Protein AF-0000000082401068 (afdb_homodimer)

Radius of gyration: 38.5 Å; Cα contacts (8 Å, |Δi|>4): 594; chains: 2; bounding box: 70×134×100 Å

Solvent-accessible surface area (backbone atoms only — not comparable to full-atom values): 27134 Å² total; per-residue (Å²): 139,81,83,80,78,80,73,71,72,65,64,67,57,54,58,69,64,36,60,66,52,50,52,50,50,50,52,50,52,51,51,51,53,50,50,51,54,50,52,51,48,51,52,52,49,56,57,44,52,57,49,47,51,54,48,50,53,49,48,51,51,48,52,51,50,50,47,47,50,44,25,52,51,43,53,51,42,49,31,51,45,46,28,52,36,42,68,71,28,89,73,52,63,52,47,62,55,63,82,66,74,65,81,75,68,78,58,72,72,69,27,43,51,21,53,51,51,60,76,41,41,83,50,23,82,82,54,90,66,56,69,42,37,38,55,36,46,48,92,46,42,65,62,48,26,62,72,69,72,50,68,54,14,24,81,85,68,44,71,50,73,95,50,73,60,42,22,29,20,72,43,36,21,71,92,48,46,84,50,52,35,22,20,44,57,64,36,71,66,49,28,56,33,50,56,50,8,30,44,70,69,38,77,29,69,42,70,75,40,75,37,82,99,42,98,43,76,38,66,54,77,34,63,46,22,42,70,59,92,67,61,90,81,56,50,48,68,56,34,49,69,38,42,47,45,134,88,77,80,77,78,75,76,71,64,66,69,57,53,59,70,65,36,60,66,52,51,52,50,49,50,52,52,50,50,50,50,53,49,48,50,53,51,53,51,48,50,54,52,49,56,55,45,53,55,50,48,52,53,46,51,52,50,48,51,51,48,51,50,51,49,47,47,50,44,25,52,51,43,53,50,46,49,31,51,46,45,28,51,34,43,68,69,28,88,71,53,62,54,47,61,56,64,82,66,77,65,82,74,68,77,60,71,72,70,26,44,52,22,54,52,50,58,75,42,39,82,51,22,81,82,55,91,66,57,69,43,38,37,56,37,46,48,91,46,42,66,62,49,27,62,73,69,71,49,69,54,13,23,82,86,69,42,71,51,71,96,49,72,60,43,24,30,21,75,44,36,20,70,90,49,46,83,49,52,35,22,20,43,55,64,35,71,66,50,28,55,33,50,56,50,8,30,45,68,70,38,78,30,68,43,71,76,39,74,38,83,100,45,96,43,75,38,68,54,79,36,63,48,22,41,68,58,93,70,62,92,82,55,49,47,67,56,33,49,69,38,42,47,46

Nearest PDB structures (foldseek):
  3t4s-assembly1_A  TM=9.508E-01  e=3.987E-25  Arabidopsis thaliana
  3t4q-assembly1_A  TM=9.457E-01  e=3.083E-25  Arabidopsis thaliana
  3t4t-assembly1_B  TM=9.454E-01  e=5.498E-25  Arabidopsis thaliana
  6k62-assembly1_A  TM=7.705E-01  e=4.295E-07  Xanthomonas campestris pv. campestris str. 8004
  3t4s-assembly1_A  TM=9.515E-01  e=4.215E-25  Arabidopsis thaliana

InterPro domains:
  IPR006189 CHASE domain [PF03924] (109-245)
  IPR006189 CHASE domain [PS50839] (109-245)
  IPR006189 CHASE domain [SM01079] (104-243)
  IPR042240 CHASE domain superfamily [G3DSA:3.30.450.350] (109-245)
  IPR050956 Two-component system histidine kinase [PTHR43719] (40-238)

Foldseek 3Di:
DDDPPPPPVPVVVVCVVPPVSVVVVVVVVVVVVVVVVVVVVVVVVVVVVVVVVVVVVVVVVVVVVVLVVLQQVVVVVVLVVCLVQVQVDVPHNFDFQQPDPPPPDPPRSPGNQQVVCVVVVVSRVPDPKDWFWFKDAQVCQVVVCVVNVHAQAELVGHGDDDDRIWTATRGIHPVVCVRGSYTLCNDPQSVVQALVQLQQQGKDKGDWDQDRPDPDTDMDIDGFRFNDDDDNPDHSVRSNVRTGD/DDDPPPPPVPPVVVCVVPPVVVVVVVVVVVVVVVVVVVVVVVVVVVVVVVVVVVVVVVVVVVVVVVLVVLQQVVVVVVLVVCLVQVQVDVPHNFDFQQVDPPPPDPPRSPGNQQVVCVVVVVSRVPDPKDWFWFKDALVCQVVVCVVNVHAQAELVGHGDDDDGIWTATRGIHPVVCVRGSYTLCNDPQSVVQALVQLQQQGKDKGDWDQDRPDPDTDMDIDGFRFNDDDDNPDHSVRSNVRTGD

Organism: Colocasia esculenta (NCBI:txid4460)

Structure (mmCIF, N/CA/C/O backbone):
data_AF-0000000082401068-model_v1
#
loop_
_entity.id
_entity.type
_entity.pdbx_description
1 polymer 'histidine kinase'
#
loop_
_atom_site.group_PDB
_atom_site.id
_atom_site.type_symbol
_atom_site.label_atom_id
_atom_site.label_alt_id
_atom_site.label_comp_id
_atom_site.label_asym_id
_atom_site.label_entity_id
_atom_site.label_seq_id
_atom_site.pdbx_PDB_ins_code
_atom_site.Cartn_x
_atom_site.Cartn_y
_atom_site.Cartn_z
_atom_site.occupancy
_atom_site.B_iso_or_equiv
_atom_site.auth_seq_id
_atom_site.auth_comp_id
_atom_site.auth_asym_id
_atom_site.auth_atom_id
_atom_site.pdbx_PDB_model_num
ATOM 1 N N . MET A 1 1 ? -35.719 100.375 8.047 1 31.64 1 MET A N 1
ATOM 2 C CA . MET A 1 1 ? -36 99.25 8.961 1 31.64 1 MET A CA 1
ATOM 3 C C . MET A 1 1 ? -34.844 98.312 9.039 1 31.64 1 MET A C 1
ATOM 5 O O . MET A 1 1 ? -34.562 97.562 8.078 1 31.64 1 MET A O 1
ATOM 9 N N . GLY A 1 2 ? -33.688 98.5 9.844 1 35.31 2 GLY A N 1
ATOM 10 C CA . GLY A 1 2 ? -32.344 98 9.945 1 35.31 2 GLY A CA 1
ATOM 11 C C . GLY A 1 2 ? -32.281 96.625 10.609 1 35.31 2 GLY A C 1
ATOM 12 O O . GLY A 1 2 ? -33.031 96.375 11.547 1 35.31 2 GLY A O 1
ATOM 13 N N . ALA A 1 3 ? -31.859 95.562 9.875 1 41.66 3 ALA A N 1
ATOM 14 C CA . ALA A 1 3 ? -31.672 94.188 10.195 1 41.66 3 ALA A CA 1
ATOM 15 C C . ALA A 1 3 ? -30.75 94 11.398 1 41.66 3 ALA A C 1
ATOM 17 O O . ALA A 1 3 ? -29.625 94.5 11.398 1 41.66 3 ALA A O 1
ATOM 18 N N . ALA A 1 4 ? -31.312 93.875 12.648 1 42.62 4 ALA A N 1
ATOM 19 C CA . ALA A 1 4 ? -30.609 93.562 13.883 1 42.62 4 ALA A CA 1
ATOM 20 C C . ALA A 1 4 ? -29.906 92.188 13.781 1 42.62 4 ALA A C 1
ATOM 22 O O . ALA A 1 4 ? -30.531 91.188 13.492 1 42.62 4 ALA A O 1
ATOM 23 N N . ALA A 1 5 ? -28.641 92.188 13.305 1 47.41 5 ALA A N 1
ATOM 24 C CA . ALA A 1 5 ? -27.75 91 13.32 1 47.41 5 ALA A CA 1
ATOM 25 C C . ALA A 1 5 ? -27.641 90.438 14.719 1 47.41 5 ALA A C 1
ATOM 27 O O . ALA A 1 5 ? -27.328 91.125 15.68 1 47.41 5 ALA A O 1
ATOM 28 N N . THR A 1 6 ? -28.516 89.375 15.086 1 42.06 6 THR A N 1
ATOM 29 C CA . THR A 1 6 ? -28.594 88.625 16.312 1 42.06 6 THR A CA 1
ATOM 30 C C . THR A 1 6 ? -27.219 88.062 16.672 1 42.06 6 THR A C 1
ATOM 32 O O . THR A 1 6 ? -26.531 87.5 15.805 1 42.06 6 THR A O 1
ATOM 35 N N . GLY A 1 7 ? -26.422 88.625 17.625 1 40.12 7 GLY A N 1
ATOM 36 C CA . GLY A 1 7 ? -25.141 88.312 18.266 1 40.12 7 GLY A CA 1
ATOM 37 C C . GLY A 1 7 ? -25.078 86.938 18.875 1 40.12 7 GLY A C 1
ATOM 38 O O . GLY A 1 7 ? -24.891 86.812 20.078 1 40.12 7 GLY A O 1
ATOM 39 N N . THR A 1 8 ? -25.766 85.938 18.297 1 46.69 8 THR A N 1
ATOM 40 C CA . THR A 1 8 ? -25.812 84.625 18.922 1 46.69 8 THR A CA 1
ATOM 41 C C . THR A 1 8 ? -24.406 84.062 19.062 1 46.69 8 THR A C 1
ATOM 43 O O . THR A 1 8 ? -24.219 82.938 19.547 1 46.69 8 THR A O 1
ATOM 46 N N . GLY A 1 9 ? -23.422 84.812 18.547 1 45.97 9 GLY A N 1
ATOM 47 C CA . GLY A 1 9 ? -22.125 84.188 18.531 1 45.97 9 GLY A CA 1
ATOM 48 C C . GLY A 1 9 ? -21.484 84.062 19.891 1 45.97 9 GLY A C 1
ATOM 49 O O . GLY A 1 9 ? -20.375 83.562 20.031 1 45.97 9 GLY A O 1
ATOM 50 N N . GLY A 1 10 ? -22 84.75 20.891 1 45.88 10 GLY A N 1
ATOM 51 C CA . GLY A 1 10 ? -21.234 85 22.109 1 45.88 10 GLY A CA 1
ATOM 52 C C . GLY A 1 10 ? -21.25 83.75 23.031 1 45.88 10 GLY A C 1
ATOM 53 O O . GLY A 1 10 ? -20.531 83.75 24.031 1 45.88 10 GLY A O 1
ATOM 54 N N . ARG A 1 11 ? -22.375 82.938 23 1 48.03 11 ARG A N 1
ATOM 55 C CA . ARG A 1 11 ? -22.547 81.938 24.047 1 48.03 11 ARG A CA 1
ATOM 56 C C . ARG A 1 11 ? -21.656 80.75 23.797 1 48.03 11 ARG A C 1
ATOM 58 O O . ARG A 1 11 ? -21.422 79.938 24.703 1 48.03 11 ARG A O 1
ATOM 65 N N . VAL A 1 12 ? -21.375 80.5 22.578 1 48.81 12 VAL A N 1
ATOM 66 C CA . VAL A 1 12 ? -20.609 79.312 22.281 1 48.81 12 VAL A CA 1
ATOM 67 C C . VAL A 1 12 ? -19.219 79.438 22.891 1 48.81 12 VAL A C 1
ATOM 69 O O . VAL A 1 12 ? -18.562 78.438 23.172 1 48.81 12 VAL A O 1
ATOM 72 N N . ARG A 1 13 ? -18.734 80.562 23.047 1 50.41 13 ARG A N 1
ATOM 73 C CA . ARG A 1 13 ? -17.359 80.812 23.469 1 50.41 13 ARG A CA 1
ATOM 74 C C . ARG A 1 13 ? -17.172 80.562 24.953 1 50.41 13 ARG A C 1
ATOM 76 O O . ARG A 1 13 ? -16.062 80.312 25.406 1 50.41 13 ARG A O 1
ATOM 83 N N . ARG A 1 14 ? -18.219 80.75 25.75 1 53.47 14 ARG A N 1
ATOM 84 C CA . ARG A 1 14 ? -18 80.688 27.188 1 53.47 14 ARG A CA 1
ATOM 85 C C . ARG A 1 14 ? -17.922 79.25 27.656 1 53.47 14 ARG A C 1
ATOM 87 O O . ARG A 1 14 ? -17.203 78.938 28.609 1 53.47 14 ARG A O 1
ATOM 94 N N . TRP A 1 15 ? -18.781 78.438 27.078 1 50.56 15 TRP A N 1
ATOM 95 C CA . TRP A 1 15 ? -18.797 77.062 27.547 1 50.56 15 TRP A CA 1
ATOM 96 C C . TRP A 1 15 ? -17.469 76.375 27.234 1 50.56 15 TRP A C 1
ATOM 98 O O . TRP A 1 15 ? -16.984 75.562 28.016 1 50.56 15 TRP A O 1
ATOM 108 N N . ALA A 1 16 ? -16.922 76.688 26.156 1 53.34 16 ALA A N 1
ATOM 109 C CA . ALA A 1 16 ? -15.617 76.188 25.75 1 53.34 16 ALA A CA 1
ATOM 110 C C . ALA A 1 16 ? -14.531 76.688 26.719 1 53.34 16 ALA A C 1
ATOM 112 O O . ALA A 1 16 ? -13.453 76.062 26.797 1 53.34 16 ALA A O 1
ATOM 113 N N . GLN A 1 17 ? -14.781 77.75 27.344 1 59.31 17 GLN A N 1
ATOM 114 C CA . GLN A 1 17 ? -13.773 78.375 28.219 1 59.31 17 GLN A CA 1
ATOM 115 C C . GLN A 1 17 ? -13.781 77.688 29.594 1 59.31 17 GLN A C 1
ATOM 117 O O . GLN A 1 17 ? -12.93 78 30.438 1 59.31 17 GLN A O 1
ATOM 122 N N . ASN A 1 18 ? -14.867 76.875 29.891 1 63.38 18 ASN A N 1
ATOM 123 C CA . ASN A 1 18 ? -14.82 76.25 31.203 1 63.38 18 ASN A CA 1
ATOM 124 C C . ASN A 1 18 ? -13.953 75 31.203 1 63.38 18 ASN A C 1
ATOM 126 O O . ASN A 1 18 ? -14.125 74.125 30.359 1 63.38 18 ASN A O 1
ATOM 130 N N . ARG A 1 19 ? -12.852 75.062 31.812 1 69.38 19 ARG A N 1
ATOM 131 C CA . ARG A 1 19 ? -11.797 74.062 31.984 1 69.38 19 ARG A CA 1
ATOM 132 C C . ARG A 1 19 ? -12.383 72.688 32.25 1 69.38 19 ARG A C 1
ATOM 134 O O . ARG A 1 19 ? -11.867 71.625 31.75 1 69.38 19 ARG A O 1
ATOM 141 N N . THR A 1 20 ? -13.5 72.625 32.969 1 70.88 20 THR A N 1
ATOM 142 C CA . THR A 1 20 ? -14.141 71.375 33.281 1 70.88 20 THR A CA 1
ATOM 143 C C . THR A 1 20 ? -14.734 70.75 32.031 1 70.88 20 THR A C 1
ATOM 145 O O . THR A 1 20 ? -14.672 69.5 31.875 1 70.88 20 THR A O 1
ATOM 148 N N . VAL A 1 21 ? -15.227 71.562 31.172 1 71.56 21 VAL A N 1
ATOM 149 C CA . VAL A 1 21 ? -15.859 71.062 29.969 1 71.56 21 VAL A CA 1
ATOM 150 C C . VAL A 1 21 ? -14.797 70.5 29.016 1 71.56 21 VAL A C 1
ATOM 152 O O . VAL A 1 21 ? -15 69.5 28.344 1 71.56 21 VAL A O 1
ATOM 155 N N . GLN A 1 22 ? -13.594 71.062 29.078 1 72.88 22 GLN A N 1
ATOM 156 C CA . GLN A 1 22 ? -12.508 70.625 28.219 1 72.88 22 GLN A CA 1
ATOM 157 C C . GLN A 1 22 ? -11.969 69.25 28.672 1 72.88 22 GLN A C 1
ATOM 159 O O . GLN A 1 22 ? -11.711 68.375 27.859 1 72.88 22 GLN A O 1
ATOM 164 N N . VAL A 1 23 ? -11.898 69.188 29.953 1 72.38 23 VAL A N 1
ATOM 165 C CA . VAL A 1 23 ? -11.43 67.938 30.516 1 72.38 23 VAL A CA 1
ATOM 166 C C . VAL A 1 23 ? -12.445 66.812 30.219 1 72.38 23 VAL A C 1
ATOM 168 O O . VAL A 1 23 ? -12.078 65.688 29.844 1 72.38 23 VAL A O 1
ATOM 171 N N . ALA A 1 24 ? -13.711 67.25 30.406 1 73.38 24 ALA A N 1
ATOM 172 C CA . ALA A 1 24 ? -14.773 66.25 30.156 1 73.38 24 ALA A CA 1
ATOM 173 C C . ALA A 1 24 ? -14.797 65.812 28.703 1 73.38 24 ALA A C 1
ATOM 175 O O . ALA A 1 24 ? -15.008 64.688 28.391 1 73.38 24 ALA A O 1
ATOM 176 N N . ALA A 1 25 ? -14.445 66.812 27.828 1 75.5 25 ALA A N 1
ATOM 177 C CA . ALA A 1 25 ? -14.438 66.5 26.406 1 75.5 25 ALA A CA 1
ATOM 178 C C . ALA A 1 25 ? -13.289 65.562 26.047 1 75.5 25 ALA A C 1
ATOM 180 O O . ALA A 1 25 ? -13.453 64.625 25.234 1 75.5 25 ALA A O 1
ATOM 181 N N . TRP A 1 26 ? -12.164 65.625 26.688 1 73.62 26 TRP A N 1
ATOM 182 C CA . TRP A 1 26 ? -10.992 64.812 26.438 1 73.62 26 TRP A CA 1
ATOM 183 C C . TRP A 1 26 ? -11.195 63.406 26.953 1 73.62 26 TRP A C 1
ATOM 185 O O . TRP A 1 26 ? -10.82 62.438 26.297 1 73.62 26 TRP A O 1
ATOM 195 N N . VAL A 1 27 ? -11.844 63.312 28.125 1 74.06 27 VAL A N 1
ATOM 196 C CA . VAL A 1 27 ? -12.125 62 28.703 1 74.06 27 VAL A CA 1
ATOM 197 C C . VAL A 1 27 ? -13.117 61.25 27.828 1 74.06 27 VAL A C 1
ATOM 199 O O . VAL A 1 27 ? -12.945 60.062 27.578 1 74.06 27 VAL A O 1
ATOM 202 N N . ALA A 1 28 ? -14.047 62.094 27.391 1 77.25 28 ALA A N 1
ATOM 203 C CA . ALA A 1 28 ? -15.055 61.469 26.547 1 77.25 28 ALA A CA 1
ATOM 204 C C . ALA A 1 28 ? -14.438 61 25.234 1 77.25 28 ALA A C 1
ATOM 206 O O . ALA A 1 28 ? -14.742 59.875 24.766 1 77.25 28 ALA A O 1
ATOM 207 N N . ALA A 1 29 ? -13.492 61.75 24.734 1 77.06 29 ALA A N 1
ATOM 208 C CA . ALA A 1 29 ? -12.828 61.406 23.484 1 77.06 29 ALA A CA 1
ATOM 209 C C . ALA A 1 29 ? -11.953 60.156 23.656 1 77.06 29 ALA A C 1
ATOM 211 O O . ALA A 1 29 ? -11.953 59.281 22.812 1 77.06 29 ALA A O 1
ATOM 212 N N . SER A 1 30 ? -11.312 60 24.75 1 74.56 30 SER A N 1
ATOM 213 C CA . SER A 1 30 ? -10.453 58.875 25.031 1 74.56 30 SER A CA 1
ATOM 214 C C . SER A 1 30 ? -11.266 57.594 25.234 1 74.56 30 SER A C 1
ATOM 216 O O . SER A 1 30 ? -10.883 56.531 24.766 1 74.56 30 SER A O 1
ATOM 218 N N . ALA A 1 31 ? -12.406 57.781 25.906 1 75.56 31 ALA A N 1
ATOM 219 C CA . ALA A 1 31 ? -13.289 56.656 26.141 1 75.56 31 ALA A CA 1
ATOM 220 C C . ALA A 1 31 ? -13.875 56.125 24.828 1 75.56 31 ALA A C 1
ATOM 222 O O . ALA A 1 31 ? -14.008 54.906 24.656 1 75.56 31 ALA A O 1
ATOM 223 N N . LEU A 1 32 ? -14.078 57.062 24 1 78.12 32 LEU A N 1
ATOM 224 C CA . LEU A 1 32 ? -14.641 56.688 22.703 1 78.12 32 LEU A CA 1
ATOM 225 C C . LEU A 1 32 ? -13.617 55.906 21.891 1 78.12 32 LEU A C 1
ATOM 227 O O . LEU A 1 32 ? -13.961 54.906 21.25 1 78.12 32 LEU A O 1
ATOM 231 N N . VAL A 1 33 ? -12.359 56.312 21.984 1 75.62 33 VAL A N 1
ATOM 232 C CA . VAL A 1 33 ? -11.289 55.656 21.266 1 75.62 33 VAL A CA 1
ATOM 233 C C . VAL A 1 33 ? -11.07 54.25 21.828 1 75.62 33 VAL A C 1
ATOM 235 O O . VAL A 1 33 ? -10.914 53.281 21.062 1 75.62 33 VAL A O 1
ATOM 238 N N . TRP A 1 34 ? -11.258 54.125 23.172 1 75.12 34 TRP A N 1
ATOM 239 C CA . TRP A 1 34 ? -11.094 52.844 23.828 1 75.12 34 TRP A CA 1
ATOM 240 C C . TRP A 1 34 ? -12.219 51.875 23.438 1 75.12 34 TRP A C 1
ATOM 242 O O . TRP A 1 34 ? -11.969 50.719 23.141 1 75.12 34 TRP A O 1
ATOM 252 N N . ALA A 1 35 ? -13.281 52.406 23.391 1 77.56 35 ALA A N 1
ATOM 253 C CA . ALA A 1 35 ? -14.43 51.594 23.031 1 77.56 35 ALA A CA 1
ATOM 254 C C . ALA A 1 35 ? -14.336 51.125 21.594 1 77.56 35 ALA A C 1
ATOM 256 O O . ALA A 1 35 ? -14.641 49.969 21.297 1 77.56 35 ALA A O 1
ATOM 257 N N . ALA A 1 36 ? -13.773 51.938 20.797 1 79.56 36 ALA A N 1
ATOM 258 C CA . ALA A 1 36 ? -13.641 51.594 19.391 1 79.56 36 ALA A CA 1
ATOM 259 C C . ALA A 1 36 ? -12.602 50.5 19.188 1 79.56 36 ALA A C 1
ATOM 261 O O . ALA A 1 36 ? -12.828 49.531 18.438 1 79.56 36 ALA A O 1
ATOM 262 N N . VAL A 1 37 ? -11.531 50.531 19.953 1 75.88 37 VAL A N 1
ATOM 263 C CA . VAL A 1 37 ? -10.461 49.562 19.844 1 75.88 37 VAL A CA 1
ATOM 264 C C . VAL A 1 37 ? -10.938 48.219 20.406 1 75.88 37 VAL A C 1
ATOM 266 O O . VAL A 1 37 ? -10.68 47.156 19.812 1 75.88 37 VAL A O 1
ATOM 269 N N . HIS A 1 38 ? -11.711 48.344 21.531 1 73.56 38 HIS A N 1
ATOM 270 C CA . HIS A 1 38 ? -12.234 47.125 22.156 1 73.56 38 HIS A CA 1
ATOM 271 C C . HIS A 1 38 ? -13.234 46.438 21.25 1 73.56 38 HIS A C 1
ATOM 273 O O . HIS A 1 38 ? -13.188 45.219 21.094 1 73.56 38 HIS A O 1
ATOM 279 N N . LEU A 1 39 ? -14.016 47.25 20.672 1 75.56 39 LEU A N 1
ATOM 280 C CA . LEU A 1 39 ? -15.023 46.688 19.781 1 75.56 39 LEU A CA 1
ATOM 281 C C . LEU A 1 39 ? -14.383 46.062 18.547 1 75.56 39 LEU A C 1
ATOM 283 O O . LEU A 1 39 ? -14.789 45 18.094 1 75.56 39 LEU A O 1
ATOM 287 N N . GLY A 1 40 ? -13.336 46.625 18.109 1 76.12 40 GLY A N 1
ATOM 288 C CA . GLY A 1 40 ? -12.602 46.094 16.984 1 76.12 40 GLY A CA 1
ATOM 289 C C . GLY A 1 40 ? -11.891 44.812 17.266 1 76.12 40 GLY A C 1
ATOM 290 O O . GLY A 1 40 ? -11.93 43.875 16.469 1 76.12 40 GLY A O 1
ATOM 291 N N . MET A 1 41 ? -11.406 44.656 18.469 1 72.75 41 MET A N 1
ATOM 292 C CA . MET A 1 41 ? -10.68 43.438 18.875 1 72.75 41 MET A CA 1
ATOM 293 C C . MET A 1 41 ? -11.633 42.281 19.094 1 72.75 41 MET A C 1
ATOM 295 O O . MET A 1 41 ? -11.32 41.156 18.766 1 72.75 41 MET A O 1
ATOM 299 N N . ARG A 1 42 ? -12.711 42.688 19.703 1 69.19 42 ARG A N 1
ATOM 300 C CA . ARG A 1 42 ? -13.727 41.656 19.938 1 69.19 42 ARG A CA 1
ATOM 301 C C . ARG A 1 42 ? -14.234 41.094 18.625 1 69.19 42 ARG A C 1
ATOM 303 O O . ARG A 1 42 ? -14.422 39.875 18.484 1 69.19 42 ARG A O 1
ATOM 310 N N . ARG A 1 43 ? -14.359 41.969 17.719 1 70.5 43 ARG A N 1
ATOM 311 C CA . ARG A 1 43 ? -14.805 41.531 16.406 1 70.5 43 ARG A CA 1
ATOM 312 C C . ARG A 1 43 ? -13.75 40.656 15.734 1 70.5 43 ARG A C 1
ATOM 314 O O . ARG A 1 43 ? -14.078 39.625 15.133 1 70.5 43 ARG A O 1
ATOM 321 N N . TYR A 1 44 ? -12.633 41.031 16.031 1 70.69 44 TYR A N 1
ATOM 322 C CA . TYR A 1 44 ? -11.516 40.281 15.461 1 70.69 44 TYR A CA 1
ATOM 323 C C . TYR A 1 44 ? -11.398 38.906 16.078 1 70.69 44 TYR A C 1
ATOM 325 O O . TYR A 1 44 ? -11.188 37.906 15.367 1 70.69 44 TYR A O 1
ATOM 333 N N . HIS A 1 45 ? -11.703 38.719 17.375 1 69.5 45 HIS A N 1
ATOM 334 C CA . HIS A 1 45 ? -11.57 37.438 18.078 1 69.5 45 HIS A CA 1
ATOM 335 C C . HIS A 1 45 ? -12.719 36.5 17.734 1 69.5 45 HIS A C 1
ATOM 337 O O . HIS A 1 45 ? -12.508 35.281 17.578 1 69.5 45 HIS A O 1
ATOM 343 N N . MET A 1 46 ? -13.859 37.094 17.703 1 68.81 46 MET A N 1
ATOM 344 C CA . MET A 1 46 ? -15.008 36.25 17.359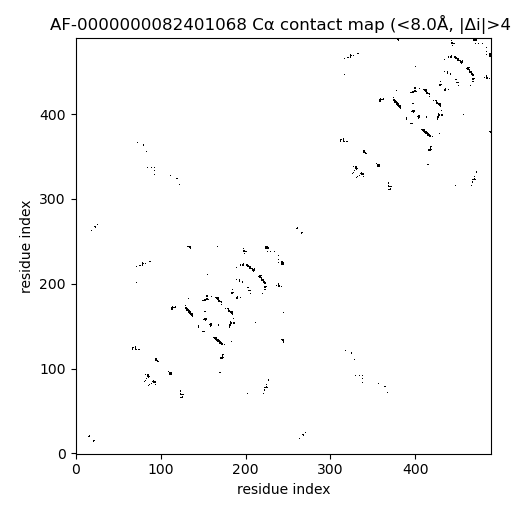 1 68.81 46 MET A CA 1
ATOM 345 C C . MET A 1 46 ? -14.867 35.688 15.938 1 68.81 46 MET A C 1
ATOM 347 O O . MET A 1 46 ? -15.203 34.531 15.688 1 68.81 46 MET A O 1
ATOM 351 N N . GLU A 1 47 ? -14.391 36.375 15.031 1 72.31 47 GLU A N 1
ATOM 352 C CA . GLU A 1 47 ? -14.102 35.906 13.68 1 72.31 47 GLU A CA 1
ATOM 353 C C . GLU A 1 47 ? -13 34.844 13.695 1 72.31 47 GLU A C 1
ATOM 355 O O . GLU A 1 47 ? -13.047 33.875 12.914 1 72.31 47 GLU A O 1
ATOM 360 N N . SER A 1 48 ? -12.344 34.844 14.773 1 75.81 48 SER A N 1
ATOM 361 C CA . SER A 1 48 ? -11.227 33.906 14.898 1 75.81 48 SER A CA 1
ATOM 362 C C . SER A 1 48 ? -11.711 32.531 15.336 1 75.81 48 SER A C 1
ATOM 364 O O . SER A 1 48 ? -11.211 31.516 14.852 1 75.81 48 SER A O 1
ATOM 366 N N . SER A 1 49 ? -12.805 32.438 16.219 1 74.44 49 SER A N 1
ATOM 367 C CA . SER A 1 49 ? -13.328 31.141 16.656 1 74.44 49 SER A CA 1
ATOM 368 C C . SER A 1 49 ? -13.953 30.375 15.508 1 74.44 49 SER A C 1
ATOM 370 O O . SER A 1 49 ? -13.781 29.156 15.398 1 74.44 49 SER A O 1
ATOM 372 N N . GLU A 1 50 ? -14.758 31.109 14.727 1 76.12 50 GLU A N 1
ATOM 373 C CA . GLU A 1 50 ? -15.344 30.469 13.547 1 76.12 50 GLU A CA 1
ATOM 374 C C . GLU A 1 50 ? -14.266 29.953 12.602 1 76.12 50 GLU A C 1
ATOM 376 O O . GLU A 1 50 ? -14.383 28.844 12.055 1 76.12 50 GLU A O 1
ATOM 381 N N . ARG A 1 51 ? -13.273 30.641 12.484 1 79.69 51 ARG A N 1
ATOM 382 C CA . ARG A 1 51 ? -12.156 30.219 11.633 1 79.69 51 ARG A CA 1
ATOM 383 C C . ARG A 1 51 ? -11.469 28.984 12.203 1 79.69 51 ARG A C 1
ATOM 385 O O . ARG A 1 51 ? -11.039 28.109 11.453 1 79.69 51 ARG A O 1
ATOM 392 N N . GLN A 1 52 ? -11.578 28.906 13.508 1 79.88 52 GLN A N 1
ATOM 393 C CA . GLN A 1 52 ? -10.945 27.75 14.141 1 79.88 52 GLN A CA 1
ATOM 394 C C . GLN A 1 52 ? -11.758 26.469 13.891 1 79.88 52 GLN A C 1
ATOM 396 O O . GLN A 1 52 ? -11.18 25.406 13.641 1 79.88 52 GLN A O 1
ATOM 401 N N . LEU A 1 53 ? -13.094 26.641 14.008 1 80.62 53 LEU A N 1
ATOM 402 C CA . LEU A 1 53 ? -13.938 25.469 13.742 1 80.62 53 LEU A CA 1
ATOM 403 C C . LEU A 1 53 ? -13.797 25.016 12.289 1 80.62 53 LEU A C 1
ATOM 405 O O . LEU A 1 53 ? -13.656 23.828 12.023 1 80.62 53 LEU A O 1
ATOM 409 N N . VAL A 1 54 ? -13.906 26 11.43 1 82.12 54 VAL A N 1
ATOM 410 C CA . VAL A 1 54 ? -13.758 25.688 10.016 1 82.12 54 VAL A CA 1
ATOM 411 C C . VAL A 1 54 ? -12.406 25.016 9.781 1 82.12 54 VAL A C 1
ATOM 413 O O . VAL A 1 54 ? -12.312 24.047 9.023 1 82.12 54 VAL A O 1
ATOM 416 N N . SER A 1 55 ? -11.414 25.406 10.492 1 84.25 55 SER A N 1
ATOM 417 C CA . SER A 1 55 ? -10.078 24.828 10.367 1 84.25 55 SER A CA 1
ATOM 418 C C . SER A 1 55 ? -10.039 23.391 10.875 1 84.25 55 SER A C 1
ATOM 420 O O . SER A 1 55 ? -9.438 22.516 10.25 1 84.25 55 SER A O 1
ATOM 422 N N . MET A 1 56 ? -10.742 23.125 11.977 1 84.06 56 MET A N 1
ATOM 423 C CA . MET A 1 56 ? -10.805 21.781 12.516 1 84.06 56 MET A CA 1
ATOM 424 C C . MET A 1 56 ? -11.531 20.844 11.562 1 84.06 56 MET A C 1
ATOM 426 O O . MET A 1 56 ? -11.102 19.703 11.359 1 84.06 56 MET A O 1
ATOM 430 N N . CYS A 1 57 ? -12.609 21.391 11.086 1 85.94 57 CYS A N 1
ATOM 431 C CA . CYS A 1 57 ? -13.359 20.578 10.141 1 85.94 57 CYS A CA 1
ATOM 432 C C . CYS A 1 57 ? -12.539 20.297 8.891 1 85.94 57 CYS A C 1
ATOM 434 O O . CYS A 1 57 ? -12.555 19.172 8.367 1 85.94 57 CYS A O 1
ATOM 436 N N . GLU A 1 58 ? -11.844 21.203 8.492 1 84.5 58 GLU A N 1
ATOM 437 C CA . GLU A 1 58 ? -10.992 21.047 7.32 1 84.5 58 GLU A CA 1
ATOM 438 C C . GLU A 1 58 ? -9.867 20.047 7.598 1 84.5 58 GLU A C 1
ATOM 440 O O . GLU A 1 58 ? -9.508 19.25 6.734 1 84.5 58 GLU A O 1
ATOM 445 N N . GLU A 1 59 ? -9.438 20.078 8.797 1 82.12 59 GLU A N 1
ATOM 446 C CA . GLU A 1 59 ? -8.375 19.156 9.188 1 82.12 59 GLU A CA 1
ATOM 447 C C . GLU A 1 59 ? -8.867 17.703 9.211 1 82.12 59 GLU A C 1
ATOM 449 O O . GLU A 1 59 ? -8.188 16.812 8.711 1 82.12 59 GLU A O 1
ATOM 454 N N . ARG A 1 60 ? -9.984 17.531 9.742 1 84.62 60 ARG A N 1
ATOM 455 C CA . ARG A 1 60 ? -10.547 16.188 9.789 1 84.62 60 ARG A CA 1
ATOM 456 C C . ARG A 1 60 ? -10.891 15.68 8.391 1 84.62 60 ARG A C 1
ATOM 458 O O . ARG A 1 60 ? -10.672 14.516 8.078 1 84.62 60 ARG A O 1
ATOM 465 N N . ALA A 1 61 ? -11.438 16.578 7.676 1 87.12 61 ALA A N 1
ATOM 466 C CA . ALA A 1 61 ? -11.758 16.219 6.297 1 87.12 61 ALA A CA 1
ATOM 467 C C . ALA A 1 61 ? -10.5 15.797 5.539 1 87.12 61 ALA A C 1
ATOM 469 O O . ALA A 1 61 ? -10.516 14.828 4.777 1 87.12 61 ALA A O 1
ATOM 470 N N . ARG A 1 62 ? -9.461 16.516 5.801 1 84.56 62 ARG A N 1
ATOM 471 C CA . ARG A 1 62 ? -8.195 16.188 5.145 1 84.56 62 ARG A CA 1
ATOM 472 C C . ARG A 1 62 ? -7.66 14.844 5.605 1 84.56 62 ARG A C 1
ATOM 474 O O . ARG A 1 62 ? -7.16 14.055 4.797 1 84.56 62 ARG A O 1
ATOM 481 N N . MET A 1 63 ? -7.801 14.586 6.875 1 83.69 63 MET A N 1
ATOM 482 C CA . MET A 1 63 ? -7.367 13.305 7.418 1 83.69 63 MET A CA 1
ATOM 483 C C . MET A 1 63 ? -8.156 12.156 6.793 1 83.69 63 MET A C 1
ATOM 485 O O . MET A 1 63 ? -7.578 11.125 6.438 1 83.69 63 MET A O 1
ATOM 489 N N . LEU A 1 64 ? -9.383 12.359 6.66 1 86 64 LEU A N 1
ATOM 490 C CA . LEU A 1 64 ? -10.227 11.336 6.051 1 86 64 LEU A CA 1
ATOM 491 C C . LEU A 1 64 ? -9.867 11.141 4.582 1 86 64 LEU A C 1
ATOM 493 O O . LEU A 1 64 ? -9.805 10 4.105 1 86 64 LEU A O 1
ATOM 497 N N . GLN A 1 65 ? -9.594 12.234 3.941 1 86.06 65 GLN A N 1
ATOM 498 C CA . GLN A 1 65 ? -9.195 12.164 2.539 1 86.06 65 GLN A CA 1
ATOM 499 C C . GLN A 1 65 ? -7.875 11.414 2.377 1 86.06 65 GLN A C 1
ATOM 501 O O . GLN A 1 65 ? -7.723 10.617 1.447 1 86.06 65 GLN A O 1
ATOM 506 N N . ASP A 1 66 ? -7.035 11.672 3.311 1 86.19 66 ASP A N 1
ATOM 507 C CA . ASP A 1 66 ? -5.742 10.992 3.273 1 86.19 66 ASP A CA 1
ATOM 508 C C . ASP A 1 66 ? -5.898 9.492 3.486 1 86.19 66 ASP A C 1
ATOM 510 O O . ASP A 1 66 ? -5.293 8.688 2.773 1 86.19 66 ASP A O 1
ATOM 514 N N . GLN A 1 67 ? -6.715 9.172 4.422 1 86.31 67 GLN A N 1
ATOM 515 C CA . GLN A 1 67 ? -6.953 7.762 4.703 1 86.31 67 GLN A CA 1
ATOM 516 C C . GLN A 1 67 ? -7.629 7.07 3.523 1 86.31 67 GLN A C 1
ATOM 518 O O . GLN A 1 67 ? -7.332 5.914 3.223 1 86.31 67 GLN A O 1
ATOM 523 N N . PHE A 1 68 ? -8.453 7.781 2.918 1 89.5 68 PHE A N 1
ATOM 524 C CA . PHE A 1 68 ? -9.125 7.242 1.74 1 89.5 68 PHE A CA 1
ATOM 525 C C . PHE A 1 68 ? -8.141 7.043 0.597 1 89.5 68 PHE A C 1
ATOM 527 O O . PHE A 1 68 ? -8.156 6.008 -0.073 1 89.5 68 PHE A O 1
ATOM 534 N N . ALA A 1 69 ? -7.309 7.98 0.45 1 89.12 69 ALA A N 1
ATOM 535 C CA . ALA A 1 69 ? -6.316 7.895 -0.618 1 89.12 69 ALA A CA 1
ATOM 536 C C . ALA A 1 69 ? -5.402 6.691 -0.423 1 89.12 69 ALA A C 1
ATOM 538 O O . ALA A 1 69 ? -5.09 5.977 -1.379 1 89.12 69 ALA A O 1
ATOM 539 N N . VAL A 1 70 ? -5.051 6.465 0.803 1 90.44 70 VAL A N 1
ATOM 540 C CA . VAL A 1 70 ? -4.199 5.324 1.129 1 90.44 70 VAL A CA 1
ATOM 541 C C . VAL A 1 70 ? -4.93 4.023 0.82 1 90.44 70 VAL A C 1
ATOM 543 O O . VAL A 1 70 ? -4.363 3.113 0.211 1 90.44 70 VAL A O 1
ATOM 546 N N . SER A 1 71 ? -6.129 3.971 1.159 1 93.5 71 SER A N 1
ATOM 547 C CA . SER A 1 71 ? -6.926 2.771 0.923 1 93.5 71 SER A CA 1
ATOM 548 C C . SER A 1 71 ? -7.129 2.525 -0.569 1 93.5 71 SER A C 1
ATOM 550 O O . SER A 1 71 ? -7.035 1.388 -1.034 1 93.5 71 SER A O 1
ATOM 552 N N . VAL A 1 72 ? -7.387 3.617 -1.297 1 93.81 72 VAL A N 1
ATOM 553 C CA . VAL A 1 72 ? -7.566 3.514 -2.74 1 93.81 72 VAL A CA 1
ATOM 554 C C . VAL A 1 72 ? -6.281 2.998 -3.385 1 93.81 72 VAL A C 1
ATOM 556 O O . VAL A 1 72 ? -6.316 2.111 -4.238 1 93.81 72 VAL A O 1
ATOM 559 N N . ASN A 1 73 ? -5.164 3.486 -2.951 1 93.88 73 ASN A N 1
ATOM 560 C CA . ASN A 1 73 ? -3.871 3.061 -3.482 1 93.88 73 ASN A CA 1
ATOM 561 C C . ASN A 1 73 ? -3.617 1.58 -3.217 1 93.88 73 ASN A C 1
ATOM 563 O O . ASN A 1 73 ? -3.104 0.869 -4.082 1 93.88 73 ASN A O 1
ATOM 567 N N . HIS A 1 74 ? -4.008 1.172 -2.086 1 95.44 74 HIS A N 1
ATOM 568 C CA . HIS A 1 74 ? -3.795 -0.239 -1.777 1 95.44 74 HIS A CA 1
ATOM 569 C C . HIS A 1 74 ? -4.699 -1.128 -2.625 1 95.44 74 HIS A C 1
ATOM 571 O O . HIS A 1 74 ? -4.281 -2.195 -3.078 1 95.44 74 HIS A O 1
ATOM 577 N N . VAL A 1 75 ? -5.934 -0.763 -2.814 1 95.88 75 VAL A N 1
ATOM 578 C CA . VAL A 1 75 ? -6.828 -1.53 -3.676 1 95.88 75 VAL A CA 1
ATOM 579 C C . VAL A 1 75 ? -6.262 -1.584 -5.094 1 95.88 75 VAL A C 1
ATOM 581 O O . VAL A 1 75 ? -6.324 -2.621 -5.754 1 95.88 75 VAL A O 1
ATOM 584 N N . HIS A 1 76 ? -5.734 -0.478 -5.512 1 94.56 76 HIS A N 1
ATOM 585 C CA . HIS A 1 76 ? -5.055 -0.457 -6.801 1 94.56 76 HIS A CA 1
ATOM 586 C C . HIS A 1 76 ? -3.902 -1.457 -6.832 1 94.56 76 HIS A C 1
ATOM 588 O O . HIS A 1 76 ? -3.752 -2.207 -7.797 1 94.56 76 HIS A O 1
ATOM 594 N N . ALA A 1 77 ? -3.137 -1.482 -5.785 1 95.19 77 ALA A N 1
ATOM 595 C CA . ALA A 1 77 ? -2.029 -2.432 -5.691 1 95.19 77 ALA A CA 1
ATOM 596 C C . ALA A 1 77 ? -2.539 -3.871 -5.703 1 95.19 77 ALA A C 1
ATOM 598 O O . ALA A 1 77 ? -1.895 -4.758 -6.266 1 95.19 77 ALA A O 1
ATOM 599 N N . LEU A 1 78 ? -3.643 -4.125 -5.082 1 95.94 78 LEU A N 1
ATOM 600 C CA . LEU A 1 78 ? -4.238 -5.457 -5.086 1 95.94 78 LEU A CA 1
ATOM 601 C C . LEU A 1 78 ? -4.699 -5.844 -6.488 1 95.94 78 LEU A C 1
ATOM 603 O O . LEU A 1 78 ? -4.633 -7.016 -6.867 1 95.94 78 LEU A O 1
ATOM 607 N N . ALA A 1 79 ? -5.199 -4.832 -7.234 1 95 79 ALA A N 1
ATOM 608 C CA . ALA A 1 79 ? -5.551 -5.094 -8.633 1 95 79 ALA A CA 1
ATOM 609 C C . ALA A 1 79 ? -4.336 -5.562 -9.422 1 95 79 ALA A C 1
ATOM 611 O O . ALA A 1 79 ? -4.43 -6.508 -10.211 1 95 79 ALA A O 1
ATOM 612 N N . ILE A 1 80 ? -3.246 -4.953 -9.211 1 93.94 80 ILE A N 1
ATOM 613 C CA . ILE A 1 80 ? -2.004 -5.332 -9.875 1 93.94 80 ILE A CA 1
ATOM 614 C C . ILE A 1 80 ? -1.576 -6.723 -9.414 1 93.94 80 ILE A C 1
ATOM 616 O O . ILE A 1 80 ? -1.082 -7.523 -10.211 1 93.94 80 ILE A O 1
ATOM 620 N N . LEU A 1 81 ? -1.795 -6.996 -8.133 1 95.12 81 LEU A N 1
ATOM 621 C CA . LEU A 1 81 ? -1.483 -8.312 -7.594 1 95.12 81 LEU A CA 1
ATOM 622 C C . LEU A 1 81 ? -2.268 -9.398 -8.32 1 95.12 81 LEU A C 1
ATOM 624 O O . LEU A 1 81 ? -1.695 -10.406 -8.742 1 95.12 81 LEU A O 1
ATOM 628 N N . VAL A 1 82 ? -3.559 -9.195 -8.5 1 94.12 82 VAL A N 1
ATOM 629 C CA . VAL A 1 82 ? -4.414 -10.172 -9.156 1 94.12 82 VAL A CA 1
ATOM 630 C C . VAL A 1 82 ? -3.988 -10.336 -10.617 1 94.12 82 VAL A C 1
ATOM 632 O O . VAL A 1 82 ? -3.873 -11.461 -11.117 1 94.12 82 VAL A O 1
ATOM 635 N N . SER A 1 83 ? -3.74 -9.203 -11.273 1 92.5 83 SER A N 1
ATOM 636 C CA . SER A 1 83 ? -3.289 -9.258 -12.656 1 92.5 83 SER A CA 1
ATOM 637 C C . SER A 1 83 ? -1.985 -10.039 -12.781 1 92.5 83 SER A C 1
ATOM 639 O O . SER A 1 83 ? -1.858 -10.914 -13.641 1 92.5 83 SER A O 1
ATOM 641 N N . THR A 1 84 ? -1.084 -9.836 -11.891 1 91.31 84 THR A N 1
ATOM 642 C CA . THR A 1 84 ? 0.258 -10.406 -11.953 1 91.31 84 THR A CA 1
ATOM 643 C C . THR A 1 84 ? 0.237 -11.883 -11.57 1 91.31 84 THR A C 1
ATOM 645 O O . THR A 1 84 ? 0.811 -12.719 -12.273 1 91.31 84 THR A O 1
ATOM 648 N N . PHE A 1 85 ? -0.491 -12.281 -10.508 1 92.81 85 PHE A N 1
ATOM 649 C CA . PHE A 1 85 ? -0.314 -13.602 -9.914 1 92.81 85 PHE A CA 1
ATOM 650 C C . PHE A 1 85 ? -1.478 -14.516 -10.281 1 92.81 85 PHE A C 1
ATOM 652 O O . PHE A 1 85 ? -1.397 -15.734 -10.094 1 92.81 85 PHE A O 1
ATOM 659 N N . HIS A 1 86 ? -2.539 -13.969 -10.773 1 91.25 86 HIS A N 1
ATOM 660 C CA . HIS A 1 86 ? -3.658 -14.812 -11.18 1 91.25 86 HIS A CA 1
ATOM 661 C C . HIS A 1 86 ? -3.732 -14.93 -12.695 1 91.25 86 HIS A C 1
ATOM 663 O O . HIS A 1 86 ? -3.9 -16.031 -13.227 1 91.25 86 HIS A O 1
ATOM 669 N N . PHE A 1 87 ? -3.48 -13.852 -13.391 1 89.19 87 PHE A N 1
ATOM 670 C CA . PHE A 1 87 ? -3.721 -13.875 -14.828 1 89.19 87 PHE A CA 1
ATOM 671 C C . PHE A 1 87 ? -2.418 -14.07 -15.594 1 89.19 87 PHE A C 1
ATOM 673 O O . PHE A 1 87 ? -2.395 -14.727 -16.641 1 89.19 87 PHE A O 1
ATOM 680 N N . HIS A 1 88 ? -1.298 -13.539 -15.094 1 87.19 88 HIS A N 1
ATOM 681 C CA . HIS A 1 88 ? -0.039 -13.633 -15.82 1 87.19 88 HIS A CA 1
ATOM 682 C C . HIS A 1 88 ? 0.751 -14.867 -15.391 1 87.19 88 HIS A C 1
ATOM 684 O O . HIS A 1 88 ? 1.823 -15.141 -15.938 1 87.19 88 HIS A O 1
ATOM 690 N N . LYS A 1 89 ? 0.24 -15.562 -14.43 1 87.44 89 LYS A N 1
ATOM 691 C CA . LYS A 1 89 ? 0.869 -16.812 -14.023 1 87.44 89 LYS A CA 1
ATOM 692 C C . LYS A 1 89 ? 0.008 -18.016 -14.414 1 87.44 89 LYS A C 1
ATOM 694 O O . LYS A 1 89 ? -1.197 -18.031 -14.156 1 87.44 89 LYS A O 1
ATOM 699 N N . GLN A 1 90 ? 0.611 -19.078 -15.031 1 84.44 90 GLN A N 1
ATOM 700 C CA . GLN A 1 90 ? -0.085 -20.297 -15.406 1 84.44 90 GLN A CA 1
ATOM 701 C C . GLN A 1 90 ? 0.633 -21.531 -14.852 1 84.44 90 GLN A C 1
ATOM 703 O O . GLN A 1 90 ? 1.768 -21.812 -15.242 1 84.44 90 GLN A O 1
ATOM 708 N N . PRO A 1 91 ? 0.002 -22.266 -13.906 1 86 91 PRO A N 1
ATOM 709 C CA . PRO A 1 91 ? -1.324 -21.984 -13.344 1 86 91 PRO A CA 1
ATOM 710 C C . PRO A 1 91 ? -1.332 -20.797 -12.398 1 86 91 PRO A C 1
ATOM 712 O O . PRO A 1 91 ? -0.27 -20.297 -12.016 1 86 91 PRO A O 1
ATOM 715 N N . SER A 1 92 ? -2.527 -20.297 -12.078 1 89.94 92 SER A N 1
ATOM 716 C CA . SER A 1 92 ? -2.676 -19.188 -11.148 1 89.94 92 SER A CA 1
ATOM 717 C C . SER A 1 92 ? -1.926 -19.453 -9.844 1 89.94 92 SER A C 1
ATOM 719 O O . SER A 1 92 ? -1.952 -20.562 -9.32 1 89.94 92 SER A O 1
ATOM 721 N N . ALA A 1 93 ? -1.279 -18.375 -9.383 1 91.81 93 ALA A N 1
ATOM 722 C CA . ALA A 1 93 ? -0.558 -18.484 -8.125 1 91.81 93 ALA A CA 1
ATOM 723 C C . ALA A 1 93 ? -1.462 -18.156 -6.941 1 91.81 93 ALA A C 1
ATOM 725 O O . ALA A 1 93 ? -1.043 -18.234 -5.785 1 91.81 93 ALA A O 1
ATOM 726 N N . ILE A 1 94 ? -2.629 -17.703 -7.211 1 91.56 94 ILE A N 1
ATOM 727 C CA . ILE A 1 94 ? -3.596 -17.406 -6.156 1 91.56 94 ILE A CA 1
ATOM 728 C C . ILE A 1 94 ? -4.547 -18.594 -5.984 1 91.56 94 ILE A C 1
ATOM 730 O O . ILE A 1 94 ? -5.375 -18.859 -6.855 1 91.56 94 ILE A O 1
ATOM 734 N N . ASP A 1 95 ? -4.324 -19.266 -4.832 1 82 95 ASP A N 1
ATOM 735 C CA . ASP A 1 95 ? -5.117 -20.453 -4.527 1 82 95 ASP A CA 1
ATOM 736 C C . ASP A 1 95 ? -6.531 -20.062 -4.098 1 82 95 ASP A C 1
ATOM 738 O O . ASP A 1 95 ? -6.727 -19.078 -3.393 1 82 95 ASP A O 1
ATOM 742 N N . GLN A 1 96 ? -7.449 -20.75 -4.707 1 69.12 96 GLN A N 1
ATOM 743 C CA . GLN A 1 96 ? -8.836 -20.578 -4.293 1 69.12 96 GLN A CA 1
ATOM 744 C C . GLN A 1 96 ? -9.258 -21.656 -3.295 1 69.12 96 GLN A C 1
ATOM 746 O O . GLN A 1 96 ? -8.758 -22.781 -3.344 1 69.12 96 GLN A O 1
ATOM 751 N N . GLU A 1 97 ? -9.648 -21.188 -2.062 1 58.75 97 GLU A N 1
ATOM 752 C CA . GLU A 1 97 ? -10.188 -22.203 -1.177 1 58.75 97 GLU A CA 1
ATOM 753 C C . GLU A 1 97 ? -11.148 -23.125 -1.922 1 58.75 97 GLU A C 1
ATOM 755 O O . GLU A 1 97 ? -11.984 -22.672 -2.701 1 58.75 97 GLU A O 1
ATOM 760 N N . MET A 1 98 ? -10.609 -24.312 -2.203 1 49.5 98 MET A N 1
ATOM 761 C CA . MET A 1 98 ? -11.625 -25.234 -2.709 1 49.5 98 MET A CA 1
ATOM 762 C C . MET A 1 98 ? -12.773 -25.375 -1.721 1 49.5 98 MET A C 1
ATOM 764 O O . MET A 1 98 ? -12.562 -25.359 -0.507 1 49.5 98 MET A O 1
ATOM 768 N N . PHE A 1 99 ? -13.953 -24.859 -2.154 1 47 99 PHE A N 1
ATOM 769 C CA . PHE A 1 99 ? -15.172 -25.016 -1.379 1 47 99 PHE A CA 1
ATOM 770 C C . PHE A 1 99 ? -15.164 -26.328 -0.607 1 47 99 PHE A C 1
ATOM 772 O O . PHE A 1 99 ? -15.703 -26.422 0.496 1 47 99 PHE A O 1
ATOM 779 N N . GLU A 1 100 ? -14.859 -27.438 -1.268 1 44.84 100 GLU A N 1
ATOM 780 C CA . GLU A 1 100 ? -15.047 -28.688 -0.532 1 44.84 100 GLU A CA 1
ATOM 781 C C . GLU A 1 100 ? -13.945 -28.891 0.504 1 44.84 100 GLU A C 1
ATOM 783 O O . GLU A 1 100 ? -12.758 -28.766 0.186 1 44.84 100 GLU A O 1
ATOM 788 N N . PRO A 1 101 ? -14.336 -28.75 1.773 1 42.16 101 PRO A N 1
ATOM 789 C CA . PRO A 1 101 ? -13.406 -29.141 2.836 1 42.16 101 PRO A CA 1
ATOM 790 C C . PRO A 1 101 ? -12.617 -30.406 2.488 1 42.16 101 PRO A C 1
ATOM 792 O O . PRO A 1 101 ? -13.203 -31.453 2.236 1 42.16 101 PRO A O 1
ATOM 795 N N . LEU A 1 102 ? -11.828 -30.5 1.542 1 39.22 102 LEU A N 1
ATOM 796 C CA . LEU A 1 102 ? -11.203 -31.812 1.529 1 39.22 102 LEU A CA 1
ATOM 797 C C . LEU A 1 102 ? -10.727 -32.188 2.924 1 39.22 102 LEU A C 1
ATOM 799 O O . LEU A 1 102 ? -10.078 -31.406 3.607 1 39.22 102 LEU A O 1
ATOM 803 N N . PRO A 1 103 ? -11.328 -33.312 3.529 1 40.38 103 PRO A N 1
ATOM 804 C CA . PRO A 1 103 ? -10.992 -33.875 4.848 1 40.38 103 PRO A CA 1
ATOM 805 C C . PRO A 1 103 ? -9.5 -33.781 5.156 1 40.38 103 PRO A C 1
ATOM 807 O O . PRO A 1 103 ? -9.109 -33.531 6.305 1 40.38 103 PRO A O 1
ATOM 810 N N . GLN A 1 104 ? -8.68 -34.594 4.371 1 34.72 104 GLN A N 1
ATOM 811 C CA . GLN A 1 104 ? -7.414 -35.125 4.859 1 34.72 104 GLN A CA 1
ATOM 812 C C . GLN A 1 104 ? -6.402 -34 5.098 1 34.72 104 GLN A C 1
ATOM 814 O O . GLN A 1 104 ? -5.395 -34.188 5.781 1 34.72 104 GLN A O 1
ATOM 819 N N . ARG A 1 105 ? -6.059 -33.281 3.959 1 38.16 105 ARG A N 1
ATOM 820 C CA . ARG A 1 105 ? -4.793 -32.625 4.293 1 38.16 105 ARG A CA 1
ATOM 821 C C . ARG A 1 105 ? -4.996 -31.531 5.328 1 38.16 105 ARG A C 1
ATOM 823 O O . ARG A 1 105 ? -5.902 -30.703 5.195 1 38.16 105 ARG A O 1
ATOM 830 N N . GLY A 1 106 ? -4.98 -31.672 6.531 1 36.25 106 GLY A N 1
ATOM 831 C CA . GLY A 1 106 ? -4.863 -30.906 7.758 1 36.25 106 GLY A CA 1
ATOM 832 C C . GLY A 1 106 ? -4.488 -29.453 7.523 1 36.25 106 GLY A C 1
ATOM 833 O O . GLY A 1 106 ? -4.234 -28.703 8.477 1 36.25 106 GLY A O 1
ATOM 834 N N . ILE A 1 107 ? -3.787 -29.219 6.484 1 38.47 107 ILE A N 1
ATOM 835 C CA . ILE A 1 107 ? -3.348 -27.828 6.383 1 38.47 107 ILE A CA 1
ATOM 836 C C . ILE A 1 107 ? -4.477 -26.984 5.809 1 38.47 107 ILE A C 1
ATOM 838 O O . ILE A 1 107 ? -4.992 -27.266 4.727 1 38.47 107 ILE A O 1
ATOM 842 N N . PRO A 1 108 ? -5.336 -26.422 6.539 1 41.34 108 PRO A N 1
ATOM 843 C CA . PRO A 1 108 ? -6.367 -25.547 5.98 1 41.34 108 PRO A CA 1
ATOM 844 C C . PRO A 1 108 ? -5.949 -24.906 4.66 1 41.34 108 PRO A C 1
ATOM 846 O O . PRO A 1 108 ? -4.82 -24.422 4.531 1 41.34 108 PRO A O 1
ATOM 849 N N . SER A 1 109 ? -6.188 -25.547 3.557 1 45.66 109 SER A N 1
ATOM 850 C CA . SER A 1 109 ? -5.992 -24.891 2.271 1 45.66 109 SER A CA 1
ATOM 851 C C . SER A 1 109 ? -6.148 -23.375 2.4 1 45.66 109 SER A C 1
ATOM 853 O O . SER A 1 109 ? -7.234 -22.891 2.725 1 45.66 109 SER A O 1
ATOM 855 N N . GLN A 1 110 ? -5.246 -22.719 3.074 1 54.25 110 GLN A N 1
ATOM 856 C CA . GLN A 1 110 ? -5.215 -21.281 3.332 1 54.25 110 GLN A CA 1
ATOM 857 C C . GLN A 1 110 ? -5.297 -20.484 2.031 1 54.25 110 GLN A C 1
ATOM 859 O O . GLN A 1 110 ? -4.496 -20.703 1.117 1 54.25 110 GLN A O 1
ATOM 864 N N . ALA A 1 111 ? -6.551 -19.812 1.549 1 81.19 111 ALA A N 1
ATOM 865 C CA . ALA A 1 111 ? -6.789 -19 0.355 1 81.19 111 ALA A CA 1
ATOM 866 C C . ALA A 1 111 ? -5.785 -17.859 0.26 1 81.19 111 ALA A C 1
ATOM 868 O O . ALA A 1 111 ? -5.68 -17.031 1.174 1 81.19 111 ALA A O 1
ATOM 869 N N . THR A 1 112 ? -4.809 -18.016 -0.647 1 91.25 112 THR A N 1
ATOM 870 C CA . THR A 1 112 ? -3.723 -17.062 -0.883 1 91.25 112 THR A CA 1
ATOM 871 C C . THR A 1 112 ? -4.23 -15.625 -0.801 1 91.25 112 THR A C 1
ATOM 873 O O . THR A 1 112 ? -3.666 -14.805 -0.075 1 91.25 112 THR A O 1
ATOM 876 N N . PHE A 1 113 ? -5.34 -15.43 -1.386 1 94.5 113 PHE A N 1
ATOM 877 C CA . PHE A 1 113 ? -5.883 -14.078 -1.43 1 94.5 113 PHE A CA 1
ATOM 878 C C . PHE A 1 113 ? -6.395 -13.656 -0.057 1 94.5 113 PHE A C 1
ATOM 880 O O . PHE A 1 113 ? -6.125 -12.539 0.392 1 94.5 113 PHE A O 1
ATOM 887 N N . ALA A 1 114 ? -7.098 -14.469 0.578 1 92.62 114 ALA A N 1
ATOM 888 C CA . ALA A 1 114 ? -7.645 -14.18 1.899 1 92.62 114 ALA A CA 1
ATOM 889 C C . ALA A 1 114 ? -6.531 -13.891 2.904 1 92.62 114 ALA A C 1
ATOM 891 O O . ALA A 1 114 ? -6.59 -12.906 3.643 1 92.62 114 ALA A O 1
ATOM 892 N N . ASP A 1 115 ? -5.551 -14.656 2.912 1 90.19 115 ASP A N 1
ATOM 893 C CA . ASP A 1 115 ? -4.441 -14.5 3.85 1 90.19 115 ASP A CA 1
ATOM 894 C C . ASP A 1 115 ? -3.658 -13.227 3.564 1 90.19 115 ASP A C 1
ATOM 896 O O . ASP A 1 115 ? -3.363 -12.453 4.48 1 90.19 115 ASP A O 1
ATOM 900 N N . TYR A 1 116 ? -3.344 -13.062 2.314 1 93.56 116 TYR A N 1
ATOM 901 C CA . TYR A 1 116 ? -2.564 -11.883 1.94 1 93.56 116 TYR A CA 1
ATOM 902 C C . TYR A 1 116 ? -3.309 -10.602 2.293 1 93.56 116 TYR A C 1
ATOM 904 O O . TYR A 1 116 ? -2.721 -9.664 2.832 1 93.56 116 TYR A O 1
ATOM 912 N N . THR A 1 117 ? -4.582 -10.555 1.945 1 94.94 117 THR A N 1
ATOM 913 C CA . THR A 1 117 ? -5.363 -9.352 2.197 1 94.94 117 THR A CA 1
ATOM 914 C C . THR A 1 117 ? -5.57 -9.141 3.695 1 94.94 117 THR A C 1
ATOM 916 O O . THR A 1 117 ? -5.633 -8 4.164 1 94.94 117 THR A O 1
ATOM 919 N N . ALA A 1 118 ? -5.629 -10.156 4.426 1 92.19 118 ALA A N 1
ATOM 920 C CA . ALA A 1 118 ? -5.727 -10.023 5.879 1 92.19 118 ALA A CA 1
ATOM 921 C C . ALA A 1 118 ? -4.434 -9.453 6.461 1 92.19 118 ALA A C 1
ATOM 923 O O . ALA A 1 118 ? -4.469 -8.547 7.297 1 92.19 118 ALA A O 1
ATOM 924 N N . MET A 1 119 ? -3.336 -9.93 5.961 1 92 119 MET A N 1
ATOM 925 C CA . MET A 1 119 ? -2.031 -9.547 6.492 1 92 119 MET A CA 1
ATOM 926 C C . MET A 1 119 ? -1.666 -8.133 6.062 1 92 119 MET A C 1
ATOM 928 O O . MET A 1 119 ? -0.816 -7.488 6.684 1 92 119 MET A O 1
ATOM 932 N N . THR A 1 120 ? -2.35 -7.637 5.016 1 94.38 120 THR A N 1
ATOM 933 C CA . THR A 1 120 ? -2.051 -6.289 4.543 1 94.38 120 THR A CA 1
ATOM 934 C C . THR A 1 120 ? -3.207 -5.344 4.848 1 94.38 120 THR A C 1
ATOM 936 O O . THR A 1 120 ? -3.324 -4.281 4.23 1 94.38 120 THR A O 1
ATOM 939 N N . ALA A 1 121 ? -4.055 -5.715 5.789 1 93.81 121 ALA A N 1
ATOM 940 C CA . ALA A 1 121 ? -5.238 -4.926 6.129 1 93.81 121 ALA A CA 1
ATOM 941 C C . ALA A 1 121 ? -4.848 -3.551 6.66 1 93.81 121 ALA A C 1
ATOM 943 O O . ALA A 1 121 ? -5.598 -2.586 6.512 1 93.81 121 ALA A O 1
ATOM 944 N N . PHE A 1 122 ? -3.621 -3.404 7.168 1 91.12 122 PHE A N 1
ATOM 945 C CA . PHE A 1 122 ? -3.145 -2.146 7.727 1 91.12 122 PHE A CA 1
ATOM 946 C C . PHE A 1 122 ? -3.031 -1.079 6.645 1 91.12 122 PHE A C 1
ATOM 948 O O . PHE A 1 122 ? -3.021 0.117 6.945 1 91.12 122 PHE A O 1
ATOM 955 N N . GLU A 1 123 ? -3.037 -1.441 5.379 1 93.12 123 GLU A N 1
ATOM 956 C CA . GLU A 1 123 ? -2.916 -0.515 4.258 1 93.12 123 GLU A CA 1
ATOM 957 C C . GLU A 1 123 ? -4.277 0.04 3.85 1 93.12 123 GLU A C 1
ATOM 959 O O . GLU A 1 123 ? -4.363 0.947 3.02 1 93.12 123 GLU A O 1
ATOM 964 N N . ARG A 1 124 ? -5.305 -0.517 4.426 1 92.56 124 ARG A N 1
ATOM 965 C CA . ARG A 1 124 ? -6.656 -0.073 4.098 1 92.56 124 ARG A CA 1
ATOM 966 C C . ARG A 1 124 ? -7.48 0.15 5.359 1 92.56 124 ARG A C 1
ATOM 968 O O . ARG A 1 124 ? -8.492 -0.519 5.574 1 92.56 124 ARG A O 1
ATOM 975 N N . PRO A 1 125 ? -7.152 1.162 6.102 1 88.31 125 PRO A N 1
ATOM 976 C CA . PRO A 1 125 ? -7.789 1.353 7.41 1 88.31 125 PRO A CA 1
ATOM 977 C C . PRO A 1 125 ? -9.281 1.648 7.305 1 88.31 125 PRO A C 1
ATOM 979 O O . PRO A 1 125 ? -10.023 1.446 8.266 1 88.31 125 PRO A O 1
ATOM 982 N N . MET A 1 126 ? -9.727 2.035 6.109 1 86.38 126 MET A N 1
ATOM 983 C CA . MET A 1 126 ? -11.125 2.445 5.973 1 86.38 126 MET A CA 1
ATOM 984 C C . MET A 1 126 ? -11.977 1.306 5.426 1 86.38 126 MET A C 1
ATOM 986 O O . MET A 1 126 ? -13.195 1.417 5.355 1 86.38 126 MET A O 1
ATOM 990 N N . LEU A 1 127 ? -11.32 0.24 4.996 1 90.94 127 LEU A N 1
ATOM 991 C CA . LEU A 1 127 ? -12.055 -0.831 4.332 1 90.94 127 LEU A CA 1
ATOM 992 C C . LEU A 1 127 ? -12.148 -2.059 5.23 1 90.94 127 LEU A C 1
ATOM 994 O O . LEU A 1 127 ? -11.156 -2.477 5.828 1 90.94 127 LEU A O 1
ATOM 998 N N . SER A 1 128 ? -13.32 -2.596 5.332 1 87.75 128 SER A N 1
ATOM 999 C CA . SER A 1 128 ? -13.57 -3.752 6.188 1 87.75 128 SER A CA 1
ATOM 1000 C C . SER A 1 128 ? -13.219 -5.055 5.473 1 87.75 128 SER A C 1
ATOM 1002 O O . SER A 1 128 ? -12.945 -6.066 6.121 1 87.75 128 SER A O 1
ATOM 1004 N N . GLY A 1 129 ? -13.281 -5.078 4.211 1 92.31 129 GLY A N 1
ATOM 1005 C CA . GLY A 1 129 ? -12.977 -6.262 3.42 1 92.31 129 GLY A CA 1
ATOM 1006 C C . GLY A 1 129 ? -12.68 -5.945 1.967 1 92.31 129 GLY A C 1
ATOM 1007 O O . GLY A 1 129 ? -12.977 -4.848 1.49 1 92.31 129 GLY A O 1
ATOM 1008 N N . VAL A 1 130 ? -12.055 -6.93 1.338 1 95.69 130 VAL A N 1
ATOM 1009 C CA . VAL A 1 130 ? -11.734 -6.789 -0.08 1 95.69 130 VAL A CA 1
ATOM 1010 C C . VAL A 1 130 ? -12.039 -8.094 -0.809 1 95.69 130 VAL A C 1
ATOM 1012 O O . VAL A 1 130 ? -11.859 -9.18 -0.249 1 95.69 130 VAL A O 1
ATOM 1015 N N . ALA A 1 131 ? -12.539 -7.93 -2.016 1 95.81 131 ALA A N 1
ATOM 1016 C CA . ALA A 1 131 ? -12.859 -9.086 -2.852 1 95.81 131 ALA A CA 1
ATOM 1017 C C . ALA A 1 131 ? -12.523 -8.812 -4.316 1 95.81 131 ALA A C 1
ATOM 1019 O O . ALA A 1 131 ? -12.344 -7.656 -4.711 1 95.81 131 ALA A O 1
ATOM 1020 N N . TYR A 1 132 ? -12.344 -9.844 -5.043 1 96.88 132 TYR A N 1
ATOM 1021 C CA . TYR A 1 132 ? -12.133 -9.758 -6.484 1 96.88 132 TYR A CA 1
ATOM 1022 C C . TYR A 1 132 ? -13.273 -10.445 -7.238 1 96.88 132 TYR A C 1
ATOM 1024 O O . TYR A 1 132 ? -13.547 -11.625 -7.016 1 96.88 132 TYR A O 1
ATOM 1032 N N . ALA A 1 133 ? -13.914 -9.641 -8.07 1 97.31 133 ALA A N 1
ATOM 1033 C CA . ALA A 1 133 ? -14.953 -10.148 -8.961 1 97.31 133 ALA A CA 1
ATOM 1034 C C . ALA A 1 133 ? -14.43 -10.266 -10.391 1 97.31 133 ALA A C 1
ATOM 1036 O O . ALA A 1 133 ? -13.93 -9.289 -10.953 1 97.31 133 ALA A O 1
ATOM 1037 N N . GLN A 1 134 ? -14.641 -11.375 -10.977 1 96.94 134 GLN A N 1
ATOM 1038 C CA . GLN A 1 134 ? -14.094 -11.625 -12.305 1 96.94 134 GLN A CA 1
ATOM 1039 C C . GLN A 1 134 ? -15.141 -11.383 -13.391 1 96.94 134 GLN A C 1
ATOM 1041 O O . GLN A 1 134 ? -16.297 -11.781 -13.234 1 96.94 134 GLN A O 1
ATOM 1046 N N . ARG A 1 135 ? -14.703 -10.688 -14.398 1 97.5 135 ARG A N 1
ATOM 1047 C CA . ARG A 1 135 ? -15.586 -10.516 -15.547 1 97.5 135 ARG A CA 1
ATOM 1048 C C . ARG A 1 135 ? -15.742 -11.82 -16.328 1 97.5 135 ARG A C 1
ATOM 1050 O O . ARG A 1 135 ? -14.75 -12.43 -16.734 1 97.5 135 ARG A O 1
ATOM 1057 N N . VAL A 1 136 ? -16.984 -12.266 -16.484 1 97.56 136 VAL A N 1
ATOM 1058 C CA . VAL A 1 136 ? -17.312 -13.477 -17.219 1 97.56 136 VAL A CA 1
ATOM 1059 C C . VAL A 1 136 ? -18.328 -13.156 -18.297 1 97.56 136 VAL A C 1
ATOM 1061 O O . VAL A 1 136 ? -19.438 -12.688 -18 1 97.56 136 VAL A O 1
ATOM 1064 N N . VAL A 1 137 ? -17.953 -13.391 -19.516 1 96.94 137 VAL A N 1
ATOM 1065 C CA . VAL A 1 137 ? -18.922 -13.203 -20.594 1 96.94 137 VAL A CA 1
ATOM 1066 C C . VAL A 1 137 ? -19.844 -14.414 -20.672 1 96.94 137 VAL A C 1
ATOM 1068 O O . VAL A 1 137 ? -19.469 -15.531 -20.328 1 96.94 137 VAL A O 1
ATOM 1071 N N . HIS A 1 138 ? -21.016 -14.172 -21.203 1 96.75 138 HIS A N 1
ATOM 1072 C CA . HIS A 1 138 ? -22.047 -15.203 -21.203 1 96.75 138 HIS A CA 1
ATOM 1073 C C . HIS A 1 138 ? -21.578 -16.469 -21.906 1 96.75 138 HIS A C 1
ATOM 1075 O O . HIS A 1 138 ? -21.859 -17.578 -21.453 1 96.75 138 HIS A O 1
ATOM 1081 N N . SER A 1 139 ? -20.828 -16.359 -22.906 1 96.94 139 SER A N 1
ATOM 1082 C CA . SER A 1 139 ? -20.375 -17.5 -23.688 1 96.94 139 SER A CA 1
ATOM 1083 C C . SER A 1 139 ? -19.422 -18.391 -22.891 1 96.94 139 SER A C 1
ATOM 1085 O O . SER A 1 139 ? -19.266 -19.562 -23.203 1 96.94 139 SER A O 1
ATOM 1087 N N . GLU A 1 140 ? -18.844 -17.859 -21.828 1 97.06 140 GLU A N 1
ATOM 1088 C CA . GLU A 1 140 ? -17.875 -18.594 -21.047 1 97.06 140 GLU A CA 1
ATOM 1089 C C . GLU A 1 140 ? -18.453 -19.016 -19.688 1 97.06 140 GLU A C 1
ATOM 1091 O O . GLU A 1 140 ? -17.766 -19.625 -18.875 1 97.06 140 GLU A O 1
ATOM 1096 N N . ARG A 1 141 ? -19.688 -18.703 -19.453 1 97.75 141 ARG A N 1
ATOM 1097 C CA . ARG A 1 141 ? -20.312 -18.906 -18.141 1 97.75 141 ARG A CA 1
ATOM 1098 C C . ARG A 1 141 ? -20.25 -20.375 -17.734 1 97.75 141 ARG A C 1
ATOM 1100 O O . ARG A 1 141 ? -19.828 -20.703 -16.625 1 97.75 141 ARG A O 1
ATOM 1107 N N . LEU A 1 142 ? -20.625 -21.281 -18.625 1 97.06 142 LEU A N 1
ATOM 1108 C CA . LEU A 1 142 ? -20.688 -22.703 -18.297 1 97.06 142 LEU A CA 1
ATOM 1109 C C . LEU A 1 142 ? -19.312 -23.266 -18 1 97.06 142 LEU A C 1
ATOM 1111 O O . LEU A 1 142 ? -19.125 -23.984 -17.016 1 97.06 142 LEU A O 1
ATOM 1115 N N . LYS A 1 143 ? -18.391 -22.922 -18.812 1 97.19 143 LYS A N 1
ATOM 1116 C CA . LYS A 1 143 ? -17.016 -23.359 -18.578 1 97.19 143 LYS A CA 1
ATOM 1117 C C . LYS A 1 143 ? -16.484 -22.828 -17.25 1 97.19 143 LYS A C 1
ATOM 1119 O O . LYS A 1 143 ? -15.836 -23.547 -16.5 1 97.19 143 LYS A O 1
ATOM 1124 N N . PHE A 1 144 ? -16.797 -21.609 -16.984 1 96.12 144 PHE A N 1
ATOM 1125 C CA . PHE A 1 144 ? -16.375 -20.953 -15.75 1 96.12 144 PHE A CA 1
ATOM 1126 C C . PHE A 1 144 ? -16.984 -21.641 -14.539 1 96.12 144 PHE A C 1
ATOM 1128 O O . PHE A 1 144 ? -16.281 -21.984 -13.586 1 96.12 144 PHE A O 1
ATOM 1135 N N . GLU A 1 145 ? -18.281 -21.875 -14.602 1 96.31 145 GLU A N 1
ATOM 1136 C CA . GLU A 1 145 ? -18.984 -22.516 -13.492 1 96.31 145 GLU A CA 1
ATOM 1137 C C . GLU A 1 145 ? -18.453 -23.922 -13.258 1 96.31 145 GLU A C 1
ATOM 1139 O O . GLU A 1 145 ? -18.328 -24.359 -12.117 1 96.31 145 GLU A O 1
ATOM 1144 N N . ASP A 1 146 ? -18.125 -24.594 -14.328 1 95.06 146 ASP A N 1
ATOM 1145 C CA . ASP A 1 146 ? -17.562 -25.938 -14.219 1 95.06 146 ASP A CA 1
ATOM 1146 C C . ASP A 1 146 ? -16.203 -25.906 -13.547 1 95.06 146 ASP A C 1
ATOM 1148 O O . ASP A 1 146 ? -15.906 -26.734 -12.688 1 95.06 146 ASP A O 1
ATOM 1152 N N . GLN A 1 147 ? -15.445 -24.922 -13.906 1 91 147 GLN A N 1
ATOM 1153 C CA . GLN A 1 147 ? -14.102 -24.797 -13.359 1 91 147 GLN A CA 1
ATOM 1154 C C . GLN A 1 147 ? -14.141 -24.422 -11.883 1 91 147 GLN A C 1
ATOM 1156 O O . GLN A 1 147 ? -13.312 -24.891 -11.094 1 91 147 GLN A O 1
ATOM 1161 N N . GLN A 1 148 ? -15.109 -23.609 -11.602 1 90.69 148 GLN A N 1
ATOM 1162 C CA . GLN A 1 148 ? -15.203 -23.141 -10.227 1 90.69 148 GLN A CA 1
ATOM 1163 C C . GLN A 1 148 ? -15.883 -24.172 -9.328 1 90.69 148 GLN A C 1
ATOM 1165 O O . GLN A 1 148 ? -15.641 -24.203 -8.117 1 90.69 148 GLN A O 1
ATOM 1170 N N . GLY A 1 149 ? -16.781 -24.953 -9.891 1 90.94 149 GLY A N 1
ATOM 1171 C CA . GLY A 1 149 ? -17.516 -25.953 -9.133 1 90.94 149 GLY A CA 1
ATOM 1172 C C . GLY A 1 149 ? -18.766 -25.391 -8.477 1 90.94 149 GLY A C 1
ATOM 1173 O O . GLY A 1 149 ? -19.297 -25.984 -7.543 1 90.94 149 GLY A O 1
ATOM 1174 N N . TRP A 1 150 ? -19.094 -24.188 -8.812 1 92.69 150 TRP A N 1
ATOM 1175 C CA . TRP A 1 150 ? -20.312 -23.562 -8.32 1 92.69 150 TRP A CA 1
ATOM 1176 C C . TRP A 1 150 ? -20.969 -22.719 -9.414 1 92.69 150 TRP A C 1
ATOM 1178 O O . TRP A 1 150 ? -20.344 -22.422 -10.43 1 92.69 150 TRP A O 1
ATOM 1188 N N . VAL A 1 151 ? -22.234 -22.375 -9.156 1 96.56 151 VAL A N 1
ATOM 1189 C CA . VAL A 1 151 ? -23 -21.578 -10.109 1 96.56 151 VAL A CA 1
ATOM 1190 C C . VAL A 1 151 ? -23.016 -20.109 -9.688 1 96.56 151 VAL A C 1
ATOM 1192 O O . VAL A 1 151 ? -23.078 -19.812 -8.492 1 96.56 151 VAL A O 1
ATOM 1195 N N . ILE A 1 152 ? -22.969 -19.297 -10.664 1 97.38 152 ILE A N 1
ATOM 1196 C CA . ILE A 1 152 ? -23.047 -17.875 -10.406 1 97.38 152 ILE A CA 1
ATOM 1197 C C . ILE A 1 152 ? -24.438 -17.516 -9.859 1 97.38 152 ILE A C 1
ATOM 1199 O O . ILE A 1 152 ? -25.453 -17.859 -10.469 1 97.38 152 ILE A O 1
ATOM 1203 N N . LYS A 1 153 ? -24.453 -16.781 -8.727 1 97.5 153 LYS A N 1
ATOM 1204 C CA . LYS A 1 153 ? -25.719 -16.453 -8.078 1 97.5 153 LYS A CA 1
ATOM 1205 C C . LYS A 1 153 ? -25.906 -14.938 -7.973 1 97.5 153 LYS A C 1
ATOM 1207 O O . LYS A 1 153 ? -24.938 -14.195 -7.883 1 97.5 153 LYS A O 1
ATOM 1212 N N . THR A 1 154 ? -27.125 -14.562 -7.961 1 96.38 154 THR A N 1
ATOM 1213 C CA . THR A 1 154 ? -27.453 -13.164 -7.707 1 96.38 154 THR A CA 1
ATOM 1214 C C . THR A 1 154 ? -27.266 -12.828 -6.23 1 96.38 154 THR A C 1
ATOM 1216 O O . THR A 1 154 ? -27.031 -13.719 -5.41 1 96.38 154 THR A O 1
ATOM 1219 N N . MET A 1 155 ? -27.422 -11.594 -5.918 1 90.44 155 MET A N 1
ATOM 1220 C CA . MET A 1 155 ? -27.281 -11.141 -4.539 1 90.44 155 MET A CA 1
ATOM 1221 C C . MET A 1 155 ? -28.406 -11.711 -3.668 1 90.44 155 MET A C 1
ATOM 1223 O O . MET A 1 155 ? -28.281 -11.734 -2.441 1 90.44 155 MET A O 1
ATOM 1227 N N . LYS A 1 156 ? -29.422 -12.18 -4.273 1 89.75 156 LYS A N 1
ATOM 1228 C CA . LYS A 1 156 ? -30.547 -12.773 -3.555 1 89.75 156 LYS A CA 1
ATOM 1229 C C . LYS A 1 156 ? -30.344 -14.273 -3.359 1 89.75 156 LYS A C 1
ATOM 1231 O O . LYS A 1 156 ? -31.156 -14.938 -2.73 1 89.75 156 LYS A O 1
ATOM 1236 N N . GLY A 1 157 ? -29.281 -14.828 -3.982 1 91.25 157 GLY A N 1
ATOM 1237 C CA . GLY A 1 157 ? -28.938 -16.219 -3.75 1 91.25 157 GLY A CA 1
ATOM 1238 C C . GLY A 1 157 ? -29.438 -17.156 -4.84 1 91.25 157 GLY A C 1
ATOM 1239 O O . GLY A 1 157 ? -29.172 -18.344 -4.82 1 91.25 157 GLY A O 1
ATOM 1240 N N . GLU A 1 158 ? -30.125 -16.609 -5.789 1 94.62 158 GLU A N 1
ATOM 1241 C CA . GLU A 1 158 ? -30.625 -17.391 -6.914 1 94.62 158 GLU A CA 1
ATOM 1242 C C . GLU A 1 158 ? -29.641 -17.422 -8.07 1 94.62 158 GLU A C 1
ATOM 1244 O O . GLU A 1 158 ? -28.812 -16.516 -8.203 1 94.62 158 GLU A O 1
ATOM 1249 N N . PRO A 1 159 ? -29.688 -18.453 -8.797 1 96.44 159 PRO A N 1
ATOM 1250 C CA . PRO A 1 159 ? -28.828 -18.453 -9.977 1 96.44 159 PRO A CA 1
ATOM 1251 C C . PRO A 1 159 ? -29.016 -17.219 -10.844 1 96.44 159 PRO A C 1
ATOM 1253 O O . PRO A 1 159 ? -30.141 -16.766 -11.055 1 96.44 159 PRO A O 1
ATOM 1256 N N . SER A 1 160 ? -27.95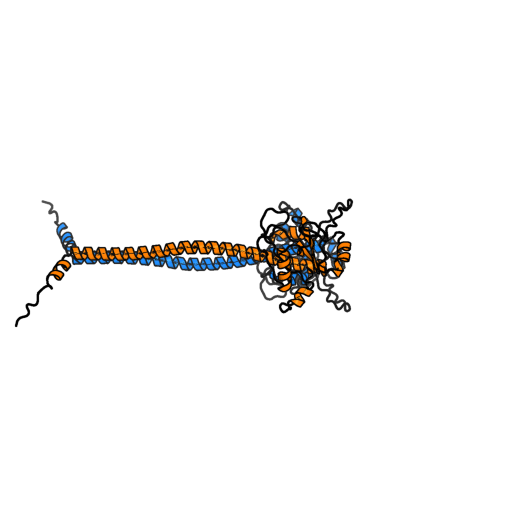3 -16.656 -11.242 1 96.75 160 SER A N 1
ATOM 1257 C CA . SER A 1 160 ? -28.016 -15.445 -12.039 1 96.75 160 SER A CA 1
ATOM 1258 C C . SER A 1 160 ? -28.703 -15.695 -13.375 1 96.75 160 SER A C 1
ATOM 1260 O O . SER A 1 160 ? -28.422 -16.703 -14.047 1 96.75 160 SER A O 1
ATOM 1262 N N . PRO A 1 161 ? -29.625 -14.836 -13.727 1 95.88 161 PRO A N 1
ATOM 1263 C CA . PRO A 1 161 ? -30.25 -14.984 -15.039 1 95.88 161 PRO A CA 1
ATOM 1264 C C . PRO A 1 161 ? -29.266 -14.742 -16.188 1 95.88 161 PRO A C 1
ATOM 1266 O O . PRO A 1 161 ? -28.141 -14.32 -15.961 1 95.88 161 PRO A O 1
ATOM 1269 N N . GLU A 1 162 ? -29.719 -15.086 -17.391 1 95.56 162 GLU A N 1
ATOM 1270 C CA . GLU A 1 162 ? -28.875 -14.875 -18.562 1 95.56 162 GLU A CA 1
ATOM 1271 C C . GLU A 1 162 ? -28.609 -13.391 -18.797 1 95.56 162 GLU A C 1
ATOM 1273 O O . GLU A 1 162 ? -29.547 -12.594 -18.859 1 95.56 162 GLU A O 1
ATOM 1278 N N . GLN A 1 163 ? -27.438 -13.031 -18.75 1 94.62 163 GLN A N 1
ATOM 1279 C CA . GLN A 1 163 ? -26.953 -11.688 -19.031 1 94.62 163 GLN A CA 1
ATOM 1280 C C . GLN A 1 163 ? -25.75 -11.727 -19.969 1 94.62 163 GLN A C 1
ATOM 1282 O O . GLN A 1 163 ? -25.172 -12.797 -20.219 1 94.62 163 GLN A O 1
ATOM 1287 N N . ASP A 1 164 ? -25.375 -10.594 -20.562 1 95.06 164 ASP A N 1
ATOM 1288 C CA . ASP A 1 164 ? -24.234 -10.531 -21.469 1 95.06 164 ASP A CA 1
ATOM 1289 C C . ASP A 1 164 ? -22.922 -10.812 -20.734 1 95.06 164 ASP A C 1
ATOM 1291 O O . ASP A 1 164 ? -22.016 -11.43 -21.281 1 95.06 164 ASP A O 1
ATOM 1295 N N . GLU A 1 165 ? -22.875 -10.227 -19.484 1 96.75 165 GLU A N 1
ATOM 1296 C CA . GLU A 1 165 ? -21.672 -10.398 -18.672 1 96.75 165 GLU A CA 1
ATOM 1297 C C . GLU A 1 165 ? -22.016 -10.523 -17.188 1 96.75 165 GLU A C 1
ATOM 1299 O O . GLU A 1 165 ? -23.062 -10.047 -16.75 1 96.75 165 GLU A O 1
ATOM 1304 N N . TYR A 1 166 ? -21.188 -11.195 -16.484 1 97.94 166 TYR A N 1
ATOM 1305 C CA . TYR A 1 166 ? -21.297 -11.422 -15.055 1 97.94 166 TYR A CA 1
ATOM 1306 C C . TYR A 1 166 ? -20.047 -10.961 -14.328 1 97.94 166 TYR A C 1
ATOM 1308 O O . TYR A 1 166 ? -19 -10.766 -14.953 1 97.94 166 TYR A O 1
ATOM 1316 N N . ALA A 1 167 ? -20.188 -10.727 -13.062 1 97.94 167 ALA A N 1
ATOM 1317 C CA . ALA A 1 167 ? -19.031 -10.398 -12.219 1 97.94 167 ALA A CA 1
ATOM 1318 C C . ALA A 1 167 ? -19.094 -11.164 -10.898 1 97.94 167 ALA A C 1
ATOM 1320 O O . ALA A 1 167 ? -19.219 -10.562 -9.836 1 97.94 167 ALA A O 1
ATOM 1321 N N . PRO A 1 168 ? -18.891 -12.453 -10.992 1 97.25 168 PRO A N 1
ATOM 1322 C CA . PRO A 1 168 ? -18.875 -13.258 -9.766 1 97.25 168 PRO A CA 1
ATOM 1323 C C . PRO A 1 168 ? -17.609 -13.031 -8.93 1 97.25 168 PRO A C 1
ATOM 1325 O O . PRO A 1 168 ? -16.516 -12.867 -9.477 1 97.25 168 PRO A O 1
ATOM 1328 N N . VAL A 1 169 ? -17.812 -13.031 -7.648 1 96.06 169 VAL A N 1
ATOM 1329 C CA . VAL A 1 169 ? -16.688 -12.906 -6.727 1 96.06 169 VAL A CA 1
ATOM 1330 C C . VAL A 1 169 ? -15.969 -14.25 -6.613 1 96.06 169 VAL A C 1
ATOM 1332 O O . VAL A 1 169 ? -16.594 -15.266 -6.273 1 96.06 169 VAL A O 1
ATOM 1335 N N . ILE A 1 170 ? -14.656 -14.266 -6.883 1 94.88 170 ILE A N 1
ATOM 1336 C CA . ILE A 1 170 ? -13.938 -15.539 -6.836 1 94.88 170 ILE A CA 1
ATOM 1337 C C . ILE A 1 170 ? -12.906 -15.508 -5.711 1 94.88 170 ILE A C 1
ATOM 1339 O O . ILE A 1 170 ? -12.508 -16.547 -5.195 1 94.88 170 ILE A O 1
ATOM 1343 N N . PHE A 1 171 ? -12.422 -14.344 -5.344 1 94.94 171 PHE A N 1
ATOM 1344 C CA . PHE A 1 171 ? -11.523 -14.18 -4.207 1 94.94 171 PHE A CA 1
ATOM 1345 C C . PHE A 1 171 ? -12.109 -13.203 -3.193 1 94.94 171 PHE A C 1
ATOM 1347 O O . PHE A 1 171 ? -12.688 -12.18 -3.572 1 94.94 171 PHE A O 1
ATOM 1354 N N . SER A 1 172 ? -11.977 -13.484 -1.948 1 93.5 172 SER A N 1
ATOM 1355 C CA . SER A 1 172 ? -12.438 -12.578 -0.907 1 93.5 172 SER A CA 1
ATOM 1356 C C . SER A 1 172 ? -11.648 -12.773 0.386 1 93.5 172 SER A C 1
ATOM 1358 O O . SER A 1 172 ? -11.102 -13.852 0.625 1 93.5 172 SER A O 1
ATOM 1360 N N . GLN A 1 173 ? -11.547 -11.695 1.053 1 92.38 173 GLN A N 1
ATOM 1361 C CA . GLN A 1 173 ? -11.133 -11.852 2.445 1 92.38 173 GLN A CA 1
ATOM 1362 C C . GLN A 1 173 ? -12.109 -12.742 3.209 1 92.38 173 GLN A C 1
ATOM 1364 O O . GLN A 1 173 ? -13.297 -12.789 2.891 1 92.38 173 GLN A O 1
ATOM 1369 N N . GLU A 1 174 ? -11.594 -13.328 4.238 1 88.69 174 GLU A N 1
ATOM 1370 C CA . GLU A 1 174 ? -12.398 -14.273 5.008 1 88.69 174 GLU A CA 1
ATOM 1371 C C . GLU A 1 174 ? -13.625 -13.602 5.602 1 88.69 174 GLU A C 1
ATOM 1373 O O . GLU A 1 174 ? -14.711 -14.18 5.621 1 88.69 174 GLU A O 1
ATOM 1378 N N . THR A 1 175 ? -13.547 -12.414 6.027 1 86.56 175 THR A N 1
ATOM 1379 C CA . THR A 1 175 ? -14.609 -11.688 6.727 1 86.56 175 THR A CA 1
ATOM 1380 C C . THR A 1 175 ? -15.797 -11.453 5.805 1 86.56 175 THR A C 1
ATOM 1382 O O . THR A 1 175 ? -16.922 -11.25 6.273 1 86.56 175 THR A O 1
ATOM 1385 N N . ILE A 1 176 ? -15.586 -11.492 4.48 1 90 176 ILE A N 1
ATOM 1386 C CA . ILE A 1 176 ? -16.688 -11.266 3.553 1 90 176 ILE A CA 1
ATOM 1387 C C . ILE A 1 176 ? -16.781 -12.43 2.572 1 90 176 ILE A C 1
ATOM 1389 O O . ILE A 1 176 ? -17.156 -12.242 1.412 1 90 176 ILE A O 1
ATOM 1393 N N . SER A 1 177 ? -16.391 -13.562 3.029 1 90.12 177 SER A N 1
ATOM 1394 C CA . SER A 1 177 ? -16.391 -14.742 2.172 1 90.12 177 SER A CA 1
ATOM 1395 C C . SER A 1 177 ? -17.812 -15.133 1.756 1 90.12 177 SER A C 1
ATOM 1397 O O . SER A 1 177 ? -18 -15.891 0.806 1 90.12 177 SER A O 1
ATOM 1399 N N . TYR A 1 178 ? -18.766 -14.508 2.389 1 88.5 178 TYR A N 1
ATOM 1400 C CA . TYR A 1 178 ? -20.156 -14.812 2.094 1 88.5 178 TYR A CA 1
ATOM 1401 C C . TYR A 1 178 ? -20.562 -14.266 0.731 1 88.5 178 TYR A C 1
ATOM 1403 O O . TYR A 1 178 ? -21.594 -14.656 0.179 1 88.5 178 TYR A O 1
ATOM 1411 N N . ILE A 1 179 ? -19.766 -13.422 0.1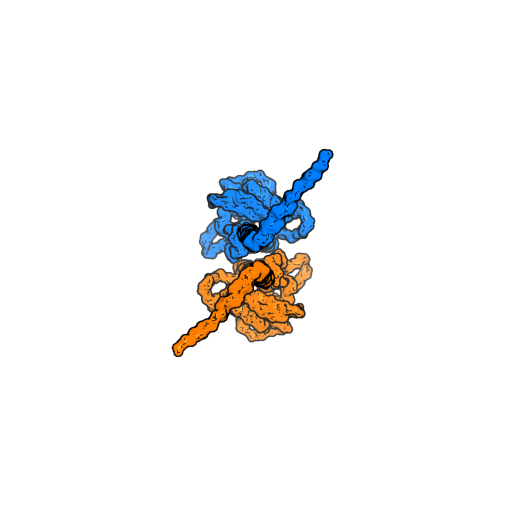25 1 92.38 179 ILE A N 1
ATOM 1412 C CA . ILE A 1 179 ? -20.188 -12.844 -1.15 1 92.38 179 ILE A CA 1
ATOM 1413 C C . ILE A 1 179 ? -19.547 -13.633 -2.299 1 92.38 179 ILE A C 1
ATOM 1415 O O . ILE A 1 179 ? -19.766 -13.305 -3.469 1 92.38 179 ILE A O 1
ATOM 1419 N N . GLU A 1 180 ? -18.812 -14.648 -1.992 1 92.75 180 GLU A N 1
ATOM 1420 C CA . GLU A 1 180 ? -18.234 -15.469 -3.047 1 92.75 180 GLU A CA 1
ATOM 1421 C C . GLU A 1 180 ? -19.312 -16.109 -3.914 1 92.75 180 GLU A C 1
ATOM 1423 O O . GLU A 1 180 ? -20.375 -16.484 -3.412 1 92.75 180 GLU A O 1
ATOM 1428 N N . ALA A 1 181 ? -19.062 -16.141 -5.16 1 95.12 181 ALA A N 1
ATOM 1429 C CA . ALA A 1 181 ? -19.922 -16.734 -6.18 1 95.12 181 ALA A CA 1
ATOM 1430 C C . ALA A 1 181 ? -21.078 -15.781 -6.535 1 95.12 181 ALA A C 1
ATOM 1432 O O . ALA A 1 181 ? -21.812 -16.031 -7.488 1 95.12 181 ALA A O 1
ATOM 1433 N N . LEU A 1 182 ? -21.203 -14.734 -5.766 1 95.94 182 LEU A N 1
ATOM 1434 C CA . LEU A 1 182 ? -22.266 -13.781 -6.074 1 95.94 182 LEU A CA 1
ATOM 1435 C C . LEU A 1 182 ? -21.875 -12.914 -7.27 1 95.94 182 LEU A C 1
ATOM 1437 O O . LEU A 1 182 ? -20.734 -12.469 -7.379 1 95.94 182 LEU A O 1
ATOM 1441 N N . ASP A 1 183 ? -22.828 -12.688 -8.062 1 97.69 183 ASP A N 1
ATOM 1442 C CA . ASP A 1 183 ? -22.688 -11.805 -9.219 1 97.69 183 ASP A CA 1
ATOM 1443 C C . ASP A 1 183 ? -22.875 -10.344 -8.812 1 97.69 183 ASP A C 1
ATOM 1445 O O . ASP A 1 183 ? -24 -9.891 -8.586 1 97.69 183 ASP A O 1
ATOM 1449 N N . MET A 1 184 ? -21.828 -9.602 -8.859 1 95.88 184 MET A N 1
ATOM 1450 C CA . MET A 1 184 ? -21.891 -8.203 -8.422 1 95.88 184 MET A CA 1
ATOM 1451 C C . MET A 1 184 ? -22.656 -7.355 -9.43 1 95.88 184 MET A C 1
ATOM 1453 O O . MET A 1 184 ? -23.125 -6.266 -9.094 1 95.88 184 MET A O 1
ATOM 1457 N N . MET A 1 185 ? -22.844 -7.867 -10.625 1 96.19 185 MET A N 1
ATOM 1458 C CA . MET A 1 185 ? -23.609 -7.168 -11.648 1 96.19 185 MET A CA 1
ATOM 1459 C C . MET A 1 185 ? -25.109 -7.223 -11.336 1 96.19 185 MET A C 1
ATOM 1461 O O . MET A 1 185 ? -25.891 -6.484 -11.93 1 96.19 185 MET A O 1
ATOM 1465 N N . SER A 1 186 ? -25.469 -8.07 -10.43 1 94.81 186 SER A N 1
ATOM 1466 C CA . SER A 1 186 ? -26.891 -8.234 -10.102 1 94.81 186 SER A CA 1
ATOM 1467 C C . SER A 1 186 ? -27.359 -7.145 -9.156 1 94.81 186 SER A C 1
ATOM 1469 O O . SER A 1 186 ? -28.562 -6.938 -8.992 1 94.81 186 SER A O 1
ATOM 1471 N N . GLY A 1 187 ? -26.406 -6.477 -8.477 1 91.12 187 GLY A N 1
ATOM 1472 C CA . GLY A 1 187 ? -26.75 -5.332 -7.648 1 91.12 187 GLY A CA 1
ATOM 1473 C C . GLY A 1 187 ? -26.719 -4.016 -8.406 1 91.12 187 GLY A C 1
ATOM 1474 O O . GLY A 1 187 ? -25.734 -3.711 -9.086 1 91.12 187 GLY A O 1
ATOM 1475 N N . GLU A 1 188 ? -27.734 -3.217 -8.219 1 90.75 188 GLU A N 1
ATOM 1476 C CA . GLU A 1 188 ? -27.844 -1.981 -8.992 1 90.75 188 GLU A CA 1
ATOM 1477 C C . GLU A 1 188 ? -26.672 -1.05 -8.703 1 90.75 188 GLU A C 1
ATOM 1479 O O . GLU A 1 188 ? -26.016 -0.571 -9.633 1 90.75 188 GLU A O 1
ATOM 1484 N N . GLU A 1 189 ? -26.438 -0.754 -7.422 1 91.25 189 GLU A N 1
ATOM 1485 C CA . GLU A 1 189 ? -25.359 0.154 -7.047 1 91.25 189 GLU A CA 1
ATOM 1486 C C . GLU A 1 189 ? -24 -0.388 -7.492 1 91.25 189 GLU A C 1
ATOM 1488 O O . GLU A 1 189 ? -23.156 0.362 -7.992 1 91.25 189 GLU A O 1
ATOM 1493 N N . ASP A 1 190 ? -23.828 -1.653 -7.32 1 94.06 190 ASP A N 1
ATOM 1494 C CA . ASP A 1 190 ? -22.562 -2.289 -7.676 1 94.06 190 ASP A CA 1
ATOM 1495 C C . ASP A 1 190 ? -22.359 -2.289 -9.188 1 94.06 190 ASP A C 1
ATOM 1497 O O . ASP A 1 190 ? -21.25 -2.027 -9.672 1 94.06 190 ASP A O 1
ATOM 1501 N N . ARG A 1 191 ? -23.391 -2.576 -9.859 1 94.94 191 ARG A N 1
ATOM 1502 C CA . ARG A 1 191 ? -23.312 -2.629 -11.312 1 94.94 191 ARG A CA 1
ATOM 1503 C C . ARG A 1 191 ? -22.859 -1.287 -11.891 1 94.94 191 ARG A C 1
ATOM 1505 O O . ARG A 1 191 ? -21.953 -1.23 -12.711 1 94.94 191 ARG A O 1
ATOM 1512 N N . GLU A 1 192 ? -23.516 -0.263 -11.484 1 94.88 192 GLU A N 1
ATOM 1513 C CA . GLU A 1 192 ? -23.172 1.072 -11.953 1 94.88 192 GLU A CA 1
ATOM 1514 C C . GLU A 1 192 ? -21.719 1.4 -11.633 1 94.88 192 GLU A C 1
ATOM 1516 O O . GLU A 1 192 ? -21 1.949 -12.477 1 94.88 192 GLU A O 1
ATOM 1521 N N . ASN A 1 193 ? -21.375 1.04 -10.469 1 95.75 193 ASN A N 1
ATOM 1522 C CA . ASN A 1 193 ? -20 1.275 -10.023 1 95.75 193 ASN A CA 1
ATOM 1523 C C . ASN A 1 193 ? -19 0.52 -10.883 1 95.75 193 ASN A C 1
ATOM 1525 O O . ASN A 1 193 ? -17.969 1.071 -11.266 1 95.75 193 ASN A O 1
ATOM 1529 N N . ILE A 1 194 ? -19.25 -0.739 -11.203 1 96.94 194 ILE A N 1
ATOM 1530 C CA . ILE A 1 194 ? -18.375 -1.592 -12 1 96.94 194 ILE A CA 1
ATOM 1531 C C . ILE A 1 194 ? -18.234 -1.011 -13.406 1 96.94 194 ILE A C 1
ATOM 1533 O O . ILE A 1 194 ? -17.109 -0.878 -13.914 1 96.94 194 ILE A O 1
ATOM 1537 N N . LEU A 1 195 ? -19.344 -0.616 -13.977 1 96.5 195 LEU A N 1
ATOM 1538 C CA . LEU A 1 195 ? -19.344 -0.1 -15.336 1 96.5 195 LEU A CA 1
ATOM 1539 C C . LEU A 1 195 ? -18.578 1.214 -15.422 1 96.5 195 LEU A C 1
ATOM 1541 O O . LEU A 1 195 ? -17.797 1.43 -16.359 1 96.5 195 LEU A O 1
ATOM 1545 N N . ARG A 1 196 ? -18.719 2.023 -14.438 1 96.19 196 ARG A N 1
ATOM 1546 C CA . ARG A 1 196 ? -18.016 3.305 -14.414 1 96.19 196 ARG A CA 1
ATOM 1547 C C . ARG A 1 196 ? -16.531 3.111 -14.188 1 96.19 196 ARG A C 1
ATOM 1549 O O . ARG A 1 196 ? -15.703 3.752 -14.844 1 96.19 196 ARG A O 1
ATOM 1556 N N . ALA A 1 197 ? -16.172 2.25 -13.25 1 96.56 197 ALA A N 1
ATOM 1557 C CA . ALA A 1 197 ? -14.773 2.004 -12.938 1 96.56 197 ALA A CA 1
ATOM 1558 C C . ALA A 1 197 ? -14.023 1.451 -14.148 1 96.56 197 ALA A C 1
ATOM 1560 O O . ALA A 1 197 ? -12.938 1.923 -14.477 1 96.56 197 ALA A O 1
ATOM 1561 N N . ARG A 1 198 ? -14.578 0.498 -14.812 1 95.75 198 ARG A N 1
ATOM 1562 C CA . ARG A 1 198 ? -13.898 -0.131 -15.945 1 95.75 198 ARG A CA 1
ATOM 1563 C C . ARG A 1 198 ? -13.742 0.846 -17.109 1 95.75 198 ARG A C 1
ATOM 1565 O O . ARG A 1 198 ? -12.758 0.779 -17.844 1 95.75 198 ARG A O 1
ATOM 1572 N N . ALA A 1 199 ? -14.68 1.768 -17.25 1 94.81 199 ALA A N 1
ATOM 1573 C CA . ALA A 1 199 ? -14.648 2.734 -18.344 1 94.81 199 ALA A CA 1
ATOM 1574 C C . ALA A 1 199 ? -13.617 3.824 -18.094 1 94.81 199 ALA A C 1
ATOM 1576 O O . ALA A 1 199 ? -12.938 4.277 -19.016 1 94.81 199 ALA A O 1
ATOM 1577 N N . THR A 1 200 ? -13.477 4.223 -16.891 1 93.25 200 THR A N 1
ATOM 1578 C CA . THR A 1 200 ? -12.625 5.355 -16.562 1 93.25 200 THR A CA 1
ATOM 1579 C C . THR A 1 200 ? -11.219 4.887 -16.188 1 93.25 200 THR A C 1
ATOM 1581 O O . THR A 1 200 ? -10.258 5.652 -16.281 1 93.25 200 THR A O 1
ATOM 1584 N N . GLY A 1 201 ? -11.133 3.656 -15.68 1 92.38 201 GLY A N 1
ATOM 1585 C CA . GLY A 1 201 ? -9.867 3.15 -15.18 1 92.38 201 GLY A CA 1
ATOM 1586 C C . GLY A 1 201 ? -9.5 3.711 -13.812 1 92.38 201 GLY A C 1
ATOM 1587 O O . GLY A 1 201 ? -8.344 3.615 -13.391 1 92.38 201 GLY A O 1
ATOM 1588 N N . LYS A 1 202 ? -10.516 4.316 -13.156 1 92.5 202 LYS A N 1
ATOM 1589 C CA . LYS A 1 202 ? -10.297 4.941 -11.859 1 92.5 202 LYS A CA 1
ATOM 1590 C C . LYS A 1 202 ? -11.141 4.27 -10.773 1 92.5 202 LYS A C 1
ATOM 1592 O O . LYS A 1 202 ? -12.031 3.471 -11.078 1 92.5 202 LYS A O 1
ATOM 1597 N N . ALA A 1 203 ? -10.719 4.535 -9.539 1 94.62 203 ALA A N 1
ATOM 1598 C CA . ALA A 1 203 ? -11.523 4.066 -8.406 1 94.62 203 ALA A CA 1
ATOM 1599 C C . ALA A 1 203 ? -12.859 4.789 -8.352 1 94.62 203 ALA A C 1
ATOM 1601 O O . ALA A 1 203 ? -12.922 6.008 -8.531 1 94.62 203 ALA A O 1
ATOM 1602 N N . VAL A 1 204 ? -13.898 4.043 -8.141 1 95.56 204 VAL A N 1
ATOM 1603 C CA . VAL A 1 204 ? -15.234 4.617 -8.023 1 95.56 204 VAL A CA 1
ATOM 1604 C C . VAL A 1 204 ? -15.883 4.164 -6.723 1 95.56 204 VAL A C 1
ATOM 1606 O O . VAL A 1 204 ? -15.75 3.006 -6.324 1 95.56 204 VAL A O 1
ATOM 1609 N N . LEU A 1 205 ? -16.609 5.055 -6.125 1 93.44 205 LEU A N 1
ATOM 1610 C CA . LEU A 1 205 ? -17.297 4.781 -4.867 1 93.44 205 LEU A CA 1
ATOM 1611 C C . LEU A 1 205 ? -18.812 4.785 -5.059 1 93.44 205 LEU A C 1
ATOM 1613 O O . LEU A 1 205 ? -19.344 5.621 -5.789 1 93.44 205 LEU A O 1
ATOM 1617 N N . THR A 1 206 ? -19.406 3.865 -4.391 1 91.75 206 THR A N 1
ATOM 1618 C CA . THR A 1 206 ? -20.859 3.918 -4.375 1 91.75 206 THR A CA 1
ATOM 1619 C C . THR A 1 206 ? -21.359 4.973 -3.385 1 91.75 206 THR A C 1
ATOM 1621 O O . THR A 1 206 ? -20.594 5.41 -2.514 1 91.75 206 THR A O 1
ATOM 1624 N N . SER A 1 207 ? -22.625 5.371 -3.6 1 88 207 SER A N 1
ATOM 1625 C CA . SER A 1 207 ? -23.312 6.012 -2.486 1 88 207 SER A CA 1
ATOM 1626 C C . SER A 1 207 ? -23.562 5.027 -1.352 1 88 207 SER A C 1
ATOM 1628 O O . SER A 1 207 ? -23.516 3.812 -1.557 1 88 207 SER A O 1
ATOM 1630 N N . PRO A 1 208 ? -23.688 5.602 -0.155 1 89.94 208 PRO A N 1
ATOM 1631 C CA . PRO A 1 208 ? -23.984 4.676 0.941 1 89.94 208 PRO A CA 1
ATOM 1632 C C . PRO A 1 208 ? -25.234 3.844 0.683 1 89.94 208 PRO A C 1
ATOM 1634 O O . PRO A 1 208 ? -26.234 4.367 0.19 1 89.94 208 PRO A O 1
ATOM 1637 N N . PHE A 1 209 ? -25.172 2.592 0.853 1 85.75 209 PHE A N 1
ATOM 1638 C CA . PHE A 1 209 ? -26.281 1.672 0.708 1 85.75 209 PHE A CA 1
ATOM 1639 C C . PHE A 1 209 ? -26.156 0.506 1.681 1 85.75 209 PHE A C 1
ATOM 1641 O O . PHE A 1 209 ? -25.141 0.36 2.354 1 85.75 209 PHE A O 1
ATOM 1648 N N . ARG A 1 210 ? -27.188 -0.173 1.866 1 84.31 210 ARG A N 1
ATOM 1649 C CA . ARG A 1 210 ? -27.172 -1.276 2.822 1 84.31 210 ARG A CA 1
ATOM 1650 C C . ARG A 1 210 ? -26.328 -2.439 2.312 1 84.31 210 ARG A C 1
ATOM 1652 O O . ARG A 1 210 ? -26.594 -2.984 1.24 1 84.31 210 ARG A O 1
ATOM 1659 N N . LEU A 1 211 ? -25.328 -2.797 3.062 1 82.62 211 LEU A N 1
ATOM 1660 C CA . LEU A 1 211 ? -24.438 -3.898 2.697 1 82.62 211 LEU A CA 1
ATOM 1661 C C . LEU A 1 211 ? -25.125 -5.242 2.924 1 82.62 211 LEU A C 1
ATOM 1663 O O . LEU A 1 211 ? -25.953 -5.375 3.824 1 82.62 211 LEU A O 1
ATOM 1667 N N . LEU A 1 212 ? -24.688 -6.082 2.109 1 80.62 212 LEU A N 1
ATOM 1668 C CA . LEU A 1 212 ? -25.234 -7.422 2.236 1 80.62 212 LEU A CA 1
ATOM 1669 C C . LEU A 1 212 ? -24.891 -8.031 3.592 1 80.62 212 LEU A C 1
ATOM 1671 O O . LEU A 1 212 ? -23.766 -7.879 4.074 1 80.62 212 LEU A O 1
ATOM 1675 N N . GLN A 1 213 ? -25.734 -8.672 4.172 1 74.5 213 GLN A N 1
ATOM 1676 C CA . GLN A 1 213 ? -25.609 -9.406 5.43 1 74.5 213 GLN A CA 1
ATOM 1677 C C . GLN A 1 213 ? -25.234 -8.469 6.574 1 74.5 213 GLN A C 1
ATOM 1679 O O . GLN A 1 213 ? -24.516 -8.867 7.5 1 74.5 213 GLN A O 1
ATOM 1684 N N . SER A 1 214 ? -25.328 -7.195 6.281 1 72.69 214 SER A N 1
ATOM 1685 C CA . SER A 1 214 ? -25.078 -6.234 7.355 1 72.69 214 SER A CA 1
ATOM 1686 C C . SER A 1 214 ? -26.25 -5.273 7.52 1 72.69 214 SER A C 1
ATOM 1688 O O . SER A 1 214 ? -27 -5.02 6.566 1 72.69 214 SER A O 1
ATOM 1690 N N . ASN A 1 215 ? -26.516 -4.93 8.719 1 75.94 215 ASN A N 1
ATOM 1691 C CA . ASN A 1 215 ? -27.547 -3.924 8.992 1 75.94 215 ASN A CA 1
ATOM 1692 C C . ASN A 1 215 ? -26.953 -2.512 8.969 1 75.94 215 ASN A C 1
ATOM 1694 O O . ASN A 1 215 ? -27.641 -1.549 9.312 1 75.94 215 ASN A O 1
ATOM 1698 N N . HIS A 1 216 ? -25.859 -2.451 8.438 1 81 216 HIS A N 1
ATOM 1699 C CA . HIS A 1 216 ? -25.203 -1.144 8.453 1 81 216 HIS A CA 1
ATOM 1700 C C . HIS A 1 216 ? -25.062 -0.579 7.047 1 81 216 HIS A C 1
ATOM 1702 O O . HIS A 1 216 ? -24.953 -1.335 6.078 1 81 216 HIS A O 1
ATOM 1708 N N . LEU A 1 217 ? -25.156 0.697 7.047 1 86.38 217 LEU A N 1
ATOM 1709 C CA . LEU A 1 217 ? -24.844 1.383 5.797 1 86.38 217 LEU A CA 1
ATOM 1710 C C . LEU A 1 217 ? -23.344 1.401 5.543 1 86.38 217 LEU A C 1
ATOM 1712 O O . LEU A 1 217 ? -22.562 1.559 6.477 1 86.38 217 LEU A O 1
ATOM 1716 N N . GLY A 1 218 ? -23.031 1.111 4.227 1 89.06 218 GLY A N 1
ATOM 1717 C CA . GLY A 1 218 ? -21.625 1.148 3.836 1 89.06 218 GLY A CA 1
ATOM 1718 C C . GLY A 1 218 ? -21.422 1.584 2.398 1 89.06 218 GLY A C 1
ATOM 1719 O O . GLY A 1 218 ? -22.359 2.01 1.731 1 89.06 218 GLY A O 1
ATOM 1720 N N . VAL A 1 219 ? -20.219 1.725 2.078 1 91.38 219 VAL A N 1
ATOM 1721 C CA . VAL A 1 219 ? -19.844 2.088 0.716 1 91.38 219 VAL A CA 1
ATOM 1722 C C . VAL A 1 219 ? -18.906 1.024 0.136 1 91.38 219 VAL A C 1
ATOM 1724 O O . VAL A 1 219 ? -18.219 0.325 0.879 1 91.38 219 VAL A O 1
ATOM 1727 N N . VAL A 1 220 ? -19 0.858 -1.179 1 93.69 220 VAL A N 1
ATOM 1728 C CA . VAL A 1 220 ? -18.141 -0.072 -1.892 1 93.69 220 VAL A CA 1
ATOM 1729 C C . VAL A 1 220 ? -17.234 0.698 -2.852 1 93.69 220 VAL A C 1
ATOM 1731 O O . VAL A 1 220 ? -17.719 1.484 -3.672 1 93.69 220 VAL A O 1
ATOM 1734 N N . LEU A 1 221 ? -15.961 0.576 -2.646 1 95.56 221 LEU A N 1
ATOM 1735 C CA . LEU A 1 221 ? -14.953 1.104 -3.562 1 95.56 221 LEU A CA 1
ATOM 1736 C C . LEU A 1 221 ? -14.602 0.076 -4.633 1 95.56 221 LEU A C 1
ATOM 1738 O O . LEU A 1 221 ? -14.25 -1.062 -4.312 1 95.56 221 LEU A O 1
ATOM 1742 N N . THR A 1 222 ? -14.719 0.463 -5.887 1 97.06 222 THR A N 1
ATOM 1743 C CA . THR A 1 222 ? -14.445 -0.453 -6.988 1 97.06 222 THR A CA 1
ATOM 1744 C C . THR A 1 222 ? -13.281 0.053 -7.836 1 97.06 222 THR A C 1
ATOM 1746 O O . THR A 1 222 ? -13.242 1.229 -8.203 1 97.06 222 THR A O 1
ATOM 1749 N N . PHE A 1 223 ? -12.328 -0.809 -8.062 1 96.5 223 PHE A N 1
ATOM 1750 C CA . PHE A 1 223 ? -11.188 -0.553 -8.945 1 96.5 223 PHE A CA 1
ATOM 1751 C C . PHE A 1 223 ? -11.094 -1.62 -10.023 1 96.5 223 PHE A C 1
ATOM 1753 O O . PHE A 1 223 ? -11.195 -2.814 -9.742 1 96.5 223 PHE A O 1
ATOM 1760 N N . PRO A 1 224 ? -10.891 -1.188 -11.273 1 96.06 224 PRO A N 1
ATOM 1761 C CA . PRO A 1 224 ? -10.844 -2.182 -12.352 1 96.06 224 PRO A CA 1
ATOM 1762 C C . PRO A 1 224 ? -9.516 -2.93 -12.406 1 96.06 224 PRO A C 1
ATOM 1764 O O . PRO A 1 224 ? -8.461 -2.35 -12.125 1 96.06 224 PRO A O 1
ATOM 1767 N N . VAL A 1 225 ? -9.57 -4.148 -12.703 1 95.06 225 VAL A N 1
ATOM 1768 C CA . VAL A 1 225 ? -8.398 -4.969 -12.984 1 95.06 225 VAL A CA 1
ATOM 1769 C C . VAL A 1 225 ? -8.297 -5.23 -14.484 1 95.06 225 VAL A C 1
ATOM 1771 O O . VAL A 1 225 ? -9.203 -5.812 -15.078 1 95.06 225 VAL A O 1
ATOM 1774 N N . TYR A 1 226 ? -7.211 -4.781 -15.047 1 91.81 226 TYR A N 1
ATOM 1775 C CA . TYR A 1 226 ? -6.969 -4.996 -16.469 1 91.81 226 TYR A CA 1
ATOM 1776 C C . TYR A 1 226 ? -5.941 -6.102 -16.688 1 91.81 226 TYR A C 1
ATOM 1778 O O . TYR A 1 226 ? -5.105 -6.363 -15.812 1 91.81 226 TYR A O 1
ATOM 1786 N N . HIS A 1 227 ? -6.02 -6.785 -17.719 1 82.88 227 HIS A N 1
ATOM 1787 C CA . HIS A 1 227 ? -5.078 -7.844 -18.062 1 82.88 227 HIS A CA 1
ATOM 1788 C C . HIS A 1 227 ? -3.662 -7.297 -18.203 1 82.88 227 HIS A C 1
ATOM 1790 O O . HIS A 1 227 ? -2.697 -7.953 -17.812 1 82.88 227 HIS A O 1
ATOM 1796 N N . SER A 1 228 ? -3.514 -6.215 -18.875 1 72.06 228 SER A N 1
ATOM 1797 C CA . SER A 1 228 ? -2.207 -5.613 -19.125 1 72.06 228 SER A CA 1
ATOM 1798 C C . SER A 1 228 ? -2.201 -4.133 -18.75 1 72.06 228 SER A C 1
ATOM 1800 O O . SER A 1 228 ? -3.254 -3.549 -18.5 1 72.06 228 SER A O 1
ATOM 1802 N N . SER A 1 229 ? -1.03 -3.701 -18.625 1 74 229 SER A N 1
ATOM 1803 C CA . SER A 1 229 ? -0.901 -2.268 -18.391 1 74 229 SER A CA 1
ATOM 1804 C C . SER A 1 229 ? -1.396 -1.461 -19.578 1 74 229 SER A C 1
ATOM 1806 O O . SER A 1 229 ? -1.129 -1.816 -20.734 1 74 229 SER A O 1
ATOM 1808 N N . LEU A 1 230 ? -2.375 -0.72 -19.328 1 81.25 230 LEU A N 1
ATOM 1809 C CA . LEU A 1 230 ? -2.908 0.159 -20.359 1 81.25 230 LEU A CA 1
ATOM 1810 C C . LEU A 1 230 ? -2.336 1.566 -20.234 1 81.25 230 LEU A C 1
ATOM 1812 O O . LEU A 1 230 ? -2.127 2.053 -19.109 1 81.25 230 LEU A O 1
ATOM 1816 N N . PRO A 1 231 ? -2.064 2.057 -21.438 1 80.31 231 PRO A N 1
ATOM 1817 C CA . PRO A 1 231 ? -1.616 3.449 -21.375 1 80.31 231 PRO A CA 1
ATOM 1818 C C . PRO A 1 231 ? -2.709 4.398 -20.891 1 80.31 231 PRO A C 1
ATOM 1820 O O . PRO A 1 231 ? -3.893 4.047 -20.922 1 80.31 231 PRO A O 1
ATOM 1823 N N . ALA A 1 232 ? -2.266 5.52 -20.391 1 80.38 232 ALA A N 1
ATOM 1824 C CA . ALA A 1 232 ? -3.199 6.527 -19.891 1 80.38 232 ALA A CA 1
ATOM 1825 C C . ALA A 1 232 ? -4.121 7.02 -21.016 1 80.38 232 ALA A C 1
ATOM 1827 O O . ALA A 1 232 ? -5.23 7.484 -20.75 1 80.38 232 ALA A O 1
ATOM 1828 N N . THR A 1 233 ? -3.707 6.879 -22.234 1 86.25 233 THR A N 1
ATOM 1829 C CA . THR A 1 233 ? -4.445 7.406 -23.375 1 86.25 233 THR A CA 1
ATOM 1830 C C . THR A 1 233 ? -5.41 6.359 -23.922 1 86.25 233 THR A C 1
ATOM 1832 O O . THR A 1 233 ? -6.066 6.586 -24.938 1 86.25 233 THR A O 1
ATOM 1835 N N . ALA A 1 234 ? -5.469 5.27 -23.219 1 89.88 234 ALA A N 1
ATOM 1836 C CA . ALA A 1 234 ? -6.359 4.219 -23.703 1 89.88 234 ALA A CA 1
ATOM 1837 C C . ALA A 1 234 ? -7.801 4.715 -23.781 1 89.88 234 ALA A C 1
ATOM 1839 O O . ALA A 1 234 ? -8.25 5.469 -22.906 1 89.88 234 ALA A O 1
ATOM 1840 N N . THR A 1 235 ? -8.5 4.363 -24.828 1 92.62 235 THR A N 1
ATOM 1841 C CA . THR A 1 235 ? -9.906 4.707 -25.016 1 92.62 235 THR A CA 1
ATOM 1842 C C . THR A 1 235 ? -10.789 3.885 -24.078 1 92.62 235 THR A C 1
ATOM 1844 O O . THR A 1 235 ? -10.336 2.902 -23.484 1 92.62 235 THR A O 1
ATOM 1847 N N . VAL A 1 236 ? -11.992 4.336 -23.969 1 93.94 236 VAL A N 1
ATOM 1848 C CA . VAL A 1 236 ? -12.953 3.646 -23.125 1 93.94 236 VAL A CA 1
ATOM 1849 C C . VAL A 1 236 ? -13.148 2.215 -23.609 1 93.94 236 VAL A C 1
ATOM 1851 O O . VAL A 1 236 ? -13.195 1.276 -22.812 1 93.94 236 VAL A O 1
ATOM 1854 N N . GLU A 1 237 ? -13.234 2.014 -24.891 1 93.5 237 GLU A N 1
ATOM 1855 C CA . GLU A 1 237 ? -13.445 0.69 -25.469 1 93.5 237 GLU A CA 1
ATOM 1856 C C . GLU A 1 237 ? -12.266 -0.232 -25.188 1 93.5 237 GLU A C 1
ATOM 1858 O O . GLU A 1 237 ? -12.453 -1.411 -24.875 1 93.5 237 GLU A O 1
ATOM 1863 N N . GLU A 1 238 ? -11.156 0.315 -25.234 1 92.44 238 GLU A N 1
ATOM 1864 C CA . GLU A 1 238 ? -9.953 -0.458 -24.953 1 92.44 238 GLU A CA 1
ATOM 1865 C C . GLU A 1 238 ? -9.922 -0.895 -23.484 1 92.44 238 GLU A C 1
ATOM 1867 O O . GLU A 1 238 ? -9.523 -2.021 -23.172 1 92.44 238 GLU A O 1
ATOM 1872 N N . ARG A 1 239 ? -10.367 0.028 -22.656 1 92.88 239 ARG A N 1
ATOM 1873 C CA . ARG A 1 239 ? -10.391 -0.269 -21.219 1 92.88 239 ARG A CA 1
ATOM 1874 C C . ARG A 1 239 ? -11.422 -1.35 -20.906 1 92.88 239 ARG A C 1
ATOM 1876 O O . ARG A 1 239 ? -11.133 -2.279 -20.141 1 92.88 239 ARG A O 1
ATOM 1883 N N . VAL A 1 240 ? -12.516 -1.23 -21.516 1 92.38 240 VAL A N 1
ATOM 1884 C CA . VAL A 1 240 ? -13.578 -2.195 -21.266 1 92.38 240 VAL A CA 1
ATOM 1885 C C . VAL A 1 240 ? -13.156 -3.576 -21.766 1 92.38 240 VAL A C 1
ATOM 1887 O O . VAL A 1 240 ? -13.336 -4.578 -21.078 1 92.38 240 VAL A O 1
ATOM 1890 N N . GLU A 1 241 ? -12.5 -3.621 -22.844 1 90.38 241 GLU A N 1
ATOM 1891 C CA . GLU A 1 241 ? -12.062 -4.891 -23.422 1 90.38 241 GLU A CA 1
ATOM 1892 C C . GLU A 1 241 ? -10.945 -5.52 -22.594 1 90.38 241 GLU A C 1
ATOM 1894 O O . GLU A 1 241 ? -10.859 -6.746 -22.5 1 90.38 241 GLU A O 1
ATOM 1899 N N . ALA A 1 242 ? -10.188 -4.68 -22.031 1 91.81 242 ALA A N 1
ATOM 1900 C CA . ALA A 1 242 ? -9.031 -5.16 -21.281 1 91.81 242 ALA A CA 1
ATOM 1901 C C . ALA A 1 242 ? -9.43 -5.578 -19.875 1 91.81 242 ALA A C 1
ATOM 1903 O O . ALA A 1 242 ? -8.641 -6.199 -19.156 1 91.81 242 ALA A O 1
ATOM 1904 N N . THR A 1 243 ? -10.664 -5.285 -19.469 1 94.88 243 THR A N 1
ATOM 1905 C CA . THR A 1 243 ? -11.102 -5.531 -18.094 1 94.88 243 THR A CA 1
ATOM 1906 C C . THR A 1 243 ? -11.258 -7.023 -17.844 1 94.88 243 THR A C 1
ATOM 1908 O O . THR A 1 243 ? -11.977 -7.711 -18.578 1 94.88 243 THR A O 1
ATOM 1911 N N . VAL A 1 244 ? -10.625 -7.531 -16.859 1 94.44 244 VAL A N 1
ATOM 1912 C CA . VAL A 1 244 ? -10.75 -8.93 -16.484 1 94.44 244 VAL A CA 1
ATOM 1913 C C . VAL A 1 244 ? -11.477 -9.039 -15.148 1 94.44 244 VAL A C 1
ATOM 1915 O O . VAL A 1 244 ? -11.875 -10.133 -14.734 1 94.44 244 VAL A O 1
ATOM 1918 N N . GLY A 1 245 ? -11.609 -7.91 -14.5 1 92.94 245 GLY A N 1
ATOM 1919 C CA . GLY A 1 245 ? -12.328 -7.836 -13.242 1 92.94 245 GLY A CA 1
ATOM 1920 C C . GLY A 1 245 ? -12.359 -6.438 -12.656 1 92.94 245 GLY A C 1
ATOM 1921 O O . GLY A 1 245 ? -11.633 -5.551 -13.109 1 92.94 245 GLY A O 1
ATOM 1922 N N . MET B 1 1 ? 11.344 78.062 72.5 1 25.47 1 MET B N 1
ATOM 1923 C CA . MET B 1 1 ? 10.039 77.5 72.125 1 25.47 1 MET B CA 1
ATOM 1924 C C . MET B 1 1 ? 9.852 77.438 70.625 1 25.47 1 MET B C 1
ATOM 1926 O O . MET B 1 1 ? 9.477 76.375 70.125 1 25.47 1 MET B O 1
ATOM 1930 N N . GLY B 1 2 ? 9.312 78.312 69.625 1 34.25 2 GLY B N 1
ATOM 1931 C CA . GLY B 1 2 ? 8.305 78 68.625 1 34.25 2 GLY B CA 1
ATOM 1932 C C . GLY B 1 2 ? 8.906 77.562 67.312 1 34.25 2 GLY B C 1
ATOM 1933 O O . GLY B 1 2 ? 9.844 78.188 66.812 1 34.25 2 GLY B O 1
ATOM 1934 N N . ALA B 1 3 ? 8.734 76.312 67 1 44.31 3 ALA B N 1
ATOM 1935 C CA . ALA B 1 3 ? 9.055 75.562 65.75 1 44.31 3 ALA B CA 1
ATOM 1936 C C . ALA B 1 3 ? 8.453 76.188 64.562 1 44.31 3 ALA B C 1
ATOM 1938 O O . ALA B 1 3 ? 7.23 76.312 64.438 1 44.31 3 ALA B O 1
ATOM 1939 N N . ALA B 1 4 ? 9.148 77.062 63.906 1 48.09 4 ALA B N 1
ATOM 1940 C CA . ALA B 1 4 ? 8.695 77.688 62.656 1 48.09 4 ALA B CA 1
ATOM 1941 C C . ALA B 1 4 ? 8.406 76.625 61.594 1 48.09 4 ALA B C 1
ATOM 1943 O O . ALA B 1 4 ? 9.305 75.938 61.188 1 48.09 4 ALA B O 1
ATOM 1944 N N . ALA B 1 5 ? 7.141 76 61.594 1 47.78 5 ALA B N 1
ATOM 1945 C CA . ALA B 1 5 ? 6.605 75.062 60.594 1 47.78 5 ALA B CA 1
ATOM 1946 C C . ALA B 1 5 ? 6.699 75.688 59.188 1 47.78 5 ALA B C 1
ATOM 1948 O O . ALA B 1 5 ? 6.148 76.812 58.969 1 47.78 5 ALA B O 1
ATOM 1949 N N . THR B 1 6 ? 7.797 75.562 58.469 1 43.25 6 THR B N 1
ATOM 1950 C CA . THR B 1 6 ? 8.047 76 57.094 1 43.25 6 THR B CA 1
ATOM 1951 C C . THR B 1 6 ? 6.922 75.562 56.156 1 43.25 6 THR B C 1
ATOM 1953 O O . THR B 1 6 ? 6.488 74.438 56.219 1 43.25 6 THR B O 1
ATOM 1956 N N . GLY B 1 7 ? 5.871 76.438 55.75 1 40.38 7 GLY B N 1
ATOM 1957 C CA . GLY B 1 7 ? 4.715 76.375 54.875 1 40.38 7 GLY B CA 1
ATOM 1958 C C . GLY B 1 7 ? 5.043 75.875 53.5 1 40.38 7 GLY B C 1
ATOM 1959 O O . GLY B 1 7 ? 5.012 76.688 52.531 1 40.38 7 GLY B O 1
ATOM 1960 N N . THR B 1 8 ? 5.938 74.938 53.312 1 47.53 8 THR B N 1
ATOM 1961 C CA . THR B 1 8 ? 6.324 74.5 51.969 1 47.53 8 THR B CA 1
ATOM 1962 C C . THR B 1 8 ? 5.117 73.938 51.219 1 47.53 8 THR B C 1
ATOM 1964 O O . THR B 1 8 ? 5.242 73.5 50.062 1 47.53 8 THR B O 1
ATOM 1967 N N . GLY B 1 9 ? 3.934 73.938 51.938 1 45.78 9 GLY B N 1
ATOM 1968 C CA . GLY B 1 9 ? 2.85 73.188 51.281 1 45.78 9 GLY B CA 1
ATOM 1969 C C . GLY B 1 9 ? 2.24 74 50.125 1 45.78 9 GLY B C 1
ATOM 1970 O O . GLY B 1 9 ? 1.273 73.5 49.531 1 45.78 9 GLY B O 1
ATOM 1971 N N . GLY B 1 10 ? 2.512 75.25 50.031 1 45.97 10 GLY B N 1
ATOM 1972 C CA . GLY B 1 10 ? 1.667 76.125 49.188 1 45.97 10 GLY B CA 1
ATOM 1973 C C . GLY B 1 10 ? 1.905 75.938 47.719 1 45.97 10 GLY B C 1
ATOM 1974 O O . GLY B 1 10 ? 1.164 76.5 46.906 1 45.97 10 GLY B O 1
ATOM 1975 N N . ARG B 1 11 ? 3.178 75.625 47.312 1 47.88 11 ARG B N 1
ATOM 1976 C CA . ARG B 1 11 ? 3.518 75.75 45.906 1 47.88 11 ARG B CA 1
ATOM 1977 C C . ARG B 1 11 ? 2.951 74.562 45.094 1 47.88 11 ARG B C 1
ATOM 1979 O O . ARG B 1 11 ? 2.861 74.625 43.875 1 47.88 11 ARG B O 1
ATOM 1986 N N . VAL B 1 12 ? 2.809 73.5 45.719 1 49.03 12 VAL B N 1
ATOM 1987 C CA . VAL B 1 12 ? 2.355 72.312 44.969 1 49.03 12 VAL B CA 1
ATOM 1988 C C . VAL B 1 12 ? 0.926 72.562 44.469 1 49.03 12 VAL B C 1
ATOM 1990 O O . VAL B 1 12 ? 0.499 71.938 43.5 1 49.03 12 VAL B O 1
ATOM 1993 N N . ARG B 1 13 ? 0.168 73.312 45.125 1 50.25 13 ARG B N 1
ATOM 1994 C CA . ARG B 1 13 ? -1.257 73.5 44.875 1 50.25 13 ARG B CA 1
ATOM 1995 C C . ARG B 1 13 ? -1.483 74.375 43.594 1 50.25 13 ARG B C 1
ATOM 1997 O O . ARG B 1 13 ? -2.549 74.25 43 1 50.25 13 ARG B O 1
ATOM 2004 N N . ARG B 1 14 ? -0.587 75.25 43.312 1 54.25 14 ARG B N 1
ATOM 2005 C CA . ARG B 1 14 ? -0.882 76.25 42.25 1 54.25 14 ARG B CA 1
ATOM 2006 C C . ARG B 1 14 ? -0.692 75.562 40.875 1 54.25 14 ARG B C 1
ATOM 2008 O O . ARG B 1 14 ? -1.373 75.938 39.906 1 54.25 14 ARG B O 1
ATOM 2015 N N . TRP B 1 15 ? 0.34 74.812 40.812 1 50.28 15 TRP B N 1
ATOM 2016 C CA . TRP B 1 15 ? 0.61 74.25 39.469 1 50.28 15 TRP B CA 1
ATOM 2017 C C . TRP B 1 15 ? -0.503 73.25 39.062 1 50.28 15 TRP B C 1
ATOM 2019 O O . TRP B 1 15 ? -0.854 73.188 37.875 1 50.28 15 TRP B O 1
ATOM 2029 N N . ALA B 1 16 ? -1.039 72.625 39.969 1 52.94 16 ALA B N 1
ATOM 2030 C CA . ALA B 1 16 ? -2.182 71.75 39.719 1 52.94 16 ALA B CA 1
ATOM 2031 C C . ALA B 1 16 ? -3.406 72.5 39.281 1 52.94 16 ALA B C 1
ATOM 2033 O O . ALA B 1 16 ? -4.328 71.938 38.688 1 52.94 16 ALA B O 1
ATOM 2034 N N . GLN B 1 17 ? -3.457 73.75 39.656 1 59.09 17 GLN B N 1
ATOM 2035 C CA . GLN B 1 17 ? -4.629 74.562 39.375 1 59.09 17 GLN B CA 1
ATOM 2036 C C . GLN B 1 17 ? -4.578 75.125 37.969 1 59.09 17 GLN B C 1
ATOM 2038 O O . GLN B 1 17 ? -5.535 75.75 37.5 1 59.09 17 GLN B O 1
ATOM 2043 N N . ASN B 1 18 ? -3.371 75.062 37.312 1 63.44 18 ASN B N 1
ATOM 2044 C CA . ASN B 1 18 ? -3.395 75.562 35.938 1 63.44 18 ASN B CA 1
ATOM 2045 C C . ASN B 1 18 ? -3.979 74.625 34.938 1 63.44 18 ASN B C 1
ATOM 2047 O O . ASN B 1 18 ? -3.549 73.438 34.875 1 63.44 18 ASN B O 1
ATOM 2051 N N . ARG B 1 19 ? -5.094 74.875 34.438 1 69.38 19 ARG B N 1
ATOM 2052 C CA . ARG B 1 19 ? -5.93 74.125 33.5 1 69.38 19 ARG B CA 1
ATOM 2053 C C . ARG B 1 19 ? -5.09 73.5 32.375 1 69.38 19 ARG B C 1
ATOM 2055 O O . ARG B 1 19 ? -5.352 72.375 31.938 1 69.38 19 ARG B O 1
ATOM 2062 N N . THR B 1 20 ? -4.062 74.25 32 1 70.69 20 THR B N 1
ATOM 2063 C CA . THR B 1 20 ? -3.197 73.75 30.938 1 70.69 20 THR B CA 1
ATOM 2064 C C . THR B 1 20 ? -2.396 72.562 31.375 1 70.69 20 THR B C 1
ATOM 2066 O O . THR B 1 20 ? -2.193 71.625 30.578 1 70.69 20 THR B O 1
ATOM 2069 N N . VAL B 1 21 ? -2.031 72.562 32.625 1 71.62 21 VAL B N 1
ATOM 2070 C CA . VAL B 1 21 ? -1.225 71.438 33.156 1 71.62 21 VAL B CA 1
ATOM 2071 C C . VAL B 1 21 ? -2.088 70.188 33.281 1 71.62 21 VAL B C 1
ATOM 2073 O O . VAL B 1 21 ? -1.63 69.125 33.031 1 71.62 21 VAL B O 1
ATOM 2076 N N . GLN B 1 22 ? -3.367 70.375 33.5 1 72.88 22 GLN B N 1
ATOM 2077 C CA . GLN B 1 22 ? -4.281 69.25 33.656 1 72.88 22 GLN B CA 1
ATOM 2078 C C . GLN B 1 22 ? -4.559 68.625 32.312 1 72.88 22 GLN B C 1
ATOM 2080 O O . GLN B 1 22 ? -4.574 67.375 32.188 1 72.88 22 GLN B O 1
ATOM 2085 N N . VAL B 1 23 ? -4.703 69.5 31.359 1 72.25 23 VAL B N 1
ATOM 2086 C CA . VAL B 1 23 ? -4.941 68.938 30.016 1 72.25 23 VAL B CA 1
ATOM 2087 C C . VAL B 1 23 ? -3.701 68.25 29.516 1 72.25 23 VAL B C 1
ATOM 2089 O O . VAL B 1 23 ? -3.807 67.125 28.922 1 72.25 23 VAL B O 1
ATOM 2092 N N . ALA B 1 24 ? -2.564 68.875 29.828 1 72.88 24 ALA B N 1
ATOM 2093 C CA . ALA B 1 24 ? -1.312 68.25 29.391 1 72.88 24 ALA B CA 1
ATOM 2094 C C . ALA B 1 24 ? -1.1 66.938 30.078 1 72.88 24 ALA B C 1
ATOM 2096 O O . ALA B 1 24 ? -0.632 65.938 29.453 1 72.88 24 ALA B O 1
ATOM 2097 N N . ALA B 1 25 ? -1.564 66.812 31.312 1 75.44 25 ALA B N 1
ATOM 2098 C CA . ALA B 1 25 ? -1.412 65.562 32.062 1 75.44 25 ALA B CA 1
ATOM 2099 C C . ALA B 1 25 ? -2.318 64.5 31.516 1 75.44 25 ALA B C 1
ATOM 2101 O O . ALA B 1 25 ? -1.909 63.312 31.406 1 75.44 25 ALA B O 1
ATOM 2102 N N . TRP B 1 26 ? -3.463 64.812 31 1 73.62 26 TRP B N 1
ATOM 2103 C CA . TRP B 1 26 ? -4.426 63.875 30.453 1 73.62 26 TRP B CA 1
ATOM 2104 C C . TRP B 1 26 ? -3.975 63.344 29.094 1 73.62 26 TRP B C 1
ATOM 2106 O O . TRP B 1 26 ? -4.094 62.156 28.797 1 73.62 26 TRP B O 1
ATOM 2116 N N . VAL B 1 27 ? -3.412 64.25 28.312 1 73.69 27 VAL B N 1
ATOM 2117 C CA . VAL B 1 27 ? -2.91 63.906 27 1 73.69 27 VAL B CA 1
ATOM 2118 C C . VAL B 1 27 ? -1.721 62.938 27.156 1 73.69 27 VAL B C 1
ATOM 2120 O O . VAL B 1 27 ? -1.622 61.938 26.438 1 73.69 27 VAL B O 1
ATOM 2123 N N . ALA B 1 28 ? -0.953 63.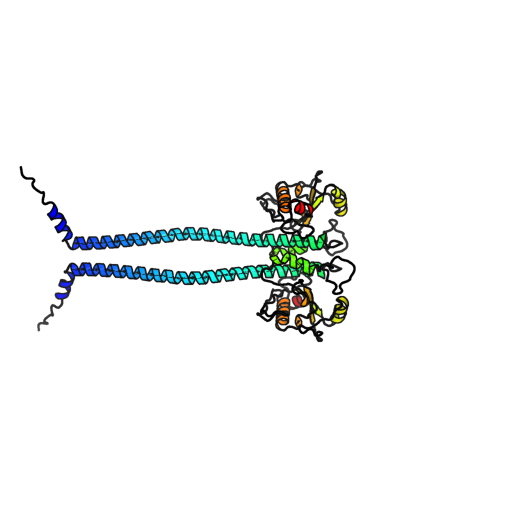375 28.172 1 77.19 28 ALA B N 1
ATOM 2124 C CA . ALA B 1 28 ? 0.218 62.531 28.406 1 77.19 28 ALA B CA 1
ATOM 2125 C C . ALA B 1 28 ? -0.192 61.125 28.875 1 77.19 28 ALA B C 1
ATOM 2127 O O . ALA B 1 28 ? 0.364 60.125 28.422 1 77.19 28 ALA B O 1
ATOM 2128 N N . ALA B 1 29 ? -1.246 61.094 29.656 1 77.12 29 ALA B N 1
ATOM 2129 C CA . ALA B 1 29 ? -1.739 59.812 30.172 1 77.12 29 ALA B CA 1
ATOM 2130 C C . ALA B 1 29 ? -2.348 58.969 29.062 1 77.12 29 ALA B C 1
ATOM 2132 O O . ALA B 1 29 ? -2.107 57.75 29 1 77.12 29 ALA B O 1
ATOM 2133 N N . SER B 1 30 ? -3.012 59.562 28.156 1 74.69 30 SER B N 1
ATOM 2134 C CA . SER B 1 30 ? -3.639 58.844 27.047 1 74.69 30 SER B CA 1
ATOM 2135 C C . SER B 1 30 ? -2.594 58.312 26.062 1 74.69 30 SER B C 1
ATOM 2137 O O . SER B 1 30 ? -2.717 57.188 25.562 1 74.69 30 SER B O 1
ATOM 2139 N N . ALA B 1 31 ? -1.564 59.125 25.859 1 75.31 31 ALA B N 1
ATOM 2140 C CA . ALA B 1 31 ? -0.482 58.75 24.969 1 75.31 31 ALA B CA 1
ATOM 2141 C C . ALA B 1 31 ? 0.286 57.531 25.531 1 75.31 31 ALA B C 1
ATOM 2143 O O . ALA B 1 31 ? 0.672 56.625 24.797 1 75.31 31 ALA B O 1
ATOM 2144 N N . LEU B 1 32 ? 0.344 57.594 26.812 1 78.25 32 LEU B N 1
ATOM 2145 C CA . LEU B 1 32 ? 1.058 56.5 27.469 1 78.25 32 LEU B CA 1
ATOM 2146 C C . LEU B 1 32 ? 0.278 55.188 27.359 1 78.25 32 LEU B C 1
ATOM 2148 O O . LEU B 1 32 ? 0.859 54.156 27.094 1 78.25 32 LEU B O 1
ATOM 2152 N N . VAL B 1 33 ? -1.036 55.312 27.438 1 75.75 33 VAL B N 1
ATOM 2153 C CA . VAL B 1 33 ? -1.898 54.125 27.344 1 75.75 33 VAL B CA 1
ATOM 2154 C C . VAL B 1 33 ? -1.865 53.594 25.922 1 75.75 33 VAL B C 1
ATOM 2156 O O . VAL B 1 33 ? -1.762 52.375 25.719 1 75.75 33 VAL B O 1
ATOM 2159 N N . TRP B 1 34 ? -1.767 54.531 24.938 1 74.75 34 TRP B N 1
ATOM 2160 C CA . TRP B 1 34 ? -1.704 54.125 23.531 1 74.75 34 TRP B CA 1
ATOM 2161 C C . TRP B 1 34 ? -0.385 53.438 23.219 1 74.75 34 TRP B C 1
ATOM 2163 O O . TRP B 1 34 ? -0.367 52.406 22.547 1 74.75 34 TRP B O 1
ATOM 2173 N N . ALA B 1 35 ? 0.548 53.938 23.766 1 77.56 35 ALA B N 1
ATOM 2174 C CA . ALA B 1 35 ? 1.868 53.375 23.531 1 77.56 35 ALA B CA 1
ATOM 2175 C C . ALA B 1 35 ? 1.976 51.969 24.141 1 77.56 35 ALA B C 1
ATOM 2177 O O . ALA B 1 35 ? 2.531 51.062 23.531 1 77.56 35 ALA B O 1
ATOM 2178 N N . ALA B 1 36 ? 1.305 51.812 25.219 1 79.62 36 ALA B N 1
ATOM 2179 C CA . ALA B 1 36 ? 1.347 50.531 25.906 1 79.62 36 ALA B CA 1
ATOM 2180 C C . ALA B 1 36 ? 0.571 49.469 25.125 1 79.62 36 ALA B C 1
ATOM 2182 O O . ALA B 1 36 ? 1.041 48.344 24.969 1 79.62 36 ALA B O 1
ATOM 2183 N N . VAL B 1 37 ? -0.522 49.875 24.562 1 75.75 37 VAL B N 1
ATOM 2184 C CA . VAL B 1 37 ? -1.362 48.969 23.797 1 75.75 37 VAL B CA 1
ATOM 2185 C C . VAL B 1 37 ? -0.66 48.562 22.5 1 75.75 37 VAL B C 1
ATOM 2187 O O . VAL B 1 37 ? -0.657 47.406 22.109 1 75.75 37 VAL B O 1
ATOM 2190 N N . HIS B 1 38 ? -0.012 49.625 21.891 1 73.56 38 HIS B N 1
ATOM 2191 C CA . HIS B 1 38 ? 0.701 49.406 20.641 1 73.56 38 HIS B CA 1
ATOM 2192 C C . HIS B 1 38 ? 1.882 48.438 20.844 1 73.56 38 HIS B C 1
ATOM 2194 O O . HIS B 1 38 ? 2.098 47.531 20.047 1 73.56 38 HIS B O 1
ATOM 2200 N N . LEU B 1 39 ? 2.514 48.719 21.922 1 75.62 39 LEU B N 1
ATOM 2201 C CA . LEU B 1 39 ? 3.678 47.875 22.203 1 75.62 39 LEU B CA 1
ATOM 2202 C C . LEU B 1 39 ? 3.254 46.46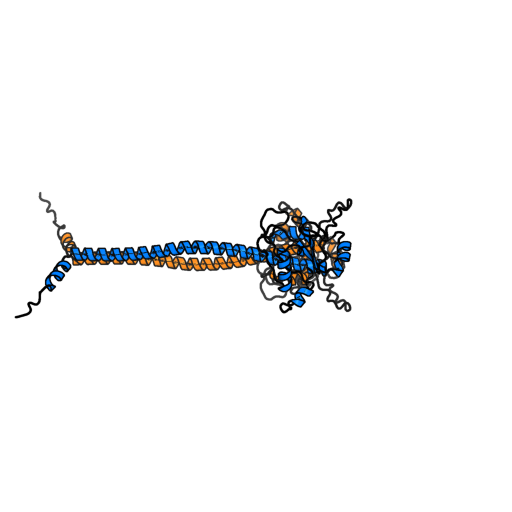9 22.547 1 75.62 39 LEU B C 1
ATOM 2204 O O . LEU B 1 39 ? 3.898 45.5 22.109 1 75.62 39 LEU B O 1
ATOM 2208 N N . GLY B 1 40 ? 2.16 46.312 23.125 1 76.31 40 GLY B N 1
ATOM 2209 C CA . GLY B 1 40 ? 1.62 45 23.438 1 76.31 40 GLY B CA 1
ATOM 2210 C C . GLY B 1 40 ? 1.169 44.219 22.203 1 76.31 40 GLY B C 1
ATOM 2211 O O . GLY B 1 40 ? 1.46 43.031 22.062 1 76.31 40 GLY B O 1
ATOM 2212 N N . MET B 1 41 ? 0.651 44.906 21.25 1 72.75 41 MET B N 1
ATOM 2213 C CA . MET B 1 41 ? 0.153 44.312 20.031 1 72.75 41 MET B CA 1
ATOM 2214 C C . MET B 1 41 ? 1.307 43.875 19.125 1 72.75 41 MET B C 1
ATOM 2216 O O . MET B 1 41 ? 1.25 42.844 18.484 1 72.75 41 MET B O 1
ATOM 2220 N N . ARG B 1 42 ? 2.236 44.781 19.094 1 69.56 42 ARG B N 1
ATOM 2221 C CA . ARG B 1 42 ? 3.416 44.469 18.297 1 69.56 42 ARG B CA 1
ATOM 2222 C C . ARG B 1 42 ? 4.121 43.219 18.828 1 69.56 42 ARG B C 1
ATOM 2224 O O . ARG B 1 42 ? 4.559 42.375 18.047 1 69.56 42 ARG B O 1
ATOM 2231 N N . ARG B 1 43 ? 4.117 43.188 20.094 1 70.94 43 ARG B N 1
ATOM 2232 C CA . ARG B 1 43 ? 4.73 42 20.703 1 70.94 43 ARG B CA 1
ATOM 2233 C C . ARG B 1 43 ? 3.926 40.75 20.406 1 70.94 43 ARG B C 1
ATOM 2235 O O . ARG B 1 43 ? 4.496 39.688 20.094 1 70.94 43 ARG B O 1
ATOM 2242 N N . TYR B 1 44 ? 2.736 41 20.359 1 70.81 44 TYR B N 1
ATOM 2243 C CA . TYR B 1 44 ? 1.835 39.875 20.109 1 70.81 44 TYR B CA 1
ATOM 2244 C C . TYR B 1 44 ? 1.953 39.406 18.656 1 70.81 44 TYR B C 1
ATOM 2246 O O . TYR B 1 44 ? 1.998 38.219 18.391 1 70.81 44 TYR B O 1
ATOM 2254 N N . HIS B 1 45 ? 2.197 40.312 17.672 1 69.69 45 HIS B N 1
ATOM 2255 C CA . HIS B 1 45 ? 2.271 39.969 16.266 1 69.69 45 HIS B CA 1
ATOM 2256 C C . HIS B 1 45 ? 3.607 39.312 15.914 1 69.69 45 HIS B C 1
ATOM 2258 O O . HIS B 1 45 ? 3.66 38.375 15.109 1 69.69 45 HIS B O 1
ATOM 2264 N N . MET B 1 46 ? 4.594 39.906 16.484 1 69.38 46 MET B N 1
ATOM 2265 C CA . MET B 1 46 ? 5.91 39.344 16.234 1 69.38 46 MET B CA 1
ATOM 2266 C C . MET B 1 46 ? 5.984 37.906 16.766 1 69.38 46 MET B C 1
ATOM 2268 O O . MET B 1 46 ? 6.566 37.031 16.125 1 69.38 46 MET B O 1
ATOM 2272 N N . GLU B 1 47 ? 5.434 37.594 17.828 1 72.5 47 GLU B N 1
ATOM 2273 C CA . GLU B 1 47 ? 5.352 36.219 18.359 1 72.5 47 GLU B CA 1
ATOM 2274 C C . GLU B 1 47 ? 4.484 35.344 17.469 1 72.5 47 GLU B C 1
ATOM 2276 O O . GLU B 1 47 ? 4.781 34.156 17.281 1 72.5 47 GLU B O 1
ATOM 2281 N N . SER B 1 48 ? 3.73 36 16.703 1 75.75 48 SER B N 1
ATOM 2282 C CA . SER B 1 48 ? 2.82 35.281 15.82 1 75.75 48 SER B CA 1
ATOM 2283 C C . SER B 1 48 ? 3.531 34.812 14.555 1 75.75 48 SER B C 1
ATOM 2285 O O . SER B 1 48 ? 3.293 33.688 14.086 1 75.75 48 SER B O 1
ATOM 2287 N N . SER B 1 49 ? 4.531 35.625 13.984 1 74.31 49 SER B N 1
ATOM 2288 C CA . SER B 1 49 ? 5.27 35.219 12.789 1 74.31 49 SER B CA 1
ATOM 2289 C C . SER B 1 49 ? 6.145 34 13.055 1 74.31 49 SER B C 1
ATOM 2291 O O . SER B 1 49 ? 6.238 33.094 12.219 1 74.31 49 SER B O 1
ATOM 2293 N N . GLU B 1 50 ? 6.828 34.062 14.195 1 76.31 50 GLU B N 1
ATOM 2294 C CA . GLU B 1 50 ? 7.641 32.906 14.578 1 76.31 50 GLU B CA 1
ATOM 2295 C C . GLU B 1 50 ? 6.785 31.656 14.734 1 76.31 50 GLU B C 1
ATOM 2297 O O . GLU B 1 50 ? 7.18 30.562 14.305 1 76.31 50 GLU B O 1
ATOM 2302 N N . ARG B 1 51 ? 5.684 31.812 15.227 1 79.81 51 ARG B N 1
ATOM 2303 C CA . ARG B 1 51 ? 4.77 30.688 15.383 1 79.81 51 ARG B CA 1
ATOM 2304 C C . ARG B 1 51 ? 4.305 30.156 14.031 1 79.81 51 ARG B C 1
ATOM 2306 O O . ARG B 1 51 ? 4.141 28.953 13.852 1 79.81 51 ARG B O 1
ATOM 2313 N N . GLN B 1 52 ? 4.309 31.078 13.094 1 79.94 52 GLN B N 1
ATOM 2314 C CA . GLN B 1 52 ? 3.883 30.672 11.758 1 79.94 52 GLN B CA 1
ATOM 2315 C C . GLN B 1 52 ? 4.957 29.828 11.078 1 79.94 52 GLN B C 1
ATOM 2317 O O . GLN B 1 52 ? 4.648 28.844 10.414 1 79.94 52 GLN B O 1
ATOM 2322 N N . LEU B 1 53 ? 6.223 30.297 11.242 1 80.88 53 LEU B N 1
ATOM 2323 C CA . LEU B 1 53 ? 7.309 29.516 10.648 1 80.88 53 LEU B CA 1
ATOM 2324 C C . LEU B 1 53 ? 7.395 28.141 11.281 1 80.88 53 LEU B C 1
ATOM 2326 O O . LEU B 1 53 ? 7.539 27.141 10.578 1 80.88 53 LEU B O 1
ATOM 2330 N N . VAL B 1 54 ? 7.367 28.172 12.586 1 82.38 54 VAL B N 1
ATOM 2331 C CA . VAL B 1 54 ? 7.41 26.906 13.297 1 82.38 54 VAL B CA 1
ATOM 2332 C C . VAL B 1 54 ? 6.258 26.016 12.836 1 82.38 54 VAL B C 1
ATOM 2334 O O . VAL B 1 54 ? 6.438 24.812 12.633 1 82.38 54 VAL B O 1
ATOM 2337 N N . SER B 1 55 ? 5.156 26.578 12.547 1 84.12 55 SER B N 1
ATOM 2338 C CA . SER B 1 55 ? 3.984 25.844 12.086 1 84.12 55 SER B CA 1
ATOM 2339 C C . SER B 1 55 ? 4.199 25.281 10.688 1 84.12 55 SER B C 1
ATOM 2341 O O . SER B 1 55 ? 3.855 24.125 10.414 1 84.12 55 SER B O 1
ATOM 2343 N N . MET B 1 56 ? 4.844 26.062 9.82 1 83.88 56 MET B N 1
ATOM 2344 C CA . MET B 1 56 ? 5.137 25.594 8.461 1 83.88 56 MET B CA 1
ATOM 2345 C C . MET B 1 56 ? 6.129 24.438 8.492 1 83.88 56 MET B C 1
ATOM 2347 O O . MET B 1 56 ? 5.973 23.469 7.754 1 83.88 56 MET B O 1
ATOM 2351 N N . CYS B 1 57 ? 7.109 24.672 9.32 1 85.75 57 CYS B N 1
ATOM 2352 C CA . CYS B 1 57 ? 8.102 23.609 9.438 1 85.75 57 CYS B CA 1
ATOM 2353 C C . CYS B 1 57 ? 7.473 22.328 9.992 1 85.75 57 CYS B C 1
ATOM 2355 O O . CYS B 1 57 ? 7.773 21.234 9.523 1 85.75 57 CYS B O 1
ATOM 2357 N N . GLU B 1 58 ? 6.641 22.5 10.859 1 84.44 58 GLU B N 1
ATOM 2358 C CA . GLU B 1 58 ? 5.953 21.344 11.445 1 84.44 58 GLU B CA 1
ATOM 2359 C C . GLU B 1 58 ? 5.039 20.672 10.422 1 84.44 58 GLU B C 1
ATOM 2361 O O . GLU B 1 58 ? 4.941 19.453 10.383 1 84.44 58 GLU B O 1
ATOM 2366 N N . GLU B 1 59 ? 4.516 21.484 9.602 1 82.06 59 GLU B N 1
ATOM 2367 C CA . GLU B 1 59 ? 3.635 20.953 8.562 1 82.06 59 GLU B CA 1
ATOM 2368 C C . GLU B 1 59 ? 4.418 20.141 7.535 1 82.06 59 GLU B C 1
ATOM 2370 O O . GLU B 1 59 ? 3.994 19.047 7.148 1 82.06 59 GLU B O 1
ATOM 2375 N N . ARG B 1 60 ? 5.492 20.641 7.145 1 84.62 60 ARG B N 1
ATOM 2376 C CA . ARG B 1 60 ? 6.316 19.922 6.18 1 84.62 60 ARG B CA 1
ATOM 2377 C C . ARG B 1 60 ? 6.887 18.641 6.785 1 84.62 60 ARG B C 1
ATOM 2379 O O . ARG B 1 60 ? 6.941 17.609 6.121 1 84.62 60 ARG B O 1
ATOM 2386 N N . ALA B 1 61 ? 7.289 18.812 7.98 1 86.94 61 ALA B N 1
ATOM 2387 C CA . ALA B 1 61 ? 7.801 17.641 8.664 1 86.94 61 ALA B CA 1
ATOM 2388 C C . ALA B 1 61 ? 6.734 16.547 8.758 1 86.94 61 ALA B C 1
ATOM 2390 O O . ALA B 1 61 ? 7.023 15.367 8.562 1 86.94 61 ALA B O 1
ATOM 2391 N N . ARG B 1 62 ? 5.559 16.969 9 1 84.56 62 ARG B N 1
ATOM 2392 C CA . ARG B 1 62 ? 4.449 16.031 9.094 1 84.56 62 ARG B CA 1
ATOM 2393 C C . ARG B 1 62 ? 4.172 15.367 7.746 1 84.56 62 ARG B C 1
ATOM 2395 O O . ARG B 1 62 ? 3.922 14.164 7.676 1 84.56 62 ARG B O 1
ATOM 2402 N N . MET B 1 63 ? 4.246 16.156 6.707 1 83.69 63 MET B N 1
ATOM 2403 C CA . MET B 1 63 ? 4.043 15.633 5.363 1 83.69 63 MET B CA 1
ATOM 2404 C C . MET B 1 63 ? 5.102 14.594 5.023 1 83.69 63 MET B C 1
ATOM 2406 O O . MET B 1 63 ? 4.789 13.547 4.457 1 83.69 63 MET B O 1
ATOM 2410 N N . LEU B 1 64 ? 6.266 14.875 5.371 1 85.88 64 LEU B N 1
ATOM 2411 C CA . LEU B 1 64 ? 7.359 13.945 5.117 1 85.88 64 LEU B CA 1
ATOM 2412 C C . LEU B 1 64 ? 7.184 12.664 5.93 1 85.88 64 LEU B C 1
ATOM 2414 O O . LEU B 1 64 ? 7.398 11.562 5.418 1 85.88 64 LEU B O 1
ATOM 2418 N N . GLN B 1 65 ? 6.754 12.852 7.137 1 85.94 65 GLN B N 1
ATOM 2419 C CA . GLN B 1 65 ? 6.504 11.703 8.008 1 85.94 65 GLN B CA 1
ATOM 2420 C C . GLN B 1 65 ? 5.395 10.82 7.441 1 85.94 65 GLN B C 1
ATOM 2422 O O . GLN B 1 65 ? 5.492 9.594 7.477 1 85.94 65 GLN B O 1
ATOM 2427 N N . ASP B 1 66 ? 4.434 11.5 6.93 1 86.25 66 ASP B N 1
ATOM 2428 C CA . ASP B 1 66 ? 3.316 10.758 6.344 1 86.25 66 ASP B CA 1
ATOM 2429 C C . ASP B 1 66 ? 3.764 9.969 5.113 1 86.25 66 ASP B C 1
ATOM 2431 O O . ASP B 1 66 ? 3.402 8.805 4.953 1 86.25 66 ASP B O 1
ATOM 2435 N N . GLN B 1 67 ? 4.539 10.633 4.32 1 86.25 67 GLN B N 1
ATOM 2436 C CA . GLN B 1 67 ? 5.035 9.969 3.121 1 86.25 67 GLN B CA 1
ATOM 2437 C C . GLN B 1 67 ? 5.949 8.797 3.479 1 86.25 67 GLN B C 1
ATOM 2439 O O . GLN B 1 67 ? 5.926 7.762 2.811 1 86.25 67 GLN B O 1
ATOM 2444 N N . PHE B 1 68 ? 6.66 8.977 4.484 1 89.38 68 PHE B N 1
ATOM 2445 C CA . PHE B 1 68 ? 7.535 7.902 4.945 1 89.38 68 PHE B CA 1
ATOM 2446 C C . PHE B 1 68 ? 6.719 6.734 5.484 1 89.38 6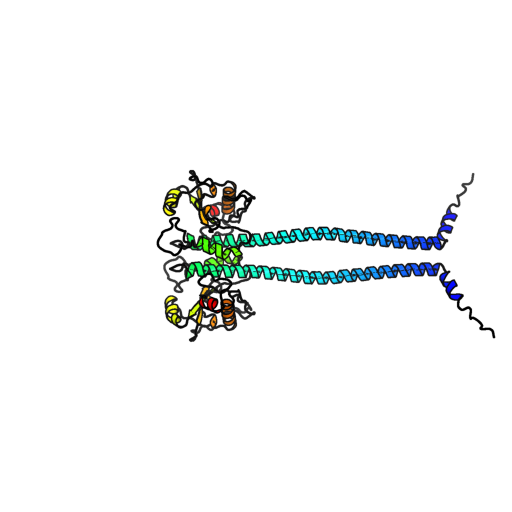8 PHE B C 1
ATOM 2448 O O . PHE B 1 68 ? 7.016 5.574 5.188 1 89.38 68 PHE B O 1
ATOM 2455 N N . ALA B 1 69 ? 5.73 7.07 6.191 1 89.12 69 ALA B N 1
ATOM 2456 C CA . ALA B 1 69 ? 4.879 6.031 6.762 1 89.12 69 ALA B CA 1
ATOM 2457 C C . ALA B 1 69 ? 4.219 5.199 5.664 1 89.12 69 ALA B C 1
ATOM 2459 O O . ALA B 1 69 ? 4.152 3.973 5.762 1 89.12 69 ALA B O 1
ATOM 2460 N N . VAL B 1 70 ? 3.811 5.883 4.637 1 90.38 70 VAL B N 1
ATOM 2461 C CA . VAL B 1 70 ? 3.186 5.203 3.506 1 90.38 70 VAL B CA 1
ATOM 2462 C C . VAL B 1 70 ? 4.199 4.277 2.834 1 90.38 70 VAL B C 1
ATOM 2464 O O . VAL B 1 70 ? 3.891 3.123 2.533 1 90.38 70 VAL B O 1
ATOM 2467 N N . SER B 1 71 ? 5.348 4.742 2.666 1 93.5 71 SER B N 1
ATOM 2468 C CA . SER B 1 71 ? 6.395 3.953 2.027 1 93.5 71 SER B CA 1
ATOM 2469 C C . SER B 1 71 ? 6.777 2.746 2.879 1 93.5 71 SER B C 1
ATOM 2471 O O . SER B 1 71 ? 6.961 1.646 2.355 1 93.5 71 SER B O 1
ATOM 2473 N N . VAL B 1 72 ? 6.871 2.98 4.188 1 93.88 72 VAL B N 1
ATOM 2474 C CA . VAL B 1 72 ? 7.199 1.896 5.105 1 93.88 72 VAL B CA 1
ATOM 2475 C C . VAL B 1 72 ? 6.109 0.826 5.051 1 93.88 72 VAL B C 1
ATOM 2477 O O . VAL B 1 72 ? 6.41 -0.369 4.984 1 93.88 72 VAL B O 1
ATOM 2480 N N . ASN B 1 73 ? 4.887 1.228 5.012 1 93.94 73 ASN B N 1
ATOM 2481 C CA . ASN B 1 73 ? 3.766 0.294 4.945 1 93.94 73 ASN B CA 1
ATOM 2482 C C . ASN B 1 73 ? 3.801 -0.529 3.66 1 93.94 73 ASN B C 1
ATOM 2484 O O . ASN B 1 73 ? 3.527 -1.73 3.682 1 93.94 73 ASN B O 1
ATOM 2488 N N . HIS B 1 74 ? 4.164 0.115 2.635 1 95.5 74 HIS B N 1
ATOM 2489 C CA . HIS B 1 74 ? 4.227 -0.623 1.377 1 95.5 74 HIS B CA 1
ATOM 2490 C C . HIS B 1 74 ? 5.367 -1.636 1.387 1 95.5 74 HIS B C 1
ATOM 2492 O O . HIS B 1 74 ? 5.219 -2.75 0.879 1 95.5 74 HIS B O 1
ATOM 2498 N N . VAL B 1 75 ? 6.5 -1.284 1.897 1 95.94 75 VAL B N 1
ATOM 2499 C CA . VAL B 1 75 ? 7.609 -2.229 2.002 1 95.94 75 VAL B CA 1
ATOM 2500 C C . VAL B 1 75 ? 7.199 -3.412 2.875 1 95.94 75 VAL B C 1
ATOM 2502 O O . VAL B 1 75 ? 7.535 -4.559 2.572 1 95.94 75 VAL B O 1
ATOM 2505 N N . HIS B 1 76 ? 6.496 -3.1 3.914 1 94.56 76 HIS B N 1
ATOM 2506 C CA . HIS B 1 76 ? 5.949 -4.168 4.742 1 94.56 76 HIS B CA 1
ATOM 2507 C C . HIS B 1 76 ? 5.035 -5.082 3.932 1 94.56 76 HIS B C 1
ATOM 2509 O O . HIS B 1 76 ? 5.133 -6.305 4.027 1 94.56 76 HIS B O 1
ATOM 2515 N N . ALA B 1 77 ? 4.199 -4.492 3.135 1 95.31 77 ALA B N 1
ATOM 2516 C CA . ALA B 1 77 ? 3.309 -5.273 2.279 1 95.31 77 ALA B CA 1
ATOM 2517 C C . ALA B 1 77 ? 4.102 -6.117 1.286 1 95.31 77 ALA B C 1
ATOM 2519 O O . ALA B 1 77 ? 3.709 -7.242 0.962 1 95.31 77 ALA B O 1
ATOM 2520 N N . LEU B 1 78 ? 5.176 -5.605 0.769 1 96 78 LEU B N 1
ATOM 2521 C CA . LEU B 1 78 ? 6.031 -6.355 -0.145 1 96 78 LEU B CA 1
ATOM 2522 C C . LEU B 1 78 ? 6.688 -7.531 0.567 1 96 78 LEU B C 1
ATOM 2524 O O . LEU B 1 78 ? 6.895 -8.586 -0.035 1 96 78 LEU B O 1
ATOM 2528 N N . ALA B 1 79 ? 7.035 -7.312 1.857 1 95.06 79 ALA B N 1
ATOM 2529 C CA . ALA B 1 79 ? 7.559 -8.422 2.646 1 95.06 79 ALA B CA 1
ATOM 2530 C C . ALA B 1 79 ? 6.543 -9.562 2.734 1 95.06 79 ALA B C 1
ATOM 2532 O O . ALA B 1 79 ? 6.898 -10.734 2.586 1 95.06 79 ALA B O 1
ATOM 2533 N N . ILE B 1 80 ? 5.336 -9.234 2.941 1 94 80 ILE B N 1
ATOM 2534 C CA . ILE B 1 80 ? 4.266 -10.219 3.006 1 94 80 ILE B CA 1
ATOM 2535 C C . ILE B 1 80 ? 4.094 -10.883 1.641 1 94 80 ILE B C 1
ATOM 2537 O O . ILE B 1 80 ? 3.852 -12.094 1.557 1 94 80 ILE B O 1
ATOM 2541 N N . LEU B 1 81 ? 4.242 -10.086 0.584 1 95.25 81 LEU B N 1
ATOM 2542 C CA . LEU B 1 81 ? 4.156 -10.617 -0.771 1 95.25 81 LEU B CA 1
ATOM 2543 C C . LEU B 1 81 ? 5.215 -11.695 -0.997 1 95.25 81 LEU B C 1
ATOM 2545 O O . LEU B 1 81 ? 4.902 -12.773 -1.499 1 95.25 81 LEU B O 1
ATOM 2549 N N . VAL B 1 82 ? 6.445 -11.414 -0.607 1 94.19 82 VAL B N 1
ATOM 2550 C CA . VAL B 1 82 ? 7.543 -12.359 -0.8 1 94.19 82 VAL B CA 1
ATOM 2551 C C . VAL B 1 82 ? 7.297 -13.617 0.032 1 94.19 82 VAL B C 1
ATOM 2553 O O . VAL B 1 82 ? 7.461 -14.734 -0.459 1 94.19 82 VAL B O 1
ATOM 2556 N N . SER B 1 83 ? 6.879 -13.406 1.289 1 92.69 83 SER B N 1
ATOM 2557 C CA . SER B 1 83 ? 6.578 -14.555 2.146 1 92.69 83 SER B CA 1
ATOM 2558 C C . SER B 1 83 ? 5.484 -15.422 1.543 1 92.69 83 SER B C 1
ATOM 2560 O O . SER B 1 83 ? 5.621 -16.641 1.481 1 92.69 83 SER B O 1
ATOM 2562 N N . THR B 1 84 ? 4.484 -14.82 1.004 1 91.44 84 THR B N 1
ATOM 2563 C CA . THR B 1 84 ? 3.303 -15.516 0.508 1 91.44 84 THR B CA 1
ATOM 2564 C C . THR B 1 84 ? 3.596 -16.203 -0.824 1 91.44 84 THR B C 1
ATOM 2566 O O . THR B 1 84 ? 3.281 -17.375 -1.006 1 91.44 84 THR B O 1
ATOM 2569 N N . PHE B 1 85 ? 4.281 -15.531 -1.772 1 92.88 85 PHE B N 1
ATOM 2570 C CA . PHE B 1 85 ? 4.328 -16 -3.15 1 92.88 85 PHE B CA 1
ATOM 2571 C C . PHE B 1 85 ? 5.684 -16.625 -3.465 1 92.88 85 PHE B C 1
ATOM 2573 O O . PHE B 1 85 ? 5.836 -17.312 -4.477 1 92.88 85 PHE B O 1
ATOM 2580 N N . HIS B 1 86 ? 6.656 -16.406 -2.641 1 91.38 86 HIS B N 1
ATOM 2581 C CA . HIS B 1 86 ? 7.957 -17.016 -2.873 1 91.38 86 HIS B CA 1
ATOM 2582 C C . HIS B 1 86 ? 8.188 -18.188 -1.927 1 91.38 86 HIS B C 1
ATOM 2584 O O . HIS B 1 86 ? 8.633 -19.266 -2.352 1 91.38 86 HIS B O 1
ATOM 2590 N N . PHE B 1 87 ? 7.773 -18.047 -0.687 1 89.44 87 PHE B N 1
ATOM 2591 C CA . PHE B 1 87 ? 8.141 -19.062 0.293 1 89.44 87 PHE B CA 1
ATOM 2592 C C . PHE B 1 87 ? 6.977 -20.016 0.549 1 89.44 87 PHE B C 1
ATOM 2594 O O . PHE B 1 87 ? 7.184 -21.219 0.777 1 89.44 87 PHE B O 1
ATOM 2601 N N . HIS B 1 88 ? 5.734 -19.531 0.493 1 87.31 88 HIS B N 1
ATOM 2602 C CA . HIS B 1 88 ? 4.594 -20.391 0.797 1 87.31 88 HIS B CA 1
ATOM 2603 C C . HIS B 1 88 ? 4.039 -21.047 -0.466 1 87.31 88 HIS B C 1
ATOM 2605 O O . HIS B 1 88 ? 3.098 -21.828 -0.399 1 87.31 88 HIS B O 1
ATOM 2611 N N . LYS B 1 89 ? 4.59 -20.672 -1.584 1 87.5 89 LYS B N 1
ATOM 2612 C CA . LYS B 1 89 ? 4.203 -21.328 -2.83 1 87.5 89 LYS B CA 1
ATOM 2613 C C . LYS B 1 89 ? 5.328 -22.219 -3.357 1 87.5 89 LYS B C 1
ATOM 2615 O O . LYS B 1 89 ? 6.48 -21.781 -3.438 1 87.5 89 LYS B O 1
ATOM 2620 N N . GLN B 1 90 ? 5.023 -23.484 -3.77 1 84.38 90 GLN B N 1
ATOM 2621 C CA . GLN B 1 90 ? 5.992 -24.422 -4.34 1 84.38 90 GLN B CA 1
ATOM 2622 C C . GLN B 1 90 ? 5.504 -24.969 -5.672 1 84.38 90 GLN B C 1
ATOM 2624 O O . GLN B 1 90 ? 4.496 -25.688 -5.723 1 84.38 90 GLN B O 1
ATOM 2629 N N . PRO B 1 91 ? 6.18 -24.625 -6.793 1 85.94 91 PRO B N 1
ATOM 2630 C CA . PRO B 1 91 ? 7.367 -23.766 -6.848 1 85.94 91 PRO B CA 1
ATOM 2631 C C . PRO B 1 91 ? 7.039 -22.297 -6.613 1 85.94 91 PRO B C 1
ATOM 2633 O O . PRO B 1 91 ? 5.867 -21.906 -6.617 1 85.94 91 PRO B O 1
ATOM 2636 N N . SER B 1 92 ? 8.062 -21.5 -6.363 1 90 92 SER B N 1
ATOM 2637 C CA . SER B 1 92 ? 7.895 -20.062 -6.172 1 90 92 SER B CA 1
ATOM 2638 C C . SER B 1 92 ? 7.102 -19.438 -7.32 1 90 92 SER B C 1
ATOM 2640 O O . SER B 1 92 ? 7.312 -19.781 -8.484 1 90 92 SER B O 1
ATOM 2642 N N . ALA B 1 93 ? 6.203 -18.531 -6.906 1 91.75 93 ALA B N 1
ATOM 2643 C CA . ALA B 1 93 ? 5.41 -17.844 -7.918 1 91.75 93 ALA B CA 1
ATOM 2644 C C . ALA B 1 93 ? 6.113 -16.562 -8.383 1 91.75 93 ALA B C 1
ATOM 2646 O O . ALA B 1 93 ? 5.621 -15.867 -9.273 1 91.75 93 ALA B O 1
ATOM 2647 N N . ILE B 1 94 ? 7.184 -16.234 -7.766 1 91.62 94 ILE B N 1
ATOM 2648 C CA . ILE B 1 94 ? 7.969 -15.078 -8.172 1 91.62 94 ILE B CA 1
ATOM 2649 C C . ILE B 1 94 ? 9.125 -15.523 -9.07 1 91.62 94 ILE B C 1
ATOM 2651 O O . ILE B 1 94 ? 10.07 -16.156 -8.602 1 91.62 94 ILE B O 1
ATOM 2655 N N . ASP B 1 95 ? 8.93 -15.172 -10.367 1 81.88 95 ASP B N 1
ATOM 2656 C CA . ASP B 1 95 ? 9.914 -15.562 -11.367 1 81.88 95 ASP B CA 1
ATOM 2657 C C . ASP B 1 95 ? 11.172 -14.703 -11.266 1 81.88 95 ASP B C 1
ATOM 2659 O O . ASP B 1 95 ? 11.094 -13.5 -11.016 1 81.88 95 ASP B O 1
ATOM 2663 N N . GLN B 1 96 ? 12.258 -15.383 -11.25 1 68.69 96 GLN B N 1
ATOM 2664 C CA . GLN B 1 96 ? 13.531 -14.672 -11.281 1 68.69 96 GLN B CA 1
ATOM 2665 C C . GLN B 1 96 ? 14.07 -14.562 -12.703 1 68.69 96 GLN B C 1
ATOM 2667 O O . GLN B 1 96 ? 13.82 -15.445 -13.539 1 68.69 96 GLN B O 1
ATOM 2672 N N . GLU B 1 97 ? 14.227 -13.289 -13.18 1 58.47 97 GLU B N 1
ATOM 2673 C CA . GLU B 1 97 ? 14.883 -13.211 -14.484 1 58.47 97 GLU B CA 1
ATOM 2674 C C . GLU B 1 97 ? 16.078 -14.156 -14.562 1 58.47 97 GLU B C 1
ATOM 2676 O O . GLU B 1 97 ? 16.875 -14.234 -13.617 1 58.47 97 GLU B O 1
ATOM 2681 N N . MET B 1 98 ? 15.812 -15.266 -15.234 1 49.66 98 MET B N 1
ATOM 2682 C CA . MET B 1 98 ? 17.031 -16.031 -15.469 1 49.66 98 MET B CA 1
ATOM 2683 C C . MET B 1 98 ? 18.078 -15.164 -16.172 1 49.66 98 MET B C 1
ATOM 2685 O O . MET B 1 98 ? 17.75 -14.328 -17.016 1 49.66 98 MET B O 1
ATOM 2689 N N . PHE B 1 99 ? 19.172 -14.891 -15.43 1 46.72 99 PHE B N 1
ATOM 2690 C CA . PHE B 1 99 ? 20.328 -14.188 -15.992 1 46.72 99 PHE B CA 1
ATOM 2691 C C . PHE B 1 99 ? 20.5 -14.523 -17.469 1 46.72 99 PHE B C 1
ATOM 2693 O O . PHE B 1 99 ? 20.953 -13.688 -18.25 1 46.72 99 PHE B O 1
ATOM 2700 N N . GLU B 1 100 ? 20.469 -15.805 -17.828 1 44.5 100 GLU B N 1
ATOM 2701 C CA . GLU B 1 100 ? 20.828 -16.062 -19.219 1 44.5 100 GLU B CA 1
ATOM 2702 C C . GLU B 1 100 ? 19.719 -15.625 -20.172 1 44.5 100 GLU B C 1
ATOM 2704 O O . GLU B 1 100 ? 18.562 -15.984 -19.984 1 44.5 100 GLU B O 1
ATOM 2709 N N . PRO B 1 101 ? 20.016 -14.57 -20.906 1 41.84 101 PRO B N 1
ATOM 2710 C CA . PRO B 1 101 ? 19.125 -14.227 -22.016 1 41.84 101 PRO B CA 1
ATOM 2711 C C . PRO B 1 101 ? 18.609 -15.453 -22.766 1 41.84 101 PRO B C 1
ATOM 2713 O O . PRO B 1 101 ? 19.391 -16.234 -23.312 1 41.84 101 PRO B O 1
ATOM 2716 N N . LEU B 1 102 ? 17.953 -16.359 -22.25 1 39.09 102 LEU B N 1
ATOM 2717 C CA . LEU B 1 102 ? 17.594 -17.359 -23.266 1 39.09 102 LEU B CA 1
ATOM 2718 C C . LEU B 1 102 ? 17.094 -16.688 -24.531 1 39.09 102 LEU B C 1
ATOM 2720 O O . LEU B 1 102 ? 16.25 -15.797 -24.484 1 39.09 102 LEU B O 1
ATOM 2724 N N . PRO B 1 103 ? 17.844 -16.859 -25.703 1 40 103 PRO B N 1
ATOM 2725 C CA . PRO B 1 103 ? 17.516 -16.344 -27.031 1 40 103 PRO B CA 1
ATOM 2726 C C . PRO B 1 103 ? 16.016 -16.359 -27.312 1 40 103 PRO B C 1
ATOM 2728 O O . PRO B 1 103 ? 15.484 -15.438 -27.938 1 40 103 PRO B O 1
ATOM 2731 N N . GLN B 1 104 ? 15.43 -17.625 -27.453 1 34.78 104 GLN B N 1
ATOM 2732 C CA . GLN B 1 104 ? 14.25 -17.875 -28.297 1 34.78 104 GLN B CA 1
ATOM 2733 C C . GLN B 1 104 ? 13.016 -17.203 -27.703 1 34.78 104 GLN B C 1
ATOM 2735 O O . GLN B 1 104 ? 11.984 -17.109 -28.375 1 34.78 104 GLN B O 1
ATOM 2740 N N . ARG B 1 105 ? 12.664 -17.625 -26.438 1 37.75 105 ARG B N 1
ATOM 2741 C CA . ARG B 1 105 ? 11.266 -17.25 -26.281 1 37.75 105 ARG B CA 1
ATOM 2742 C C . ARG B 1 105 ? 11.125 -15.734 -26.156 1 37.75 105 ARG B C 1
ATOM 2744 O O . ARG B 1 105 ? 11.852 -15.102 -25.375 1 37.75 105 ARG B O 1
ATOM 2751 N N . GLY B 1 106 ? 11.031 -14.938 -27.047 1 36.22 106 GLY B N 1
ATOM 2752 C CA . GLY B 1 106 ? 10.625 -13.57 -27.328 1 36.22 106 GLY B CA 1
ATOM 2753 C C . GLY B 1 106 ? 9.984 -12.875 -26.141 1 36.22 106 GLY B C 1
ATOM 2754 O O . GLY B 1 106 ? 9.492 -11.758 -26.266 1 36.22 106 GLY B O 1
ATOM 2755 N N . ILE B 1 107 ? 9.367 -13.641 -25.328 1 38.34 107 ILE B N 1
ATOM 2756 C CA . ILE B 1 107 ? 8.656 -12.914 -24.297 1 38.34 107 ILE B CA 1
ATOM 2757 C C . ILE B 1 107 ? 9.633 -12.516 -23.188 1 38.34 107 ILE B C 1
ATOM 2759 O O . ILE B 1 107 ? 10.312 -13.367 -22.609 1 38.34 107 ILE B O 1
ATOM 2763 N N . PRO B 1 108 ? 10.273 -11.438 -23.188 1 41.16 108 PRO B N 1
ATOM 2764 C CA . PRO B 1 108 ? 11.148 -11.031 -22.094 1 41.16 108 PRO B CA 1
ATOM 2765 C C . PRO B 1 108 ? 10.766 -11.68 -20.766 1 41.16 108 PRO B C 1
ATOM 2767 O O . PRO B 1 108 ? 9.578 -11.727 -20.422 1 41.16 108 PRO B O 1
ATOM 2770 N N . SER B 1 109 ? 11.281 -12.844 -20.453 1 45.5 109 SER B N 1
ATOM 2771 C CA . SER B 1 109 ? 11.102 -13.383 -19.109 1 45.5 109 SER B CA 1
ATOM 2772 C C . SER B 1 109 ? 10.883 -12.266 -18.094 1 45.5 109 SER B C 1
ATOM 2774 O O . SER B 1 109 ? 11.766 -11.438 -17.891 1 45.5 109 SER B O 1
ATOM 2776 N N . GLN B 1 110 ? 9.773 -11.594 -18.141 1 54.28 110 GLN B N 1
ATOM 2777 C CA . GLN B 1 110 ? 9.383 -10.477 -17.281 1 54.28 110 GLN B CA 1
ATOM 2778 C C . GLN B 1 110 ? 9.461 -10.867 -15.812 1 54.28 110 GLN B C 1
ATOM 2780 O O . GLN B 1 110 ? 8.852 -11.844 -15.391 1 54.28 110 GLN B O 1
ATOM 2785 N N . ALA B 1 111 ? 10.586 -10.453 -14.914 1 81.31 111 ALA B N 1
ATOM 2786 C CA . ALA B 1 111 ? 10.789 -10.711 -13.492 1 81.31 111 ALA B CA 1
ATOM 2787 C C . ALA B 1 111 ? 9.594 -10.242 -12.672 1 81.31 111 ALA B C 1
ATOM 2789 O O . ALA B 1 111 ? 9.25 -9.055 -12.688 1 81.31 111 ALA B O 1
ATOM 2790 N N . THR B 1 112 ? 8.766 -11.203 -12.25 1 91.25 112 THR B N 1
ATOM 2791 C CA . THR B 1 112 ? 7.535 -10.977 -11.492 1 91.25 112 THR B CA 1
ATOM 2792 C C . THR B 1 112 ? 7.727 -9.875 -10.453 1 91.25 112 THR B C 1
ATOM 2794 O O . THR B 1 112 ? 6.941 -8.93 -10.398 1 91.25 112 THR B O 1
ATOM 2797 N N . PHE B 1 113 ? 8.82 -9.945 -9.82 1 94.5 113 PHE B N 1
ATOM 2798 C CA . PHE B 1 113 ? 9.078 -8.977 -8.758 1 94.5 113 PHE B CA 1
ATOM 2799 C C . PHE B 1 113 ? 9.359 -7.598 -9.336 1 94.5 113 PHE B C 1
ATOM 2801 O O . PHE B 1 113 ? 8.82 -6.598 -8.852 1 94.5 113 PHE B O 1
ATOM 2808 N N . ALA B 1 114 ? 10.156 -7.52 -10.297 1 92.56 114 ALA B N 1
ATOM 2809 C CA . ALA B 1 114 ? 10.508 -6.25 -10.93 1 92.56 114 ALA B CA 1
ATOM 2810 C C . ALA B 1 114 ? 9.266 -5.566 -11.508 1 92.56 114 ALA B C 1
ATOM 2812 O O . ALA B 1 114 ? 9.055 -4.371 -11.289 1 92.56 114 ALA B O 1
ATOM 2813 N N . ASP B 1 115 ? 8.469 -6.281 -12.156 1 90.12 115 ASP B N 1
ATOM 2814 C CA . ASP B 1 115 ? 7.266 -5.73 -12.781 1 90.12 115 ASP B CA 1
ATOM 2815 C C . ASP B 1 115 ? 6.266 -5.258 -11.727 1 90.12 115 ASP B C 1
ATOM 2817 O O . ASP B 1 115 ? 5.742 -4.145 -11.812 1 90.12 115 ASP B O 1
ATOM 2821 N N . TYR B 1 116 ? 6.047 -6.113 -10.781 1 93.56 116 TYR B N 1
ATOM 2822 C CA . TYR B 1 116 ? 5.082 -5.777 -9.742 1 93.56 116 TYR B CA 1
ATOM 2823 C C . TYR B 1 116 ? 5.512 -4.527 -8.977 1 93.56 116 TYR B C 1
ATOM 2825 O O . TYR B 1 116 ? 4.695 -3.643 -8.719 1 93.56 116 TYR B O 1
ATOM 2833 N N . THR B 1 117 ? 6.773 -4.484 -8.594 1 94.88 117 THR B N 1
ATOM 2834 C CA . THR B 1 117 ? 7.266 -3.35 -7.816 1 94.88 117 THR B CA 1
ATOM 2835 C C . THR B 1 117 ? 7.285 -2.082 -8.664 1 94.88 117 THR B C 1
ATOM 2837 O O . THR B 1 117 ? 7.074 -0.981 -8.156 1 94.88 117 THR B O 1
ATOM 2840 N N . ALA B 1 118 ? 7.492 -2.203 -9.898 1 92.06 118 ALA B N 1
ATOM 2841 C CA . ALA B 1 118 ? 7.426 -1.042 -10.781 1 92.06 118 ALA B CA 1
ATOM 2842 C C . ALA B 1 118 ? 6 -0.511 -10.891 1 92.06 118 ALA B C 1
ATOM 2844 O O . ALA B 1 118 ? 5.773 0.698 -10.789 1 92.06 118 ALA B O 1
ATOM 2845 N N . MET B 1 119 ? 5.066 -1.419 -10.984 1 91.94 119 MET B N 1
ATOM 2846 C CA . MET B 1 119 ? 3.668 -1.045 -11.18 1 91.94 119 MET B CA 1
ATOM 2847 C C . MET B 1 119 ? 3.059 -0.508 -9.891 1 91.94 119 MET B C 1
ATOM 2849 O O . MET B 1 119 ? 2.045 0.191 -9.922 1 91.94 119 MET B O 1
ATOM 2853 N N . THR B 1 120 ? 3.713 -0.799 -8.758 1 94.38 120 THR B N 1
ATOM 2854 C CA . THR B 1 120 ? 3.186 -0.323 -7.484 1 94.38 120 THR B CA 1
ATOM 2855 C C . THR B 1 120 ? 4.09 0.756 -6.891 1 94.38 120 THR B C 1
ATOM 2857 O O . THR B 1 120 ? 4.035 1.027 -5.691 1 94.38 120 THR B O 1
ATOM 2860 N N . ALA B 1 121 ? 4.902 1.372 -7.727 1 93.75 121 ALA B N 1
ATOM 2861 C CA . ALA B 1 121 ? 5.859 2.379 -7.273 1 93.75 121 ALA B CA 1
ATOM 2862 C C . ALA B 1 121 ? 5.145 3.582 -6.668 1 93.75 121 ALA B C 1
ATOM 2864 O O . ALA B 1 121 ? 5.691 4.258 -5.793 1 93.75 121 ALA B O 1
ATOM 2865 N N . PHE B 1 122 ? 3.889 3.791 -7.016 1 91.12 122 PHE B N 1
ATOM 2866 C CA . PHE B 1 122 ? 3.111 4.922 -6.523 1 91.12 122 PHE B CA 1
ATOM 2867 C C . PHE B 1 122 ? 2.879 4.805 -5.023 1 91.12 122 PHE B C 1
ATOM 2869 O O . PHE B 1 122 ? 2.596 5.801 -4.352 1 91.12 122 PHE B O 1
ATOM 2876 N N . GLU B 1 123 ? 3.072 3.641 -4.426 1 93.12 123 GLU B N 1
ATOM 2877 C CA . GLU B 1 123 ? 2.865 3.402 -3 1 93.12 123 GLU B CA 1
ATOM 2878 C C . GLU B 1 123 ? 4.113 3.75 -2.195 1 93.12 123 GLU B C 1
ATOM 2880 O O . GLU B 1 123 ? 4.082 3.746 -0.962 1 93.12 123 GLU B O 1
ATOM 2885 N N . ARG B 1 124 ? 5.172 4.02 -2.896 1 92.56 124 ARG B N 1
ATOM 2886 C CA . ARG B 1 124 ? 6.426 4.352 -2.225 1 92.56 124 ARG B CA 1
ATOM 2887 C C . ARG B 1 124 ? 7.07 5.586 -2.844 1 92.56 124 ARG B C 1
ATOM 2889 O O . ARG B 1 124 ? 8.18 5.512 -3.383 1 92.56 124 ARG B O 1
ATOM 2896 N N . PRO B 1 125 ? 6.473 6.719 -2.639 1 88.31 125 PRO B N 1
ATOM 2897 C CA . PRO B 1 125 ? 6.934 7.93 -3.328 1 88.31 125 PRO B CA 1
ATOM 2898 C C . PRO B 1 125 ? 8.336 8.352 -2.904 1 88.31 125 PRO B C 1
ATOM 2900 O O . PRO B 1 125 ? 9.016 9.07 -3.639 1 88.31 125 PRO B O 1
ATOM 2903 N N . MET B 1 126 ? 8.805 7.82 -1.77 1 86.31 126 MET B N 1
ATOM 2904 C CA . MET B 1 126 ? 10.094 8.281 -1.253 1 86.31 126 MET B CA 1
ATOM 2905 C C . MET B 1 126 ? 11.203 7.309 -1.633 1 86.31 126 MET B C 1
ATOM 2907 O O . MET B 1 126 ? 12.383 7.586 -1.395 1 86.31 126 MET B O 1
ATOM 2911 N N . LEU B 1 127 ? 10.812 6.172 -2.184 1 91.06 127 LEU B N 1
ATOM 2912 C CA . LEU B 1 127 ? 11.812 5.141 -2.447 1 91.06 127 LEU B CA 1
ATOM 2913 C C . LEU B 1 127 ? 12.078 5.012 -3.943 1 91.06 127 LEU B C 1
ATOM 2915 O O . LEU B 1 127 ? 11.141 4.965 -4.742 1 91.06 127 LEU B O 1
ATOM 2919 N N . SER B 1 128 ? 13.328 4.98 -4.301 1 87.69 128 SER B N 1
ATOM 2920 C CA . SER B 1 128 ? 13.734 4.898 -5.699 1 87.69 128 SER B CA 1
ATOM 2921 C C . SER B 1 128 ? 13.727 3.457 -6.195 1 87.69 128 SER B C 1
ATOM 2923 O O . SER B 1 128 ? 13.609 3.211 -7.398 1 87.69 128 SER B O 1
ATOM 2925 N N . GLY B 1 129 ? 13.906 2.541 -5.352 1 92.25 129 GLY B N 1
ATOM 2926 C CA . GLY B 1 129 ? 13.938 1.13 -5.703 1 92.25 129 GLY B CA 1
ATOM 2927 C C . GLY B 1 129 ? 13.711 0.217 -4.516 1 92.25 129 GLY B C 1
ATOM 2928 O O . GLY B 1 129 ? 13.805 0.649 -3.363 1 92.25 129 GLY B O 1
ATOM 2929 N N . VAL B 1 130 ? 13.352 -1.019 -4.859 1 95.69 130 VAL B N 1
ATOM 2930 C CA . VAL B 1 130 ? 13.148 -2.025 -3.822 1 95.69 130 VAL B CA 1
ATOM 2931 C C . VAL B 1 130 ? 13.781 -3.348 -4.254 1 95.69 130 VAL B C 1
ATOM 2933 O O . VAL B 1 130 ? 13.781 -3.684 -5.438 1 95.69 130 VAL B O 1
ATOM 2936 N N . ALA B 1 131 ? 14.352 -4.016 -3.268 1 95.81 131 ALA B N 1
ATOM 2937 C CA . ALA B 1 131 ? 14.977 -5.312 -3.514 1 95.81 131 ALA B CA 1
ATOM 2938 C C . ALA B 1 131 ? 14.727 -6.27 -2.354 1 95.81 131 ALA B C 1
ATOM 2940 O O . ALA B 1 131 ? 14.352 -5.844 -1.259 1 95.81 131 ALA B O 1
ATOM 2941 N N . TYR B 1 132 ? 14.828 -7.504 -2.633 1 96.88 132 TYR B N 1
ATOM 2942 C CA . TYR B 1 132 ? 14.75 -8.547 -1.616 1 96.88 132 TYR B CA 1
ATOM 2943 C C . TYR B 1 132 ? 16.062 -9.305 -1.501 1 96.88 132 TYR B C 1
ATOM 2945 O O . TYR B 1 132 ? 16.562 -9.859 -2.486 1 96.88 132 TYR B O 1
ATOM 2953 N N . ALA B 1 133 ? 16.594 -9.25 -0.292 1 97.31 133 ALA B N 1
ATOM 2954 C CA . ALA B 1 133 ? 17.797 -10.023 0.035 1 97.31 133 ALA B CA 1
ATOM 2955 C C . ALA B 1 133 ? 17.438 -11.25 0.876 1 97.31 133 ALA B C 1
ATOM 2957 O O . ALA B 1 133 ? 16.797 -11.125 1.923 1 97.31 133 ALA B O 1
ATOM 2958 N N . GLN B 1 134 ? 17.922 -12.359 0.482 1 97 134 GLN B N 1
ATOM 2959 C CA . GLN B 1 134 ? 17.562 -13.602 1.156 1 97 134 GLN B CA 1
ATOM 2960 C C . GLN B 1 134 ? 18.625 -14.016 2.158 1 97 134 GLN B C 1
ATOM 2962 O O . GLN B 1 134 ? 19.828 -13.93 1.869 1 97 134 GLN B O 1
ATOM 2967 N N . ARG B 1 135 ? 18.156 -14.391 3.307 1 97.5 135 ARG B N 1
ATOM 2968 C CA . ARG B 1 135 ? 19.078 -14.93 4.289 1 97.5 135 ARG B CA 1
ATOM 2969 C C . ARG B 1 135 ? 19.578 -16.312 3.875 1 97.5 135 ARG B C 1
ATOM 2971 O O . ARG B 1 135 ? 18.766 -17.219 3.617 1 97.5 135 ARG B O 1
ATOM 2978 N N . VAL B 1 136 ? 20.875 -16.469 3.777 1 97.56 136 VAL B N 1
ATOM 2979 C CA . VAL B 1 136 ? 21.516 -17.734 3.426 1 97.56 136 VAL B CA 1
ATOM 2980 C C . VAL B 1 136 ? 22.547 -18.094 4.484 1 97.56 136 VAL B C 1
ATOM 2982 O O . VAL B 1 136 ? 23.5 -17.344 4.723 1 97.56 136 VAL B O 1
ATOM 2985 N N . VAL B 1 137 ? 22.344 -19.219 5.102 1 96.94 137 VAL B N 1
ATOM 2986 C CA . VAL B 1 137 ? 23.344 -19.688 6.055 1 96.94 137 VAL B CA 1
ATOM 2987 C C . VAL B 1 137 ? 24.516 -20.328 5.309 1 96.94 137 VAL B C 1
ATOM 2989 O O . VAL B 1 137 ? 24.328 -20.891 4.223 1 96.94 137 VAL B O 1
ATOM 2992 N N . HIS B 1 138 ? 25.656 -20.328 5.941 1 96.75 138 HIS B N 1
ATOM 2993 C CA . HIS B 1 138 ? 26.875 -20.781 5.281 1 96.75 138 HIS B CA 1
ATOM 2994 C C . HIS B 1 138 ? 26.734 -22.219 4.797 1 96.75 138 HIS B C 1
ATOM 2996 O O . HIS B 1 138 ? 27.188 -22.562 3.707 1 96.75 138 HIS B O 1
ATOM 3002 N N . SER B 1 139 ? 26.062 -23.031 5.48 1 96.94 139 SER B N 1
ATOM 3003 C CA . SER B 1 139 ? 25.922 -24.438 5.148 1 96.94 139 SER B CA 1
ATOM 3004 C C . SER B 1 139 ? 25.125 -24.625 3.869 1 96.94 139 SER B C 1
ATOM 3006 O O . SER B 1 139 ? 25.234 -25.656 3.205 1 96.94 139 SER B O 1
ATOM 3008 N N . GLU B 1 140 ? 24.359 -23.625 3.494 1 97.06 140 GLU B N 1
ATOM 3009 C CA . GLU B 1 140 ? 23.484 -23.75 2.328 1 97.06 140 GLU B CA 1
ATOM 3010 C C . GLU B 1 140 ? 24.016 -22.906 1.163 1 97.06 140 GLU B C 1
ATOM 3012 O O . GLU B 1 140 ? 23.391 -22.859 0.101 1 97.06 140 GLU B O 1
ATOM 3017 N N . ARG B 1 141 ? 25.125 -22.266 1.333 1 97.75 141 ARG B N 1
ATOM 3018 C CA . ARG B 1 141 ? 25.656 -21.328 0.354 1 97.75 141 ARG B CA 1
ATOM 3019 C C . ARG B 1 141 ? 25.844 -22 -1.002 1 97.75 141 ARG B C 1
ATOM 3021 O O . ARG B 1 141 ? 25.406 -21.484 -2.027 1 97.75 141 ARG B O 1
ATOM 3028 N N . LEU B 1 142 ? 26.484 -23.156 -1.024 1 97.06 142 LEU B N 1
ATOM 3029 C CA . LEU B 1 142 ? 26.812 -23.844 -2.275 1 97.06 142 LEU B CA 1
ATOM 3030 C C . LEU B 1 142 ? 25.547 -24.266 -3.012 1 97.06 142 LEU B C 1
ATOM 3032 O O . LEU B 1 142 ? 25.422 -24.062 -4.223 1 97.06 142 LEU B O 1
ATOM 3036 N N . LYS B 1 143 ? 24.656 -24.828 -2.289 1 97.19 143 LYS B N 1
ATOM 3037 C CA . LYS B 1 143 ? 23.375 -25.219 -2.885 1 97.19 143 LYS B CA 1
ATOM 3038 C C . LYS B 1 143 ? 22.641 -24.016 -3.447 1 97.19 143 LYS B C 1
ATOM 3040 O O . LYS B 1 143 ? 22.078 -24.078 -4.543 1 97.19 143 LYS B O 1
ATOM 3045 N N . PHE B 1 144 ? 22.672 -22.969 -2.711 1 96.06 144 PHE B N 1
ATOM 3046 C CA . PHE B 1 144 ? 22 -21.734 -3.115 1 96.06 144 PHE B CA 1
ATOM 3047 C C . PHE B 1 144 ? 22.641 -21.172 -4.383 1 96.06 144 PHE B C 1
ATOM 3049 O O . PHE B 1 144 ? 21.922 -20.828 -5.336 1 96.06 144 PHE B O 1
ATOM 3056 N N . GLU B 1 145 ? 23.953 -21.094 -4.387 1 96.31 145 GLU B N 1
ATOM 3057 C CA . GLU B 1 145 ? 24.656 -20.547 -5.543 1 96.31 145 GLU B CA 1
ATOM 3058 C C . GLU B 1 145 ? 24.422 -21.406 -6.781 1 96.31 145 GLU B C 1
ATOM 3060 O O . GLU B 1 145 ? 24.281 -20.891 -7.891 1 96.31 145 GLU B O 1
ATOM 3065 N N . ASP B 1 146 ? 24.328 -22.688 -6.57 1 95 146 ASP B N 1
ATOM 3066 C CA . ASP B 1 146 ? 24.047 -23.594 -7.676 1 95 146 ASP B CA 1
ATOM 3067 C C . ASP B 1 146 ? 22.641 -23.375 -8.234 1 95 146 ASP B C 1
ATOM 3069 O O . ASP B 1 146 ? 22.453 -23.359 -9.453 1 95 146 ASP B O 1
ATOM 3073 N N . GLN B 1 147 ? 21.75 -23.156 -7.344 1 91 147 GLN B N 1
ATOM 3074 C CA . GLN B 1 147 ? 20.359 -22.953 -7.738 1 91 147 GLN B CA 1
ATOM 3075 C C . GLN B 1 147 ? 20.188 -21.625 -8.461 1 91 147 GLN B C 1
ATOM 3077 O O . GLN B 1 147 ? 19.406 -21.516 -9.406 1 91 147 GLN B O 1
ATOM 3082 N N . GLN B 1 148 ? 20.938 -20.688 -7.988 1 90.75 148 GLN B N 1
ATOM 3083 C CA . GLN B 1 148 ? 20.812 -19.359 -8.562 1 90.75 148 GLN B CA 1
ATOM 3084 C C . GLN B 1 148 ? 21.609 -19.25 -9.867 1 90.75 148 GLN B C 1
ATOM 3086 O O . GLN B 1 148 ? 21.266 -18.438 -10.734 1 90.75 148 GLN B O 1
ATOM 3091 N N . GLY B 1 149 ? 22.672 -19.984 -9.969 1 90.94 149 GLY B N 1
ATOM 3092 C CA . GLY B 1 149 ? 23.531 -19.922 -11.141 1 90.94 149 GLY B CA 1
ATOM 3093 C C . GLY B 1 149 ? 24.578 -18.828 -11.07 1 90.94 149 GLY B C 1
ATOM 3094 O O . GLY B 1 149 ? 25.141 -18.422 -12.086 1 90.94 149 GLY B O 1
ATOM 3095 N N . TRP B 1 150 ? 24.688 -18.219 -9.938 1 92.75 150 TRP B N 1
ATOM 3096 C CA . TRP B 1 150 ? 25.703 -17.203 -9.703 1 92.75 150 TRP B CA 1
ATOM 3097 C C . TRP B 1 150 ? 26.281 -17.312 -8.289 1 92.75 150 TRP B C 1
ATOM 3099 O O . TRP B 1 150 ? 25.703 -17.984 -7.434 1 92.75 150 TRP B O 1
ATOM 3109 N N . VAL B 1 151 ? 27.406 -16.625 -8.086 1 96.62 151 VAL B N 1
ATOM 3110 C CA . VAL B 1 151 ? 28.094 -16.656 -6.797 1 96.62 151 VAL B CA 1
ATOM 3111 C C . VAL B 1 151 ? 27.766 -15.383 -6.012 1 96.62 151 VAL B C 1
ATOM 3113 O O . VAL B 1 151 ? 27.656 -14.297 -6.59 1 96.62 151 VAL B O 1
ATOM 3116 N N . ILE B 1 152 ? 27.641 -15.578 -4.754 1 97.44 152 ILE B N 1
ATOM 3117 C CA . ILE B 1 152 ? 27.391 -14.438 -3.883 1 97.44 152 ILE B CA 1
ATOM 3118 C C . ILE B 1 152 ? 28.625 -13.523 -3.871 1 97.44 152 ILE B C 1
ATOM 3120 O O . ILE B 1 152 ? 29.734 -13.977 -3.615 1 97.44 152 ILE B O 1
ATOM 3124 N N . LYS B 1 153 ? 28.375 -12.211 -4.102 1 97.5 153 LYS B N 1
ATOM 3125 C CA . LYS B 1 153 ? 29.484 -11.258 -4.188 1 97.5 153 LYS B CA 1
ATOM 3126 C C . LYS B 1 153 ? 29.344 -10.156 -3.141 1 97.5 153 LYS B C 1
ATOM 3128 O O . LYS B 1 153 ? 28.234 -9.805 -2.744 1 97.5 153 LYS B O 1
ATOM 3133 N N . THR B 1 154 ? 30.453 -9.656 -2.756 1 96.38 154 THR B N 1
ATOM 3134 C CA . THR B 1 154 ? 30.469 -8.492 -1.881 1 96.38 154 THR B CA 1
ATOM 3135 C C . THR B 1 154 ? 30.078 -7.234 -2.654 1 96.38 154 THR B C 1
ATOM 3137 O O . THR B 1 154 ? 29.953 -7.266 -3.881 1 96.38 154 THR B O 1
ATOM 3140 N N . MET B 1 155 ? 29.938 -6.168 -1.953 1 90.5 155 MET B N 1
ATOM 3141 C CA . MET B 1 155 ? 29.594 -4.895 -2.572 1 90.5 155 MET B CA 1
ATOM 3142 C C . MET B 1 155 ? 30.703 -4.406 -3.484 1 90.5 155 MET B C 1
ATOM 3144 O O . MET B 1 155 ? 30.484 -3.561 -4.352 1 90.5 155 MET B O 1
ATOM 3148 N N . LYS B 1 156 ? 31.859 -4.949 -3.316 1 89.62 156 LYS B N 1
ATOM 3149 C CA . LYS B 1 156 ? 33 -4.582 -4.137 1 89.62 156 LYS B CA 1
ATOM 3150 C C . LYS B 1 156 ? 33.094 -5.461 -5.383 1 89.62 156 LYS B C 1
ATOM 3152 O O . LYS B 1 156 ? 33.969 -5.27 -6.223 1 89.62 156 LYS B O 1
ATOM 3157 N N . GLY B 1 157 ? 32.25 -6.492 -5.457 1 91.25 157 GLY B N 1
ATOM 3158 C CA . GLY B 1 157 ? 32.188 -7.305 -6.66 1 91.25 157 GLY B CA 1
ATOM 3159 C C . GLY B 1 157 ? 32.969 -8.602 -6.551 1 91.25 157 GLY B C 1
ATOM 3160 O O . GLY B 1 157 ? 32.938 -9.422 -7.465 1 91.25 157 GLY B O 1
ATOM 3161 N N . GLU B 1 158 ? 33.594 -8.797 -5.457 1 94.69 158 GLU B N 1
ATOM 3162 C CA . GLU B 1 158 ? 34.344 -10.016 -5.223 1 94.69 158 GLU B CA 1
ATOM 3163 C C . GLU B 1 158 ? 33.5 -11.078 -4.543 1 94.69 158 GLU B C 1
ATOM 3165 O O . GLU B 1 158 ? 32.531 -10.758 -3.867 1 94.69 158 GLU B O 1
ATOM 3170 N N . PRO B 1 159 ? 33.844 -12.266 -4.789 1 96.44 159 PRO B N 1
ATOM 3171 C CA . PRO B 1 159 ? 33.094 -13.312 -4.07 1 96.44 159 PRO B CA 1
ATOM 3172 C C . PRO B 1 159 ? 33.094 -13.094 -2.557 1 96.44 159 PRO B C 1
ATOM 3174 O O . PRO B 1 159 ? 34.125 -12.719 -1.984 1 96.44 159 PRO B O 1
ATOM 3177 N N . SER B 1 160 ? 31.984 -13.258 -1.982 1 96.81 160 SER B N 1
ATOM 3178 C CA . SER B 1 160 ? 31.875 -13.039 -0.545 1 96.81 160 SER B CA 1
ATOM 3179 C C . SER B 1 160 ? 32.719 -14.031 0.239 1 96.81 160 SER B C 1
ATOM 3181 O O . SER B 1 160 ? 32.719 -15.227 -0.064 1 96.81 160 SER B O 1
ATOM 3183 N N . PRO B 1 161 ? 33.469 -13.523 1.195 1 95.88 161 PRO B N 1
ATOM 3184 C CA . PRO B 1 161 ? 34.219 -14.453 2.037 1 95.88 161 PRO B CA 1
ATOM 3185 C C . PRO B 1 161 ? 33.344 -15.336 2.902 1 95.88 161 PRO B C 1
ATOM 3187 O O . PRO B 1 161 ? 32.125 -15.133 2.951 1 95.88 161 PRO B O 1
ATOM 3190 N N . GLU B 1 162 ? 33.969 -16.344 3.496 1 95.56 162 GLU B N 1
ATOM 3191 C CA . GLU B 1 162 ? 33.188 -17.234 4.363 1 95.56 162 GLU B CA 1
ATOM 3192 C C . GLU B 1 162 ? 32.656 -16.5 5.578 1 95.56 162 GLU B C 1
ATOM 3194 O O . GLU B 1 162 ? 33.406 -15.828 6.293 1 95.56 162 GLU B O 1
ATOM 3199 N N . GLN B 1 163 ? 31.422 -16.469 5.715 1 94.56 163 GLN B N 1
ATOM 3200 C CA . GLN B 1 163 ? 30.703 -15.906 6.848 1 94.56 163 GLN B CA 1
ATOM 3201 C C . GLN B 1 163 ? 29.625 -16.859 7.34 1 94.56 163 GLN B C 1
AT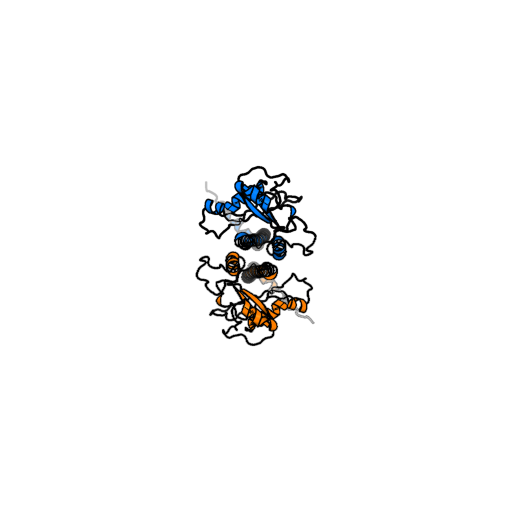OM 3203 O O . GLN B 1 163 ? 29.312 -17.844 6.676 1 94.56 163 GLN B O 1
ATOM 3208 N N . ASP B 1 164 ? 29.094 -16.625 8.531 1 95.06 164 ASP B N 1
ATOM 3209 C CA . ASP B 1 164 ? 28.047 -17.469 9.086 1 95.06 164 ASP B CA 1
ATOM 3210 C C . ASP B 1 164 ? 26.766 -17.391 8.266 1 95.06 164 ASP B C 1
ATOM 3212 O O . ASP B 1 164 ? 26.062 -18.391 8.094 1 95.06 164 ASP B O 1
ATOM 3216 N N . GLU B 1 165 ? 26.469 -16.109 7.84 1 96.75 165 GLU B N 1
ATOM 3217 C CA . GLU B 1 165 ? 25.266 -15.883 7.051 1 96.75 165 GLU B CA 1
ATOM 3218 C C . GLU B 1 165 ? 25.5 -14.805 5.988 1 96.75 165 GLU B C 1
ATOM 3220 O O . GLU B 1 165 ? 26.375 -13.961 6.137 1 96.75 165 GLU B O 1
ATOM 3225 N N . TYR B 1 166 ? 24.766 -14.906 4.949 1 97.94 166 TYR B N 1
ATOM 3226 C CA . TYR B 1 166 ? 24.797 -13.984 3.822 1 97.94 166 TYR B CA 1
ATOM 3227 C C . TYR B 1 166 ? 23.406 -13.414 3.549 1 97.94 166 TYR B C 1
ATOM 3229 O O . TYR B 1 166 ? 22.406 -13.953 4.023 1 97.94 166 TYR B O 1
ATOM 3237 N N . ALA B 1 167 ? 23.375 -12.312 2.875 1 97.94 167 ALA B N 1
ATOM 3238 C CA . ALA B 1 167 ? 22.109 -11.719 2.438 1 97.94 167 ALA B CA 1
ATOM 3239 C C . ALA B 1 167 ? 22.203 -11.25 0.988 1 97.94 167 ALA B C 1
ATOM 3241 O O . ALA B 1 167 ? 22.125 -10.047 0.712 1 97.94 167 ALA B O 1
ATOM 3242 N N . PRO B 1 168 ? 22.281 -12.195 0.091 1 97.31 168 PRO B N 1
ATOM 3243 C CA . PRO B 1 168 ? 22.328 -11.836 -1.327 1 97.31 168 PRO B CA 1
ATOM 3244 C C . PRO B 1 168 ? 20.969 -11.328 -1.845 1 97.31 168 PRO B C 1
ATOM 3246 O O . PRO B 1 168 ? 19.922 -11.852 -1.457 1 97.31 168 PRO B O 1
ATOM 3249 N N . VAL B 1 169 ? 21.047 -10.359 -2.695 1 96.12 169 VAL B N 1
ATOM 3250 C CA . VAL B 1 169 ? 19.844 -9.844 -3.334 1 96.12 169 VAL B CA 1
ATOM 3251 C C . VAL B 1 169 ? 19.406 -10.781 -4.457 1 96.12 169 VAL B C 1
ATOM 3253 O O . VAL B 1 169 ? 20.188 -11.07 -5.371 1 96.12 169 VAL B O 1
ATOM 3256 N N . ILE B 1 170 ? 18.156 -11.258 -4.406 1 94.88 170 ILE B N 1
ATOM 3257 C CA . ILE B 1 170 ? 17.719 -12.195 -5.43 1 94.88 170 ILE B CA 1
ATOM 3258 C C . ILE B 1 170 ? 16.609 -11.57 -6.262 1 94.88 170 ILE B C 1
ATOM 3260 O O . ILE B 1 170 ? 16.391 -11.961 -7.414 1 94.88 170 ILE B O 1
ATOM 3264 N N . PHE B 1 171 ? 15.852 -10.656 -5.703 1 94.94 171 PHE B N 1
ATOM 3265 C CA . PHE B 1 171 ? 14.836 -9.898 -6.434 1 94.94 171 PHE B CA 1
ATOM 3266 C C . PHE B 1 171 ? 15.109 -8.406 -6.352 1 94.94 171 PHE B C 1
ATOM 3268 O O . PHE B 1 171 ? 15.5 -7.895 -5.301 1 94.94 171 PHE B O 1
ATOM 3275 N N . SER B 1 172 ? 14.93 -7.711 -7.426 1 93.56 172 SER B N 1
ATOM 3276 C CA . SER B 1 172 ? 15.094 -6.262 -7.422 1 93.56 172 SER B CA 1
ATOM 3277 C C . SER B 1 172 ? 14.25 -5.609 -8.516 1 93.56 172 SER B C 1
ATOM 3279 O O . SER B 1 172 ? 13.922 -6.254 -9.516 1 93.56 172 SER B O 1
ATOM 3281 N N . GLN B 1 173 ? 13.859 -4.441 -8.195 1 92.38 173 GLN B N 1
ATOM 3282 C CA . GLN B 1 173 ? 13.367 -3.613 -9.289 1 92.38 173 GLN B CA 1
ATOM 3283 C C . GLN B 1 173 ? 14.43 -3.434 -10.367 1 92.38 173 GLN B C 1
ATOM 3285 O O . GLN B 1 173 ? 15.625 -3.453 -10.078 1 92.38 173 GLN B O 1
ATOM 3290 N N . GLU B 1 174 ? 13.961 -3.18 -11.539 1 88.75 174 GLU B N 1
ATOM 3291 C CA . GLU B 1 174 ? 14.867 -3.066 -12.672 1 88.75 174 GLU B CA 1
ATOM 3292 C C . GLU B 1 174 ? 15.867 -1.933 -12.477 1 88.75 174 GLU B C 1
ATOM 3294 O O . GLU B 1 174 ? 17.047 -2.068 -12.812 1 88.75 174 GLU B O 1
ATOM 3299 N N . THR B 1 175 ? 15.5 -0.863 -11.906 1 86.44 175 THR B N 1
ATOM 3300 C CA . THR B 1 175 ? 16.312 0.337 -11.758 1 86.44 175 THR B CA 1
ATOM 3301 C C . THR B 1 175 ? 17.516 0.069 -10.852 1 86.44 175 THR B C 1
ATOM 3303 O O . THR B 1 175 ? 18.516 0.777 -10.922 1 86.44 175 THR B O 1
ATOM 3306 N N . ILE B 1 176 ? 17.438 -0.976 -10.008 1 89.94 176 ILE B N 1
ATOM 3307 C CA . ILE B 1 176 ? 18.562 -1.273 -9.109 1 89.94 176 ILE B CA 1
ATOM 3308 C C . ILE B 1 176 ? 18.984 -2.727 -9.289 1 89.94 176 ILE B C 1
ATOM 3310 O O . ILE B 1 176 ? 19.422 -3.375 -8.328 1 89.94 176 ILE B O 1
ATOM 3314 N N . SER B 1 177 ? 18.781 -3.213 -10.453 1 90.12 177 SER B N 1
ATOM 3315 C CA . SER B 1 177 ? 19.109 -4.609 -10.734 1 90.12 177 SER B CA 1
ATOM 3316 C C . SER B 1 177 ? 20.594 -4.871 -10.609 1 90.12 177 SER B C 1
ATOM 3318 O O . SER B 1 177 ? 21.031 -6.023 -10.508 1 90.12 177 SER B O 1
ATOM 3320 N N . TYR B 1 178 ? 21.344 -3.795 -10.492 1 88.38 178 TYR B N 1
ATOM 3321 C CA . TYR B 1 178 ? 22.797 -3.922 -10.391 1 88.38 178 TYR B CA 1
ATOM 3322 C C . TYR B 1 178 ? 23.203 -4.477 -9.031 1 88.38 178 TYR B C 1
ATOM 3324 O O . TYR B 1 178 ? 24.344 -4.918 -8.852 1 88.38 178 TYR B O 1
ATOM 3332 N N . ILE B 1 179 ? 22.312 -4.539 -8.07 1 92.38 179 ILE B N 1
ATOM 3333 C CA . ILE B 1 179 ? 22.719 -5.008 -6.75 1 92.38 179 ILE B CA 1
ATOM 3334 C C . ILE B 1 179 ? 22.375 -6.488 -6.602 1 92.38 179 ILE B C 1
ATOM 3336 O O . ILE B 1 179 ? 22.609 -7.086 -5.551 1 92.38 179 ILE B O 1
ATOM 3340 N N . GLU B 1 180 ? 21.844 -7.07 -7.621 1 92.75 180 GLU B N 1
ATOM 3341 C CA . GLU B 1 180 ? 21.547 -8.5 -7.559 1 92.75 180 GLU B CA 1
ATOM 3342 C C . GLU B 1 180 ? 22.812 -9.32 -7.336 1 92.75 180 GLU B C 1
ATOM 3344 O O . GLU B 1 180 ? 23.875 -8.977 -7.848 1 92.75 180 GLU B O 1
ATOM 3349 N N . ALA B 1 181 ? 22.672 -10.32 -6.543 1 95.12 181 ALA B N 1
ATOM 3350 C CA . ALA B 1 181 ? 23.734 -11.266 -6.203 1 95.12 181 ALA B CA 1
ATOM 3351 C C . ALA B 1 181 ? 24.688 -10.672 -5.168 1 95.12 181 ALA B C 1
ATOM 3353 O O . ALA B 1 181 ? 25.547 -11.375 -4.633 1 95.12 181 ALA B O 1
ATOM 3354 N N . LEU B 1 182 ? 24.531 -9.398 -4.902 1 95.94 182 LEU B N 1
ATOM 3355 C CA . LEU B 1 182 ? 25.391 -8.781 -3.9 1 95.94 182 LEU B CA 1
ATOM 3356 C C . LEU B 1 182 ? 24.953 -9.164 -2.492 1 95.94 182 LEU B C 1
ATOM 3358 O O . LEU B 1 182 ? 23.75 -9.195 -2.197 1 95.94 182 LEU B O 1
ATOM 3362 N N . ASP B 1 183 ? 25.891 -9.398 -1.704 1 97.69 183 ASP B N 1
ATOM 3363 C CA . ASP B 1 183 ? 25.688 -9.688 -0.289 1 97.69 183 ASP B CA 1
ATOM 3364 C C . ASP B 1 183 ? 25.516 -8.406 0.517 1 97.69 183 ASP B C 1
ATOM 3366 O O . ASP B 1 183 ? 26.5 -7.707 0.794 1 97.69 183 ASP B O 1
ATOM 3370 N N . MET B 1 184 ? 24.359 -8.18 0.998 1 95.88 184 MET B N 1
ATOM 3371 C CA . MET B 1 184 ? 24.094 -6.941 1.723 1 95.88 184 MET B CA 1
ATOM 3372 C C . MET B 1 184 ? 24.75 -6.957 3.096 1 95.88 184 MET B C 1
ATOM 3374 O O . MET B 1 184 ? 24.953 -5.906 3.703 1 95.88 184 MET B O 1
ATOM 3378 N N . MET B 1 185 ? 25.141 -8.109 3.547 1 96.19 185 MET B N 1
ATOM 3379 C CA . MET B 1 185 ? 25.844 -8.242 4.82 1 96.19 185 MET B CA 1
ATOM 3380 C C . MET B 1 185 ? 27.281 -7.738 4.703 1 96.19 185 MET B C 1
ATOM 3382 O O . MET B 1 185 ? 27.953 -7.523 5.711 1 96.19 185 MET B O 1
ATOM 3386 N N . SER B 1 186 ? 27.734 -7.562 3.5 1 94.75 186 SER B N 1
ATOM 3387 C CA . SER B 1 186 ? 29.109 -7.145 3.287 1 94.75 186 SER B CA 1
ATOM 3388 C C . SER B 1 186 ? 29.266 -5.637 3.479 1 94.75 186 SER B C 1
ATOM 3390 O O . SER B 1 186 ? 30.391 -5.141 3.635 1 94.75 186 SER B O 1
ATOM 3392 N N . GLY B 1 187 ? 28.141 -4.906 3.41 1 91.19 187 GLY B N 1
ATOM 3393 C CA . GLY B 1 187 ? 28.172 -3.484 3.717 1 91.19 187 GLY B CA 1
ATOM 3394 C C . GLY B 1 187 ? 27.922 -3.188 5.184 1 91.19 187 GLY B C 1
ATOM 3395 O O . GLY B 1 187 ? 26.969 -3.686 5.773 1 91.19 187 GLY B O 1
ATOM 3396 N N . GLU B 1 188 ? 28.734 -2.314 5.742 1 90.75 188 GLU B N 1
ATOM 3397 C CA . GLU B 1 188 ? 28.656 -2.051 7.18 1 90.75 188 GLU B CA 1
ATOM 3398 C C . GLU B 1 188 ? 27.297 -1.48 7.559 1 90.75 188 GLU B C 1
ATOM 3400 O O . GLU B 1 188 ? 26.641 -1.984 8.469 1 90.75 188 GLU B O 1
ATOM 3405 N N . GLU B 1 189 ? 26.891 -0.4 6.883 1 91.31 189 GLU B N 1
ATOM 3406 C CA . GLU B 1 189 ? 25.609 0.24 7.195 1 91.31 189 GLU B CA 1
ATOM 3407 C C . GLU B 1 189 ? 24.453 -0.719 6.977 1 91.31 189 GLU B C 1
ATOM 3409 O O . GLU B 1 189 ? 23.531 -0.772 7.789 1 91.31 189 GLU B O 1
ATOM 3414 N N . ASP B 1 190 ? 24.516 -1.451 5.926 1 94.12 190 ASP B N 1
ATOM 3415 C CA . ASP B 1 190 ? 23.453 -2.389 5.586 1 94.12 190 ASP B CA 1
ATOM 3416 C C . ASP B 1 190 ? 23.391 -3.537 6.594 1 94.12 190 ASP B C 1
ATOM 3418 O O . ASP B 1 190 ? 22.297 -3.949 7.008 1 94.12 190 ASP B O 1
ATOM 3422 N N . ARG B 1 191 ? 24.516 -4 6.922 1 94.94 191 ARG B N 1
ATOM 3423 C CA . ARG B 1 191 ? 24.594 -5.113 7.863 1 94.94 191 ARG B CA 1
ATOM 3424 C C . ARG B 1 191 ? 23.938 -4.746 9.195 1 94.94 191 ARG B C 1
ATOM 3426 O O . ARG B 1 191 ? 23.109 -5.5 9.711 1 94.94 191 ARG B O 1
ATOM 3433 N N . GLU B 1 192 ? 24.328 -3.643 9.734 1 94.94 192 GLU B N 1
ATOM 3434 C CA . GLU B 1 192 ? 23.75 -3.189 10.992 1 94.94 192 GLU B CA 1
ATOM 3435 C C . GLU B 1 192 ? 22.234 -3.043 10.891 1 94.94 192 GLU B C 1
ATOM 3437 O O . GLU B 1 192 ? 21.5 -3.445 11.789 1 94.94 192 GLU B O 1
ATOM 3442 N N . ASN B 1 193 ? 21.875 -2.504 9.797 1 95.75 193 ASN B N 1
ATOM 3443 C CA . ASN B 1 193 ? 20.453 -2.309 9.547 1 95.75 193 ASN B CA 1
ATOM 3444 C C . ASN B 1 193 ? 19.703 -3.637 9.484 1 95.75 193 ASN B C 1
ATOM 3446 O O . ASN B 1 193 ? 18.609 -3.77 10.055 1 95.75 193 ASN B O 1
ATOM 3450 N N . ILE B 1 194 ? 20.234 -4.637 8.805 1 97 194 ILE B N 1
ATOM 3451 C CA . ILE B 1 194 ? 19.625 -5.953 8.648 1 97 194 ILE B CA 1
ATOM 3452 C C . ILE B 1 194 ? 19.484 -6.629 10.008 1 97 194 ILE B C 1
ATOM 3454 O O . ILE B 1 194 ? 18.422 -7.145 10.352 1 97 194 ILE B O 1
ATOM 3458 N N . LEU B 1 195 ? 20.562 -6.559 10.773 1 96.5 195 LEU B N 1
ATOM 3459 C CA . LEU B 1 195 ? 20.578 -7.219 12.07 1 96.5 195 LEU B CA 1
ATOM 3460 C C . LEU B 1 195 ? 19.562 -6.582 13.016 1 96.5 195 LEU B C 1
ATOM 3462 O O . LEU B 1 195 ? 18.859 -7.285 13.742 1 96.5 195 LEU B O 1
ATOM 3466 N N . ARG B 1 196 ? 19.438 -5.301 12.969 1 96.19 196 ARG B N 1
ATOM 3467 C CA . ARG B 1 196 ? 18.5 -4.59 13.82 1 96.19 196 ARG B CA 1
ATOM 3468 C C . ARG B 1 196 ? 17.062 -4.859 13.391 1 96.19 196 ARG B C 1
ATOM 3470 O O . ARG B 1 196 ? 16.188 -5.094 14.234 1 96.19 196 ARG B O 1
ATOM 3477 N N . ALA B 1 197 ? 16.812 -4.809 12.094 1 96.56 197 ALA B N 1
ATOM 3478 C CA . ALA B 1 197 ? 15.461 -5.027 11.57 1 96.56 197 ALA B CA 1
ATOM 3479 C C . ALA B 1 197 ? 14.953 -6.426 11.922 1 96.56 197 ALA B C 1
ATOM 3481 O O . ALA B 1 197 ? 13.828 -6.582 12.398 1 96.56 197 ALA B O 1
ATOM 3482 N N . ARG B 1 198 ? 15.758 -7.418 11.734 1 95.81 198 ARG B N 1
ATOM 3483 C CA . ARG B 1 198 ? 15.32 -8.789 11.977 1 95.81 198 ARG B CA 1
ATOM 3484 C C . ARG B 1 198 ? 15.078 -9.031 13.461 1 95.81 198 ARG B C 1
ATOM 3486 O O . ARG B 1 198 ? 14.203 -9.82 13.828 1 95.81 198 ARG B O 1
ATOM 3493 N N . ALA B 1 199 ? 15.82 -8.344 14.32 1 94.81 199 ALA B N 1
ATOM 3494 C CA . ALA B 1 199 ? 15.688 -8.516 15.766 1 94.81 199 ALA B CA 1
ATOM 3495 C C . ALA B 1 199 ? 14.438 -7.832 16.297 1 94.81 199 ALA B C 1
ATOM 3497 O O . ALA B 1 199 ? 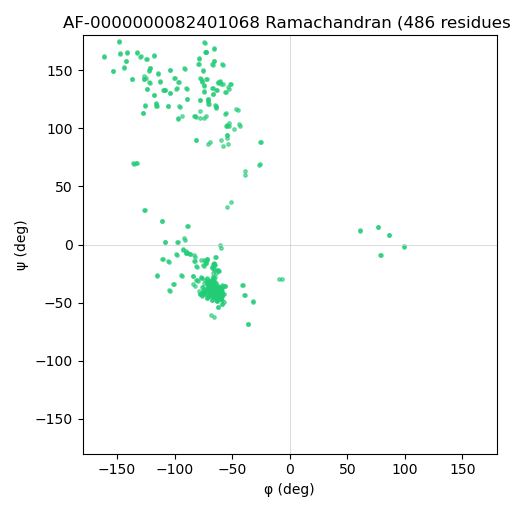13.766 -8.352 17.188 1 94.81 199 ALA B O 1
ATOM 3498 N N . THR B 1 200 ? 14.109 -6.734 15.758 1 93.31 200 THR B N 1
ATOM 3499 C CA . THR B 1 200 ? 13.016 -5.93 16.297 1 93.31 200 THR B CA 1
ATOM 3500 C C . THR B 1 200 ? 11.711 -6.246 15.57 1 93.31 200 THR B C 1
ATOM 3502 O O . THR B 1 200 ? 10.625 -6.016 16.109 1 93.31 200 THR B O 1
ATOM 3505 N N . GLY B 1 201 ? 11.828 -6.699 14.312 1 92.38 201 GLY B N 1
ATOM 3506 C CA . GLY B 1 201 ? 10.648 -6.922 13.484 1 92.38 201 GLY B CA 1
ATOM 3507 C C . GLY B 1 201 ? 10.055 -5.641 12.938 1 92.38 201 GLY B C 1
ATOM 3508 O O . GLY B 1 201 ? 8.906 -5.629 12.484 1 92.38 201 GLY B O 1
ATOM 3509 N N . LYS B 1 202 ? 10.859 -4.562 13.023 1 92.56 202 LYS B N 1
ATOM 3510 C CA . LYS B 1 202 ? 10.398 -3.25 12.578 1 92.56 202 LYS B CA 1
ATOM 3511 C C . LYS B 1 202 ? 11.258 -2.723 11.43 1 92.56 202 LYS B C 1
ATOM 3513 O O . LYS B 1 202 ? 12.312 -3.287 11.133 1 92.56 202 LYS B O 1
ATOM 3518 N N . ALA B 1 203 ? 10.68 -1.729 10.758 1 94.62 203 ALA B N 1
ATOM 3519 C CA . ALA B 1 203 ? 11.453 -1.048 9.719 1 94.62 203 ALA B CA 1
ATOM 3520 C C . ALA B 1 203 ? 12.609 -0.259 10.328 1 94.62 203 ALA B C 1
ATOM 3522 O O . ALA B 1 203 ? 12.438 0.412 11.352 1 94.62 203 ALA B O 1
ATOM 3523 N N . VAL B 1 204 ? 13.75 -0.381 9.734 1 95.56 204 VAL B N 1
ATOM 3524 C CA . VAL B 1 204 ? 14.922 0.348 10.203 1 95.56 204 VAL B CA 1
ATOM 3525 C C . VAL B 1 204 ? 15.531 1.137 9.047 1 95.56 204 VAL B C 1
ATOM 3527 O O . VAL B 1 204 ? 15.609 0.641 7.918 1 95.56 204 VAL B O 1
ATOM 3530 N N . LEU B 1 205 ? 16 2.299 9.344 1 93.44 205 LEU B N 1
ATOM 3531 C CA . LEU B 1 205 ? 16.609 3.182 8.359 1 93.44 205 LEU B CA 1
ATOM 3532 C C . LEU B 1 205 ? 18.109 3.361 8.625 1 93.44 205 LEU B C 1
ATOM 3534 O O . LEU B 1 205 ? 18.516 3.49 9.781 1 93.44 205 LEU B O 1
ATOM 3538 N N . THR B 1 206 ? 18.812 3.369 7.559 1 91.75 206 THR B N 1
ATOM 3539 C CA . THR B 1 206 ? 20.219 3.717 7.715 1 91.75 206 THR B CA 1
ATOM 3540 C C . THR B 1 206 ? 20.391 5.227 7.848 1 91.75 206 THR B C 1
ATOM 3542 O O . THR B 1 206 ? 19.484 5.992 7.508 1 91.75 206 THR B O 1
ATOM 3545 N N . SER B 1 207 ? 21.562 5.59 8.414 1 87.94 207 SER B N 1
ATOM 3546 C CA . SER B 1 207 ? 22 6.961 8.188 1 87.94 207 SER B CA 1
ATOM 3547 C C . SER B 1 207 ? 22.344 7.199 6.723 1 87.94 207 SER B C 1
ATOM 3549 O O . SER B 1 207 ? 22.562 6.246 5.969 1 87.94 207 SER B O 1
ATOM 3551 N N . PRO B 1 208 ? 22.234 8.469 6.34 1 89.88 208 PRO B N 1
ATOM 3552 C CA . PRO B 1 208 ? 22.625 8.727 4.949 1 89.88 208 PRO B CA 1
ATOM 3553 C C . PRO B 1 208 ? 24.031 8.25 4.625 1 89.88 208 PRO B C 1
ATOM 3555 O O . PRO B 1 208 ? 24.953 8.438 5.434 1 89.88 208 PRO B O 1
ATOM 3558 N N . PHE B 1 209 ? 24.203 7.551 3.594 1 85.75 209 PHE B N 1
ATOM 3559 C CA . PHE B 1 209 ? 25.484 7.078 3.119 1 85.75 209 PHE B CA 1
ATOM 3560 C C . PHE B 1 209 ? 25.516 7 1.598 1 85.75 209 PHE B C 1
ATOM 3562 O O . PHE B 1 209 ? 24.484 7.184 0.945 1 85.75 209 PHE B O 1
ATOM 3569 N N . ARG B 1 210 ? 26.641 6.898 1.068 1 84.25 210 ARG B N 1
ATOM 3570 C CA . ARG B 1 210 ? 26.766 6.875 -0.385 1 84.25 210 ARG B CA 1
ATOM 3571 C C . ARG B 1 210 ? 26.234 5.57 -0.964 1 84.25 210 ARG B C 1
ATOM 3573 O O . ARG B 1 210 ? 26.703 4.488 -0.611 1 84.25 210 ARG B O 1
ATOM 3580 N N . LEU B 1 211 ? 25.25 5.68 -1.836 1 82.69 211 LEU B N 1
ATOM 3581 C CA . LEU B 1 211 ? 24.641 4.508 -2.471 1 82.69 211 LEU B CA 1
ATOM 3582 C C . LEU B 1 211 ? 25.562 3.943 -3.545 1 82.69 211 LEU B C 1
ATOM 3584 O O . LEU B 1 211 ? 26.328 4.688 -4.176 1 82.69 211 LEU B O 1
ATOM 3588 N N . LEU B 1 212 ? 25.406 2.703 -3.645 1 80.75 212 LEU B N 1
ATOM 3589 C CA . LEU B 1 212 ? 26.203 2.041 -4.664 1 80.75 212 LEU B CA 1
ATOM 3590 C C . LEU B 1 212 ? 25.859 2.561 -6.055 1 80.75 212 LEU B C 1
ATOM 3592 O O . LEU B 1 212 ? 24.688 2.77 -6.367 1 80.75 212 LEU B O 1
ATOM 3596 N N . GLN B 1 213 ? 26.766 2.744 -6.848 1 74.62 213 GLN B N 1
ATOM 3597 C CA . GLN B 1 213 ? 26.656 3.16 -8.242 1 74.62 213 GLN B CA 1
ATOM 3598 C C . GLN B 1 213 ? 25.984 4.527 -8.367 1 74.62 213 GLN B C 1
ATOM 3600 O O . GLN B 1 213 ? 25.281 4.789 -9.336 1 74.62 213 GLN B O 1
ATOM 3605 N N . SER B 1 214 ? 25.875 5.176 -7.234 1 72.81 214 SER B N 1
ATOM 3606 C CA . SER B 1 214 ? 25.328 6.527 -7.281 1 72.81 214 SER B CA 1
ATOM 3607 C C . SER B 1 214 ? 26.266 7.523 -6.594 1 72.81 214 SER B C 1
ATOM 3609 O O . SER B 1 214 ? 27.031 7.148 -5.703 1 72.81 214 SER B O 1
ATOM 3611 N N . ASN B 1 215 ? 26.312 8.68 -7.125 1 76.12 215 ASN B N 1
ATOM 3612 C CA . ASN B 1 215 ? 27.078 9.75 -6.492 1 76.12 215 ASN B CA 1
ATOM 3613 C C . ASN B 1 215 ? 26.219 10.531 -5.492 1 76.12 215 ASN B C 1
ATOM 3615 O O . ASN B 1 215 ? 26.672 11.547 -4.957 1 76.12 215 ASN B O 1
ATOM 3619 N N . HIS B 1 216 ? 25.188 9.953 -5.184 1 80.81 216 HIS B N 1
ATOM 3620 C CA . HIS B 1 216 ? 24.297 10.68 -4.297 1 80.81 216 HIS B CA 1
ATOM 3621 C C . HIS B 1 216 ? 24.172 9.984 -2.943 1 80.81 216 HIS B C 1
ATOM 3623 O O . HIS B 1 216 ? 24.312 8.766 -2.854 1 80.81 216 HIS B O 1
ATOM 3629 N N . LEU B 1 217 ? 24 10.836 -1.994 1 86.12 217 LEU B N 1
ATOM 3630 C CA . LEU B 1 217 ? 23.672 10.305 -0.676 1 86.12 217 LEU B CA 1
ATOM 3631 C C . LEU B 1 217 ? 22.234 9.82 -0.627 1 86.12 217 LEU B C 1
ATOM 3633 O O . LEU B 1 217 ? 21.344 10.43 -1.224 1 86.12 217 LEU B O 1
ATOM 3637 N N . GLY B 1 218 ? 22.109 8.609 0.029 1 89 218 GLY B N 1
ATOM 3638 C CA . GLY B 1 218 ? 20.781 8.062 0.196 1 89 218 GLY B CA 1
ATOM 3639 C C . GLY B 1 218 ? 20.609 7.254 1.47 1 89 218 GLY B C 1
ATOM 3640 O O . GLY B 1 218 ? 21.516 7.238 2.316 1 89 218 GLY B O 1
ATOM 3641 N N . VAL B 1 219 ? 19.453 6.859 1.685 1 91.31 219 VAL B N 1
ATOM 3642 C CA . VAL B 1 219 ? 19.141 6.023 2.838 1 91.31 219 VAL B CA 1
ATOM 3643 C C . VAL B 1 219 ? 18.5 4.715 2.371 1 91.31 219 VAL B C 1
ATOM 3645 O O . VAL B 1 219 ? 17.906 4.656 1.29 1 91.31 219 VAL B O 1
ATOM 3648 N N . VAL B 1 220 ? 18.734 3.668 3.154 1 93.75 220 VAL B N 1
ATOM 3649 C CA . VAL B 1 220 ? 18.156 2.363 2.879 1 93.75 220 VAL B CA 1
ATOM 3650 C C . VAL B 1 220 ? 17.203 1.976 4.008 1 93.75 220 VAL B C 1
ATOM 3652 O O . VAL B 1 220 ? 17.578 1.987 5.184 1 93.75 220 VAL B O 1
ATOM 3655 N N . LEU B 1 221 ? 15.969 1.781 3.672 1 95.56 221 LEU B N 1
ATOM 3656 C CA . LEU B 1 221 ? 14.969 1.251 4.586 1 95.56 221 LEU B CA 1
ATOM 3657 C C . LEU B 1 221 ? 14.93 -0.273 4.527 1 95.56 221 LEU B C 1
ATOM 3659 O O . LEU B 1 221 ? 14.797 -0.856 3.451 1 95.56 221 LEU B O 1
ATOM 3663 N N . THR B 1 222 ? 15.078 -0.907 5.668 1 97.06 222 THR B N 1
ATOM 3664 C CA . THR B 1 222 ? 15.109 -2.365 5.723 1 97.06 222 THR B CA 1
ATOM 3665 C C . THR B 1 222 ? 13.945 -2.895 6.562 1 97.06 222 THR B C 1
ATOM 3667 O O . THR B 1 222 ? 13.703 -2.408 7.668 1 97.06 222 THR B O 1
ATOM 3670 N N . PHE B 1 223 ? 13.219 -3.816 6 1 96.56 223 PHE B N 1
ATOM 3671 C CA . PHE B 1 223 ? 12.141 -4.523 6.68 1 96.56 223 PHE B CA 1
ATOM 3672 C C . PHE B 1 223 ? 12.367 -6.031 6.629 1 96.56 223 PHE B C 1
ATOM 3674 O O . PHE B 1 223 ? 12.688 -6.578 5.574 1 96.56 223 PHE B O 1
ATOM 3681 N N . PRO B 1 224 ? 12.195 -6.703 7.77 1 96.12 224 PRO B N 1
ATOM 3682 C CA . PRO B 1 224 ? 12.453 -8.148 7.766 1 96.12 224 PRO B CA 1
ATOM 3683 C C . PRO B 1 224 ? 11.312 -8.945 7.137 1 96.12 224 PRO B C 1
ATOM 3685 O O . PRO B 1 224 ? 10.141 -8.578 7.273 1 96.12 224 PRO B O 1
ATOM 3688 N N . VAL B 1 225 ? 11.641 -9.945 6.457 1 95.12 225 VAL B N 1
ATOM 3689 C CA . VAL B 1 225 ? 10.695 -10.93 5.945 1 95.12 225 VAL B CA 1
ATOM 3690 C C . VAL B 1 225 ? 10.789 -12.219 6.766 1 95.12 225 VAL B C 1
ATOM 3692 O O . VAL B 1 225 ? 11.844 -12.844 6.828 1 95.12 225 VAL B O 1
ATOM 3695 N N . TYR B 1 226 ? 9.695 -12.555 7.367 1 91.94 226 TYR B N 1
ATOM 3696 C CA . TYR B 1 226 ? 9.633 -13.781 8.156 1 91.94 226 TYR B CA 1
ATOM 3697 C C . TYR B 1 226 ? 8.875 -14.875 7.402 1 91.94 226 TYR B C 1
ATOM 3699 O O . TYR B 1 226 ? 8.039 -14.578 6.551 1 91.94 226 TYR B O 1
ATOM 3707 N N . HIS B 1 227 ? 9.18 -16.047 7.605 1 83.25 227 HIS B N 1
ATOM 3708 C CA . HIS B 1 227 ? 8.516 -17.188 6.984 1 83.25 227 HIS B CA 1
ATOM 3709 C C . HIS B 1 227 ? 7.035 -17.234 7.359 1 83.25 227 HIS B C 1
ATOM 3711 O O . HIS B 1 227 ? 6.191 -17.578 6.527 1 83.25 227 HIS B O 1
ATOM 3717 N N . SER B 1 228 ? 6.734 -17.031 8.586 1 72.31 228 SER B N 1
ATOM 3718 C CA . SER B 1 228 ? 5.363 -17.078 9.078 1 72.31 228 SER B CA 1
ATOM 3719 C C . SER B 1 228 ? 5.016 -15.852 9.906 1 72.31 228 SER B C 1
ATOM 3721 O O . SER B 1 228 ? 5.902 -15.07 10.258 1 72.31 228 SER B O 1
ATOM 3723 N N . SER B 1 229 ? 3.771 -15.719 10.008 1 74.12 229 SER B N 1
ATOM 3724 C CA . SER B 1 229 ? 3.33 -14.633 10.883 1 74.12 229 SER B CA 1
ATOM 3725 C C . SER B 1 229 ? 3.754 -14.875 12.328 1 74.12 229 SER B C 1
ATOM 3727 O O . SER B 1 229 ? 3.67 -16 12.82 1 74.12 229 SER B O 1
ATOM 3729 N N . LEU B 1 230 ? 4.535 -13.992 12.797 1 81.31 230 LEU B N 1
ATOM 3730 C CA . LEU B 1 230 ? 4.965 -14.062 14.188 1 81.31 230 LEU B CA 1
ATOM 3731 C C . LEU B 1 230 ? 4.109 -13.164 15.07 1 81.31 230 LEU B C 1
ATOM 3733 O O . LEU B 1 230 ? 3.713 -12.07 14.648 1 81.31 230 LEU B O 1
ATOM 3737 N N . PRO B 1 231 ? 3.854 -13.773 16.219 1 80.38 231 PRO B N 1
ATOM 3738 C CA . PRO B 1 231 ? 3.131 -12.906 17.156 1 80.38 231 PRO B CA 1
ATOM 3739 C C . PRO B 1 231 ? 3.967 -11.711 17.609 1 80.38 231 PRO B C 1
ATOM 3741 O O . PRO B 1 231 ? 5.191 -11.719 17.469 1 80.38 231 PRO B O 1
ATOM 3744 N N . ALA B 1 232 ? 3.264 -10.695 18.062 1 80.5 232 ALA B N 1
ATOM 3745 C CA . ALA B 1 232 ? 3.93 -9.484 18.531 1 80.5 232 ALA B CA 1
ATOM 3746 C C . ALA B 1 232 ? 4.82 -9.789 19.734 1 80.5 232 ALA B C 1
ATOM 3748 O O . ALA B 1 232 ? 5.793 -9.07 20 1 80.5 232 ALA B O 1
ATOM 3749 N N . THR B 1 233 ? 4.543 -10.852 20.422 1 86.12 233 THR B N 1
ATOM 3750 C CA . THR B 1 233 ? 5.254 -11.188 21.656 1 86.12 233 THR B CA 1
ATOM 3751 C C . THR B 1 233 ? 6.457 -12.078 21.359 1 86.12 233 THR B C 1
ATOM 3753 O O . THR B 1 233 ? 7.145 -12.531 22.266 1 86.12 233 THR B O 1
ATOM 3756 N N . ALA B 1 234 ? 6.66 -12.289 20.078 1 89.94 234 ALA B N 1
ATOM 3757 C CA . ALA B 1 234 ? 7.789 -13.148 19.719 1 89.94 234 ALA B CA 1
ATOM 3758 C C . ALA B 1 234 ? 9.102 -12.586 20.266 1 89.94 234 ALA B C 1
ATOM 3760 O O . ALA B 1 234 ? 9.312 -11.375 20.266 1 89.94 234 ALA B O 1
ATOM 3761 N N . THR B 1 235 ? 9.953 -13.438 20.797 1 92.56 235 THR B N 1
ATOM 3762 C CA . THR B 1 235 ? 11.273 -13.047 21.297 1 92.56 235 THR B CA 1
ATOM 3763 C C . THR B 1 235 ? 12.219 -12.727 20.141 1 92.56 235 THR B C 1
ATOM 3765 O O . THR B 1 235 ? 11.914 -13.031 18.984 1 92.56 235 THR B O 1
ATOM 3768 N N . VAL B 1 236 ? 13.273 -12.117 20.484 1 93.88 236 VAL B N 1
ATOM 3769 C CA . VAL B 1 236 ? 14.289 -11.75 19.5 1 93.88 236 VAL B CA 1
ATOM 3770 C C . VAL B 1 236 ? 14.812 -13.008 18.812 1 93.88 236 VAL B C 1
ATOM 3772 O O . VAL B 1 236 ? 14.977 -13.031 17.594 1 93.88 236 VAL B O 1
ATOM 3775 N N . GLU B 1 237 ? 15.055 -14.047 19.547 1 93.44 237 GLU B N 1
ATOM 3776 C CA . GLU B 1 237 ? 15.578 -15.289 18.984 1 93.44 237 GLU B CA 1
ATOM 3777 C C . GLU B 1 237 ? 14.594 -15.93 18.016 1 93.44 237 GLU B C 1
ATOM 3779 O O . GLU B 1 237 ? 14.984 -16.438 16.969 1 93.44 237 GLU B O 1
ATOM 3784 N N . GLU B 1 238 ? 13.414 -15.836 18.359 1 92.38 238 GLU B N 1
ATOM 3785 C CA . GLU B 1 238 ? 12.375 -16.375 17.484 1 92.38 238 GLU B CA 1
ATOM 3786 C C . GLU B 1 238 ? 12.297 -15.609 16.172 1 92.38 238 GLU B C 1
ATOM 3788 O O . GLU B 1 238 ? 12.117 -16.203 15.109 1 92.38 238 GLU B O 1
ATOM 3793 N N . ARG B 1 239 ? 12.469 -14.297 16.328 1 92.81 239 ARG B N 1
ATOM 3794 C CA . ARG B 1 239 ? 12.422 -13.445 15.141 1 92.81 239 ARG B CA 1
ATOM 3795 C C . ARG B 1 239 ? 13.617 -13.711 14.234 1 92.81 239 ARG B C 1
ATOM 3797 O O . ARG B 1 239 ? 13.461 -13.82 13.016 1 92.81 239 ARG B O 1
ATOM 3804 N N . VAL B 1 240 ? 14.719 -13.852 14.828 1 92.31 240 VAL B N 1
ATOM 3805 C CA . VAL B 1 240 ? 15.938 -14.078 14.055 1 92.31 240 VAL B CA 1
ATOM 3806 C C . VAL B 1 240 ? 15.852 -15.43 13.344 1 92.31 240 VAL B C 1
ATOM 3808 O O . VAL B 1 240 ? 16.172 -15.539 12.164 1 92.31 240 VAL B O 1
ATOM 3811 N N . GLU B 1 241 ? 15.312 -16.391 13.977 1 90.31 241 GLU B N 1
ATOM 3812 C CA . GLU B 1 241 ? 15.203 -17.719 13.406 1 90.31 241 GLU B CA 1
ATOM 3813 C C . GLU B 1 241 ? 14.172 -17.766 12.289 1 90.31 241 GLU B C 1
ATOM 3815 O O . GLU B 1 241 ? 14.328 -18.5 11.32 1 90.31 241 GLU B O 1
ATOM 3820 N N . ALA B 1 242 ? 13.211 -16.969 12.453 1 91.94 242 ALA B N 1
ATOM 3821 C CA . ALA B 1 242 ? 12.117 -16.969 11.492 1 91.94 242 ALA B CA 1
ATOM 3822 C C . ALA B 1 242 ? 12.461 -16.141 10.258 1 91.94 242 ALA B C 1
ATOM 3824 O O . ALA B 1 242 ? 11.758 -16.188 9.25 1 91.94 242 ALA B O 1
ATOM 3825 N N . THR B 1 243 ? 13.555 -15.391 10.312 1 94.94 243 THR B N 1
ATOM 3826 C CA . THR B 1 243 ? 13.906 -14.469 9.242 1 94.94 243 THR B CA 1
ATOM 3827 C C . THR B 1 243 ? 14.352 -15.227 7.992 1 94.94 243 THR B C 1
ATOM 3829 O O . THR B 1 243 ? 15.258 -16.062 8.055 1 94.94 243 THR B O 1
ATOM 3832 N N . VAL B 1 244 ? 13.742 -14.969 6.906 1 94.5 244 VAL B N 1
ATOM 3833 C CA . VAL B 1 244 ? 14.117 -15.578 5.633 1 94.5 244 VAL B CA 1
ATOM 3834 C C . VAL B 1 244 ? 14.734 -14.523 4.715 1 94.5 244 VAL B C 1
ATOM 3836 O O . VAL B 1 244 ? 15.297 -14.852 3.668 1 94.5 244 VAL B O 1
ATOM 3839 N N . GLY B 1 245 ? 14.578 -13.289 5.117 1 93.06 245 GLY B N 1
ATOM 3840 C CA . GLY B 1 245 ? 15.148 -12.172 4.383 1 93.06 245 GLY B CA 1
ATOM 3841 C C . GLY B 1 245 ? 14.828 -10.828 5 1 93.06 245 GLY B C 1
ATOM 3842 O O . GLY B 1 245 ? 13.977 -10.727 5.887 1 93.06 245 GLY B O 1
#

Secondary structure (DSSP, 8-state):
-------GGGSHHHHTT-HHHHHHHHHHHHHHHHHHHHHHHHHHHHHHHHHHHHHHHHHHHHHHHHHHHHHHHHHHHHHHHHIIIIISSSS-SS----SS--SS--S----HHHHHHHHTGGG-TT-S--EEEPPEEGGGHHHHHHHHTS--B-TTSSBPPP-SEE-BEEEE-GGGGGGTTBBGGGSHHHHHHHHHHHHH-S-EEPPPEEPTT-SSEE--EE---BSSPPPTT--HHHHHHHB--/-------GGGSHHHHTT-HHHHHHHHHHHHHHHHHHHHHHHHHHHHHHHHHHHHHHHHHHHHHHHHHHHHHHHHHHHHHHHHIIIIISSSS-SS----SS--SS--S----HHHHHHHHTGGG-TT-S--EEEPPEEGGGHHHHHHHHTS--B-TTSSBPPP-SEE-BEEEE-GGGGGGTTBBGGGSHHHHHHHHHHHHHTS-EEPPPEEPTT-SSEE--EE---BSSPPPTT--HHHHHHHB--

pLDDT: mean 82.95, std 16.61, range [25.47, 97.94]

Sequence (490 aa):
MGAAATGTGGRVRRWAQNRTVQVAAWVAASALVWAAVHLGMRRYHMESSERQLVSMCEERARMLQDQFAVSVNHVHALAILVSTFHFHKQPSAIDQEMFEPLPQRGIPSQATFADYTAMTAFERPMLSGVAYAQRVVHSERLKFEDQQGWVIKTMKGEPSPEQDEYAPVIFSQETISYIEALDMMSGEEDRENILRARATGKAVLTSPFRLLQSNHLGVVLTFPVYHSSLPATATVEERVEATVGMGAAATGTGGRVRRWAQNRTVQVAAWVAASALVWAAVHLGMRRYHMESSERQLVSMCEERARMLQDQFAVSVNHVHALAILVSTFHFHKQPSAIDQEMFEPLPQRGIPSQATFADYTAMTAFERPMLSGVAYAQRVVHSERLKFEDQQGWVIKTMKGEPSPEQDEYAPVIFSQETISYIEALDMMSGEEDRENILRARATGKAVLTSPFRLLQSNHLGVVLTFPVYHSSLPATATVEERVEATVG